Protein AF-A0A835YUJ1-F1 (afdb_monomer_lite)

Sequence (573 aa):
MAERGVTYDAVTYSLLLGAHALLADHTKIDMLMSEMREAGMEVTLKCHQEIIRAYAIGGHVQLAEEALQAAVRSGHAQPYLAMPLLKGCERAQDVAGVRRWLQRLPSLGMATTAAMWRLAIETAHEAGDAAAADALWRDARAAGAPSLYKAMRSTRTSQGRVVVVDRDTPALLQQPHNSALDLSDCTMAVAHVALREAARELRKMAPPATRLAPLSQGRVDESGNIECPYHGWSFTAQGGCVKMPHAEPTLRYPARSCATAYLVVHQQLPYDYTTMLENALDPAHADFTHHGSLSSRDRAKPHPCTLDKAGTLHINGFDGAVGPVRRIQFIAPFTVHSSFKLPGMESYFTLYAVPLEPGRARVIQVGQSKTDGFLAQIKRARLQRGLSGVVLSPLLNLPKPLWWTHAQGSGILEEDLPILNVQEKRLAAQGGWSNSATRKAYCTPMGTDLFVTQFYKWWDRFAAGGPWASTAAAAEAWSAVAKQPPLPMDKLLDRYTAHTSICAVCSGALRGVRKARTALTVAAAAATTMAVLRIRPHAMAALACACATLAWKACGAIEMSLTRGKFPFKRHL

Secondary structure (DSSP, 8-state):
-GGGT-PPPHHHHHHHHHHHHHTT-HHHHHHHHHHHHHTT----HHHHHHHHHHHHHTT-HHHHHHHHHHHHHTT---GGGGHHHHHHHHHTT-HHHHHHHHHHTGGGT----HHHHHHHHHHHHHTT-HHHHHHHHHHHHHTT-S--TTTHHHHHHHS-------TT-SSGGGS-S-S---GGGGHHHHHHHHHHHHHHHHTTTSPPSSSS--GGGSEE-TTSPEEPTTT--EE-TT--EEE-TTS---S---GGGS----EEEEEEESS-HHHHHHHHH-SSHHHHHTBTTTB-GGG-----EEETTTT--BTTEEEEEETTTEEEEEETTTEEEEEEEETTEEEEEEEEEEEEETTEEEEEEEEEESSS-HHHHHHHHHHTTSHHHHHHHHHHTSPPPHHHHHHHHHHHHHHHHHHHHHHHHHHHHTTSSSHHHHHHH----SGGGHHHHHHHHHIIIIITTGGGTT-HHHHHHHHHHHHSPPPPHHHHT-HHHHTGGG-HHHHHHHHHHHHHHHHHHHHHHHHHHHHHTT-S-HHHHHHHHHHHHHHHHHHHHHHHHHH----------

Foldseek 3Di:
DVVVVDDDDLVNLLVQLLVCLLVVNPVVNVVSCVVCVVVVHDNDLSSLLSNLLSCLVSLVLVSSVVSQLVCLVSVNLEQCSCVSSLVSCLVVLPLVSLVVSQVCSVVSVYQHELVSLLSSLVSCLVVVNLVSNVVSVVVCVVSVYPDVPVSVVSSCVVPPDDDDDDPPPPPPVPDDDDDDDQQVRVQVVLVVVLVVVVVVVCVVPDDDQDPPQPLVPFDQDPVRWGAGPPQRFTAHLQQATQDGPPDDRDPHDDPSNGGHHWQKAKWKAQFALLLVVLVLLQPQCCQPLVDPHRHHVVPRDDFQKDWPDPPDQDLQFGKIDRPPFKIWTDGPDFKIKMWGDDVVKTKIKIWGWAGNAHSMTMIMITIDISDDDPVLVVCLVVLVPDPVSVVCVVVSPPDDASLVSNLSVVLSVLSCRQVSLQLRLQLLLQVHLAPVSVVVSDDDPDSSSVRVNSSNVSCNPHCCCPPLHDDPVSNVRSVVSNPDDRDDSFVSFFLVVTGQVPDPRLVVLLVVLVVLLVVLVVLLVVLVVCLVVVPPPNVVSVVSNVVSVVSNVVSVVSNCSSGGHDDDDPPPD

Organism: NCBI:txid303371

pLDDT: mean 73.11, std 19.86, range [22.62, 96.69]

Structure (mmCIF, N/CA/C/O backbone):
data_AF-A0A835YUJ1-F1
#
_entry.id   AF-A0A835YUJ1-F1
#
loop_
_atom_site.group_PDB
_atom_site.id
_atom_site.type_symbol
_atom_site.label_atom_id
_atom_site.label_alt_id
_atom_site.label_comp_id
_atom_site.label_asym_id
_atom_site.label_entity_id
_atom_site.label_seq_id
_atom_site.pdbx_PDB_ins_code
_atom_site.Cartn_x
_atom_site.Cartn_y
_atom_site.Cartn_z
_atom_site.occupancy
_atom_site.B_iso_or_equiv
_atom_site.auth_seq_id
_atom_site.auth_comp_id
_atom_site.auth_asym_id
_atom_site.auth_atom_id
_atom_site.pdbx_PDB_model_num
ATOM 1 N N . MET A 1 1 ? 35.926 14.283 -51.954 1.00 61.06 1 MET A N 1
ATOM 2 C CA . MET A 1 1 ? 36.118 15.584 -51.266 1.00 61.06 1 MET A CA 1
ATOM 3 C C . MET A 1 1 ? 37.523 16.119 -51.526 1.00 61.06 1 MET A C 1
ATOM 5 O O . MET A 1 1 ? 37.614 17.239 -52.009 1.00 61.06 1 MET A O 1
ATOM 9 N N . ALA A 1 2 ? 38.571 15.304 -51.359 1.00 57.81 2 ALA A N 1
ATOM 10 C CA . ALA A 1 2 ? 39.938 15.624 -51.799 1.00 57.81 2 ALA A CA 1
ATOM 11 C C . ALA A 1 2 ? 40.047 16.037 -53.288 1.00 57.81 2 ALA A C 1
ATOM 13 O O . ALA A 1 2 ? 40.609 17.081 -53.592 1.00 57.81 2 ALA A O 1
ATOM 14 N N . GLU A 1 3 ? 39.394 15.318 -54.212 1.00 63.03 3 GLU A N 1
ATOM 15 C CA . GLU A 1 3 ? 39.334 15.684 -55.649 1.00 63.03 3 GLU A CA 1
ATOM 16 C C . GLU A 1 3 ? 38.656 17.041 -55.931 1.00 63.03 3 GLU A C 1
ATOM 18 O O . GLU A 1 3 ? 38.762 17.580 -57.026 1.00 63.03 3 GLU A O 1
ATOM 23 N N . ARG A 1 4 ? 37.948 17.602 -54.941 1.00 68.69 4 ARG A N 1
ATOM 24 C CA . ARG A 1 4 ? 37.307 18.925 -55.004 1.00 68.69 4 ARG A CA 1
ATOM 25 C C . ARG A 1 4 ? 38.085 19.996 -54.225 1.00 68.69 4 ARG A C 1
ATOM 27 O O . ARG A 1 4 ? 37.535 21.063 -53.976 1.00 68.69 4 ARG A O 1
ATOM 34 N N . GLY A 1 5 ? 39.324 19.712 -53.811 1.00 66.25 5 GLY A N 1
ATOM 35 C CA . GLY A 1 5 ? 40.199 20.659 -53.108 1.00 66.25 5 GLY A CA 1
ATOM 36 C C . GLY A 1 5 ? 39.787 20.977 -51.667 1.00 66.25 5 GLY A C 1
ATOM 37 O O . GLY A 1 5 ? 40.248 21.966 -51.107 1.00 66.25 5 GLY A O 1
ATOM 38 N N . VAL A 1 6 ? 38.906 20.173 -51.060 1.00 68.75 6 VAL A N 1
ATOM 39 C CA . VAL A 1 6 ? 38.474 20.373 -49.670 1.00 68.75 6 VAL A CA 1
ATOM 40 C C . VAL A 1 6 ? 39.490 19.723 -48.737 1.00 68.75 6 VAL A C 1
ATOM 42 O O . VAL A 1 6 ? 39.638 18.501 -48.755 1.00 68.75 6 VAL A O 1
ATOM 45 N N . THR A 1 7 ? 40.169 20.531 -47.922 1.00 74.31 7 THR A N 1
ATOM 46 C CA . THR A 1 7 ? 41.067 20.049 -46.869 1.00 74.31 7 THR A CA 1
ATOM 47 C C . THR A 1 7 ? 40.258 19.440 -45.727 1.00 74.31 7 THR A C 1
ATOM 49 O O . THR A 1 7 ? 39.247 19.992 -45.292 1.00 74.31 7 THR A O 1
ATOM 52 N N . TYR A 1 8 ? 40.678 18.267 -45.255 1.00 84.19 8 TYR A N 1
ATOM 53 C CA . TYR A 1 8 ? 40.037 17.612 -44.121 1.00 84.19 8 TYR A CA 1
ATOM 54 C C . TYR A 1 8 ? 40.492 18.250 -42.814 1.00 84.19 8 TYR A C 1
ATOM 56 O O . TYR A 1 8 ? 41.682 18.451 -42.593 1.00 84.19 8 TYR A O 1
ATOM 64 N N . ASP A 1 9 ? 39.535 18.536 -41.939 1.00 85.25 9 ASP A N 1
ATOM 65 C CA . ASP A 1 9 ? 39.794 18.901 -40.553 1.00 85.25 9 ASP A CA 1
ATOM 66 C C . ASP A 1 9 ? 39.692 17.668 -39.637 1.00 85.25 9 ASP A C 1
ATOM 68 O O . ASP A 1 9 ? 39.271 16.578 -40.042 1.00 85.25 9 ASP A O 1
ATOM 72 N N . ALA A 1 10 ? 40.060 17.831 -38.364 1.00 81.88 10 ALA A N 1
ATOM 73 C CA . ALA A 1 10 ? 40.031 16.743 -37.384 1.00 81.88 10 ALA A CA 1
ATOM 74 C C . ALA A 1 10 ? 38.635 16.105 -37.215 1.00 81.88 10 ALA A C 1
ATOM 76 O O . ALA A 1 10 ? 38.526 14.920 -36.889 1.00 81.88 10 ALA A O 1
ATOM 77 N N . VAL A 1 11 ? 37.561 16.864 -37.461 1.00 84.88 11 VAL A N 1
ATOM 78 C CA . VAL A 1 11 ? 36.183 16.358 -37.404 1.00 84.88 11 VAL A CA 1
ATOM 79 C C . VAL A 1 11 ? 35.906 15.444 -38.594 1.00 84.88 11 VAL A C 1
ATOM 81 O O . VAL A 1 11 ? 35.415 14.329 -38.400 1.00 84.88 11 VAL A O 1
ATOM 84 N N . THR A 1 12 ? 36.280 15.868 -39.800 1.00 87.06 12 THR A N 1
ATOM 85 C CA . THR A 1 12 ? 36.120 15.094 -41.036 1.00 87.06 12 THR A CA 1
ATOM 86 C C . THR A 1 12 ? 36.885 13.776 -40.959 1.00 87.06 12 THR A C 1
ATOM 88 O O . THR A 1 12 ? 36.305 12.722 -41.230 1.00 87.06 12 THR A O 1
ATOM 91 N N . TYR A 1 13 ? 38.136 13.802 -40.484 1.00 89.00 13 TYR A N 1
ATOM 92 C CA . TYR A 1 13 ? 38.903 12.579 -40.237 1.00 89.00 13 TYR A CA 1
ATOM 93 C C . TYR A 1 13 ? 38.209 11.653 -39.233 1.00 89.00 13 TYR A C 1
ATOM 95 O O . TYR A 1 13 ? 38.073 10.464 -39.507 1.00 89.00 13 TYR A O 1
ATOM 103 N N . SER A 1 14 ? 37.697 12.171 -38.109 1.00 89.44 14 SER A N 1
ATOM 104 C CA . SER A 1 14 ? 37.016 11.330 -37.109 1.00 89.44 14 SER A CA 1
ATOM 105 C C . SER A 1 14 ? 35.777 10.605 -37.659 1.00 89.44 14 SER A C 1
ATOM 107 O O . SER A 1 14 ? 35.536 9.448 -37.311 1.00 89.44 14 SER A O 1
ATOM 109 N N . LEU A 1 15 ? 35.024 11.250 -38.559 1.00 87.94 15 LEU A N 1
ATOM 110 C CA . LEU A 1 15 ? 33.844 10.663 -39.199 1.00 87.94 15 LEU A CA 1
ATOM 111 C C . LEU A 1 15 ? 34.224 9.590 -40.223 1.00 87.94 15 LEU A C 1
ATOM 113 O O . LEU A 1 15 ? 33.617 8.518 -40.233 1.00 87.94 15 LEU A O 1
ATOM 117 N N . LEU A 1 16 ? 35.236 9.857 -41.055 1.00 88.88 16 LEU A N 1
ATOM 118 C CA . LEU A 1 16 ? 35.737 8.892 -42.037 1.00 88.88 16 LEU A CA 1
ATOM 119 C C . LEU A 1 16 ? 36.322 7.655 -41.345 1.00 88.88 16 LEU A C 1
ATOM 121 O O . LEU A 1 16 ? 35.992 6.529 -41.715 1.00 88.88 16 LEU A O 1
ATOM 125 N N . LEU A 1 17 ? 37.111 7.854 -40.288 1.00 90.56 17 LEU A N 1
ATOM 126 C CA . LEU A 1 17 ? 37.662 6.770 -39.475 1.00 90.56 17 LEU A CA 1
ATOM 127 C C . LEU A 1 17 ? 36.556 5.915 -38.842 1.00 90.56 17 LEU A C 1
ATOM 129 O O . LEU A 1 17 ? 36.627 4.690 -38.898 1.00 90.56 17 LEU A O 1
ATOM 133 N N . GLY A 1 18 ? 35.502 6.537 -38.301 1.00 87.25 18 GLY A N 1
ATOM 134 C CA . GLY A 1 18 ? 34.340 5.816 -37.774 1.00 87.25 18 GLY A CA 1
ATOM 135 C C . GLY A 1 18 ? 33.583 5.014 -38.842 1.00 87.25 18 GLY A C 1
ATOM 136 O O . GLY A 1 18 ? 33.179 3.880 -38.590 1.00 87.25 18 GLY A O 1
ATOM 137 N N . ALA A 1 19 ? 33.414 5.567 -40.047 1.00 87.12 19 ALA A N 1
ATOM 138 C CA . ALA A 1 19 ? 32.734 4.888 -41.152 1.00 87.12 19 ALA A CA 1
ATOM 139 C C . ALA A 1 19 ? 33.514 3.660 -41.651 1.00 87.12 19 ALA A C 1
ATOM 141 O O . ALA A 1 19 ? 32.929 2.591 -41.815 1.00 87.12 19 ALA A O 1
ATOM 142 N N . HIS A 1 20 ? 34.832 3.781 -41.831 1.00 88.88 20 HIS A N 1
ATOM 143 C CA . HIS A 1 20 ? 35.672 2.651 -42.242 1.00 88.88 20 HIS A CA 1
ATOM 144 C C . HIS A 1 20 ? 35.847 1.612 -41.124 1.00 88.88 20 HIS A C 1
ATOM 146 O O . HIS A 1 20 ? 35.893 0.416 -41.405 1.00 88.88 20 HIS A O 1
ATOM 152 N N . ALA A 1 21 ? 35.831 2.029 -39.852 1.00 87.38 21 ALA A N 1
ATOM 153 C CA . ALA A 1 21 ? 35.829 1.106 -38.715 1.00 87.38 21 ALA A CA 1
ATOM 154 C C . ALA A 1 21 ? 34.532 0.282 -38.612 1.00 87.38 21 ALA A C 1
ATOM 156 O O . ALA A 1 21 ? 34.578 -0.871 -38.190 1.00 87.38 21 ALA A O 1
ATOM 157 N N . LEU A 1 22 ? 33.381 0.810 -39.051 1.00 85.31 22 LEU A N 1
ATOM 158 C CA . LEU A 1 22 ? 32.144 0.019 -39.158 1.00 85.31 22 LEU A CA 1
ATOM 159 C C . LEU A 1 22 ? 32.249 -1.086 -40.221 1.00 85.31 22 LEU A C 1
ATOM 161 O O . LEU A 1 22 ? 31.558 -2.094 -40.105 1.00 85.31 22 LEU A O 1
ATOM 165 N N . LEU A 1 23 ? 33.092 -0.890 -41.238 1.00 86.75 23 LEU A N 1
ATOM 166 C CA . LEU A 1 23 ? 33.315 -1.827 -42.344 1.00 86.75 23 LEU A CA 1
ATOM 167 C C . LEU A 1 23 ? 34.513 -2.765 -42.119 1.00 86.75 23 LEU A C 1
ATOM 169 O O . LEU A 1 23 ? 34.799 -3.584 -42.987 1.00 86.75 23 LEU A O 1
ATOM 17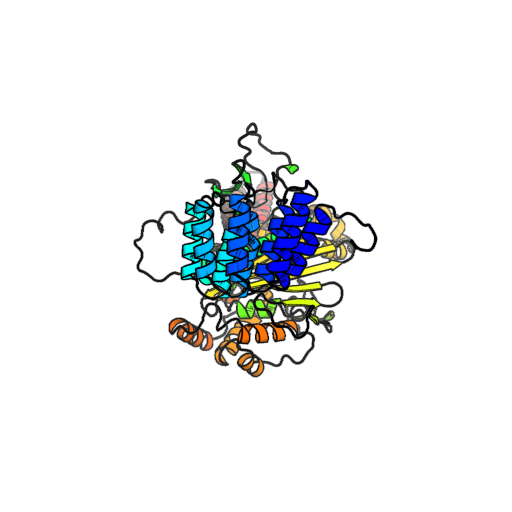3 N N . ALA A 1 24 ? 35.220 -2.638 -40.990 1.00 85.00 24 ALA A N 1
ATOM 174 C CA . ALA A 1 24 ? 36.488 -3.325 -40.722 1.00 85.00 24 ALA A CA 1
ATOM 175 C C . ALA A 1 24 ? 37.573 -3.113 -41.802 1.00 85.00 24 ALA A C 1
ATOM 177 O O . ALA A 1 24 ? 38.414 -3.977 -42.045 1.00 85.00 24 ALA A O 1
ATOM 178 N N . ASP A 1 25 ? 37.579 -1.939 -42.439 1.00 87.81 25 ASP A N 1
ATOM 179 C CA . ASP A 1 25 ? 38.546 -1.575 -43.479 1.00 87.81 25 ASP A CA 1
ATOM 180 C C . ASP A 1 25 ? 39.824 -0.983 -42.858 1.00 87.81 25 ASP A C 1
ATOM 182 O O . ASP A 1 25 ? 40.028 0.234 -42.800 1.00 87.81 25 ASP A O 1
ATOM 186 N N . HIS A 1 26 ? 40.679 -1.870 -42.345 1.00 83.00 26 HIS A N 1
ATOM 187 C CA . HIS A 1 26 ? 41.933 -1.514 -41.669 1.00 83.00 26 HIS A CA 1
ATOM 188 C C . HIS A 1 26 ? 42.888 -0.728 -42.561 1.00 83.00 26 HIS A C 1
ATOM 190 O O . HIS A 1 26 ? 43.485 0.250 -42.118 1.00 83.00 26 HIS A O 1
ATOM 196 N N . THR A 1 27 ? 42.979 -1.113 -43.835 1.00 86.12 27 THR A N 1
ATOM 197 C CA . THR A 1 27 ? 43.849 -0.453 -44.808 1.00 86.12 27 THR A CA 1
ATOM 198 C C . THR A 1 27 ? 43.470 1.013 -44.952 1.00 86.12 27 THR A C 1
ATOM 200 O O . THR A 1 27 ? 44.341 1.885 -44.914 1.00 86.12 27 THR A O 1
ATOM 203 N N . LYS A 1 28 ? 42.171 1.317 -45.055 1.00 88.88 28 LYS A N 1
ATOM 204 C CA . LYS A 1 28 ? 41.732 2.703 -45.198 1.00 88.88 28 LYS A CA 1
ATOM 205 C C . LYS A 1 28 ? 41.857 3.506 -43.908 1.00 88.88 28 LYS A C 1
ATOM 207 O O . LYS A 1 28 ? 42.160 4.695 -43.976 1.00 88.88 28 LYS A O 1
ATOM 212 N N . ILE A 1 29 ? 41.671 2.875 -42.750 1.00 88.56 29 ILE A N 1
ATOM 213 C CA . ILE A 1 29 ? 41.887 3.513 -41.443 1.00 88.56 29 ILE A CA 1
ATOM 214 C C . ILE A 1 29 ? 43.352 3.924 -41.282 1.00 88.56 29 ILE A C 1
ATOM 216 O O . ILE A 1 29 ? 43.613 5.076 -40.939 1.00 88.56 29 ILE A O 1
ATOM 220 N N . ASP A 1 30 ? 44.299 3.036 -41.588 1.00 86.69 30 ASP A N 1
ATOM 221 C CA . ASP A 1 30 ? 45.732 3.337 -41.492 1.00 86.69 30 ASP A CA 1
ATOM 222 C C . ASP A 1 30 ? 46.149 4.434 -42.480 1.00 86.69 30 ASP A C 1
ATOM 224 O O . ASP A 1 30 ? 46.871 5.360 -42.104 1.00 86.69 30 ASP A O 1
ATOM 228 N N . MET A 1 31 ? 45.624 4.397 -43.713 1.00 88.69 31 MET A N 1
ATOM 229 C CA . MET A 1 31 ? 45.835 5.466 -44.697 1.00 88.69 31 MET A CA 1
ATOM 230 C C . MET A 1 31 ? 45.335 6.821 -44.187 1.00 88.69 31 MET A C 1
ATOM 232 O O . MET A 1 31 ? 46.078 7.796 -44.230 1.00 88.69 31 MET A O 1
ATOM 236 N N . LEU A 1 32 ? 44.102 6.885 -43.673 1.00 90.06 32 LEU A N 1
ATOM 237 C CA . LEU A 1 32 ? 43.512 8.124 -43.154 1.00 90.06 32 LEU A CA 1
ATOM 238 C C . LEU A 1 32 ? 44.274 8.656 -41.932 1.00 90.06 32 LEU A C 1
ATOM 240 O O . LEU A 1 32 ? 44.404 9.865 -41.768 1.00 90.06 32 LEU A O 1
ATOM 244 N N . MET A 1 33 ? 44.799 7.770 -41.081 1.00 87.75 33 MET A N 1
ATOM 245 C CA . MET A 1 33 ? 45.617 8.152 -39.925 1.00 87.75 33 MET A CA 1
ATOM 246 C C . MET A 1 33 ? 47.002 8.670 -40.343 1.00 87.75 33 MET A C 1
ATOM 248 O O . MET A 1 33 ? 47.517 9.577 -39.690 1.00 87.75 33 MET A O 1
ATOM 252 N N . SER A 1 34 ? 47.598 8.132 -41.417 1.00 88.38 34 SER A N 1
ATOM 253 C CA . SER A 1 34 ? 48.842 8.660 -42.005 1.00 88.38 34 SER A CA 1
ATOM 254 C C . SER A 1 34 ? 48.613 10.022 -42.654 1.00 88.38 34 SER A C 1
ATOM 256 O O . SER A 1 34 ? 49.320 10.971 -42.329 1.00 88.38 34 SER A O 1
ATOM 258 N N . GLU A 1 35 ? 47.565 10.150 -43.474 1.00 89.81 35 GLU A N 1
ATOM 259 C CA . GLU A 1 35 ? 47.185 11.401 -44.146 1.00 89.81 35 GLU A CA 1
ATOM 260 C C . GLU A 1 35 ? 46.924 12.523 -43.128 1.00 89.81 35 GLU A C 1
ATOM 262 O O . GLU A 1 35 ? 47.397 13.649 -43.283 1.00 89.81 35 GLU A O 1
ATOM 267 N N . MET A 1 36 ? 46.247 12.198 -42.022 1.00 89.69 36 MET A N 1
ATOM 268 C CA . MET A 1 36 ? 46.008 13.134 -40.924 1.00 89.69 36 MET A CA 1
ATOM 269 C C . MET A 1 36 ? 47.319 13.635 -40.291 1.00 89.69 36 MET A C 1
ATOM 271 O O . MET A 1 36 ? 47.453 14.832 -40.038 1.00 89.69 36 MET A O 1
ATOM 275 N N . ARG A 1 37 ? 48.301 12.747 -40.078 1.00 88.31 37 ARG A N 1
ATOM 276 C CA . ARG A 1 37 ? 49.616 13.106 -39.513 1.00 88.31 37 ARG A CA 1
ATOM 277 C C . ARG A 1 37 ? 50.469 13.912 -40.489 1.00 88.31 37 ARG A C 1
ATOM 279 O O . ARG A 1 37 ? 51.113 14.870 -40.073 1.00 88.31 37 ARG A O 1
ATOM 286 N N . GLU A 1 38 ? 50.461 13.551 -41.769 1.00 88.31 38 GLU A N 1
ATOM 287 C CA . GLU A 1 38 ? 51.166 14.273 -42.840 1.00 88.31 38 GLU A CA 1
ATOM 288 C C . GLU A 1 38 ? 50.616 15.690 -43.026 1.00 88.31 38 GLU A C 1
ATOM 290 O O . GLU A 1 38 ? 51.373 16.629 -43.263 1.00 88.31 38 GLU A O 1
ATOM 295 N N . ALA A 1 39 ? 49.312 15.871 -42.812 1.00 86.38 39 ALA A N 1
ATOM 296 C CA . ALA A 1 39 ? 48.666 17.178 -42.770 1.00 86.38 39 ALA A CA 1
ATOM 297 C C . ALA A 1 39 ? 48.946 17.970 -41.470 1.00 86.38 39 ALA A C 1
ATOM 299 O O . ALA A 1 39 ? 48.329 19.010 -41.236 1.00 86.38 39 ALA A O 1
ATOM 300 N N . GLY A 1 40 ? 49.862 17.496 -40.615 1.00 85.12 40 GLY A N 1
ATOM 301 C CA . GLY A 1 40 ? 50.277 18.163 -39.378 1.00 85.12 40 GLY A CA 1
ATOM 302 C C . GLY A 1 40 ? 49.257 18.085 -38.240 1.00 85.12 40 GLY A C 1
ATOM 303 O O . GLY A 1 40 ? 49.360 18.850 -37.282 1.00 85.12 40 GLY A O 1
ATOM 304 N N . MET A 1 41 ? 48.263 17.195 -38.330 1.00 86.44 41 MET A N 1
ATOM 305 C CA . MET A 1 41 ? 47.245 17.006 -37.295 1.00 86.44 41 MET A CA 1
ATOM 306 C C . MET A 1 41 ? 47.541 15.771 -36.444 1.00 86.44 41 MET A C 1
ATOM 308 O O . MET A 1 41 ? 47.830 14.685 -36.946 1.00 86.44 41 MET A O 1
ATOM 312 N N . GLU A 1 42 ? 47.399 15.914 -35.129 1.00 84.75 42 GLU A N 1
ATOM 313 C CA . GLU A 1 42 ? 47.462 14.774 -34.219 1.00 84.75 42 GLU A CA 1
ATOM 314 C C . GLU A 1 42 ? 46.150 13.989 -34.221 1.00 84.75 42 GLU A C 1
ATOM 316 O O . GLU A 1 42 ? 45.054 14.555 -34.271 1.00 84.75 42 GLU A O 1
ATOM 321 N N . VAL A 1 43 ? 46.257 12.664 -34.103 1.00 87.25 43 VAL A N 1
ATOM 322 C CA . VAL A 1 43 ? 45.091 11.799 -33.918 1.00 87.25 43 VAL A CA 1
ATOM 323 C C . VAL A 1 43 ? 44.432 12.163 -32.597 1.00 87.25 43 VAL A C 1
ATOM 325 O O . VAL A 1 43 ? 44.984 11.939 -31.528 1.00 87.25 43 VAL A O 1
ATOM 328 N N . THR A 1 44 ? 43.227 12.714 -32.669 1.00 89.31 44 THR A N 1
ATOM 329 C CA . THR A 1 44 ? 42.540 13.188 -31.471 1.00 89.31 44 THR A CA 1
ATOM 330 C C . THR A 1 44 ? 41.855 12.050 -30.711 1.00 89.31 44 THR A C 1
ATOM 332 O O . THR A 1 44 ? 41.471 11.017 -31.265 1.00 89.31 44 THR A O 1
ATOM 335 N N . LEU A 1 45 ? 41.561 12.299 -29.435 1.00 88.56 45 LEU A N 1
ATOM 336 C CA . LEU A 1 45 ? 40.680 11.473 -28.604 1.00 88.56 45 LEU A CA 1
ATOM 337 C C . LEU A 1 45 ? 39.327 11.164 -29.276 1.00 88.56 45 LEU A C 1
ATOM 339 O O . LEU A 1 45 ? 38.779 10.075 -29.102 1.00 88.56 45 LEU A O 1
ATOM 343 N N . LYS A 1 46 ? 38.804 12.100 -30.081 1.00 88.38 46 LYS A N 1
ATOM 344 C CA . LYS A 1 46 ? 37.559 11.923 -30.837 1.00 88.38 46 LYS A CA 1
ATOM 345 C C . LYS A 1 46 ? 37.707 10.883 -31.953 1.00 88.38 46 LYS A C 1
ATOM 347 O O . LYS A 1 46 ? 36.800 10.073 -32.127 1.00 88.38 46 LYS A O 1
ATOM 352 N N . CYS A 1 47 ? 38.847 10.847 -32.644 1.00 89.56 47 CYS A N 1
ATOM 353 C CA . CYS A 1 47 ? 39.153 9.811 -33.635 1.00 89.56 47 CYS A CA 1
ATOM 354 C C . CYS A 1 47 ? 39.174 8.421 -32.983 1.00 89.56 47 CYS A C 1
ATOM 356 O O . CYS A 1 47 ? 38.501 7.505 -33.452 1.00 89.56 47 CYS A O 1
ATOM 358 N N . HIS A 1 48 ? 39.859 8.285 -31.841 1.00 91.56 48 HIS A N 1
ATOM 359 C CA . HIS A 1 48 ? 39.875 7.033 -31.077 1.00 91.56 48 HIS A CA 1
ATOM 360 C C . HIS A 1 48 ? 38.477 6.607 -30.609 1.00 91.56 48 HIS A C 1
ATOM 362 O O . HIS A 1 48 ? 38.119 5.434 -30.722 1.00 91.56 48 HIS A O 1
ATOM 368 N N . GLN A 1 49 ? 37.664 7.550 -30.126 1.00 91.06 49 GLN A N 1
ATOM 369 C CA . GLN A 1 49 ? 36.292 7.278 -29.701 1.00 91.06 49 GLN A CA 1
ATOM 370 C C . GLN A 1 49 ? 35.428 6.717 -30.840 1.00 91.06 49 GLN A C 1
ATOM 372 O O . GLN A 1 49 ? 34.700 5.747 -30.618 1.00 91.06 49 GLN A O 1
ATOM 377 N N . GLU A 1 50 ? 35.486 7.314 -32.034 1.00 89.19 50 GLU A N 1
ATOM 378 C CA . GLU A 1 50 ? 34.674 6.866 -33.172 1.00 89.19 50 GLU A CA 1
ATOM 379 C C . GLU A 1 50 ? 35.107 5.490 -33.684 1.00 89.19 50 GLU A C 1
ATOM 381 O O . GLU A 1 50 ? 34.242 4.650 -33.922 1.00 89.19 50 GLU A O 1
ATOM 386 N N . ILE A 1 51 ? 36.414 5.207 -33.746 1.00 90.88 51 ILE A N 1
ATOM 387 C CA . ILE A 1 51 ? 36.934 3.888 -34.144 1.00 90.88 51 ILE A CA 1
ATOM 388 C C . ILE A 1 51 ? 36.473 2.797 -33.163 1.00 90.88 51 ILE A C 1
ATOM 390 O O . ILE A 1 51 ? 35.896 1.790 -33.575 1.00 90.88 51 ILE A O 1
ATOM 394 N N . ILE A 1 52 ? 36.666 3.003 -31.852 1.00 91.31 52 ILE A N 1
ATOM 395 C CA . ILE A 1 52 ? 36.288 2.019 -30.820 1.00 91.31 52 ILE A CA 1
ATOM 396 C C . ILE A 1 52 ? 34.771 1.790 -30.821 1.00 91.31 52 ILE A C 1
ATOM 398 O O . ILE A 1 52 ? 34.305 0.651 -30.738 1.00 91.31 52 ILE A O 1
ATOM 402 N N . ARG A 1 53 ? 33.982 2.868 -30.935 1.00 89.44 53 ARG A N 1
ATOM 403 C CA . ARG A 1 53 ? 32.519 2.786 -31.016 1.00 89.44 53 ARG A CA 1
ATOM 404 C C . ARG A 1 53 ? 32.073 2.014 -32.257 1.00 89.44 53 ARG A C 1
ATOM 406 O O . ARG A 1 53 ? 31.188 1.170 -32.139 1.00 89.44 53 ARG A O 1
ATOM 413 N N . ALA A 1 54 ? 32.653 2.308 -33.415 1.00 86.81 54 ALA A N 1
ATOM 414 C CA . ALA A 1 54 ? 32.321 1.683 -34.687 1.00 86.81 54 ALA A CA 1
ATOM 415 C C . ALA A 1 54 ? 32.612 0.177 -34.686 1.00 86.81 54 ALA A C 1
ATOM 417 O O . ALA A 1 54 ? 31.697 -0.607 -34.939 1.00 86.81 54 ALA A O 1
ATOM 418 N N . TYR A 1 55 ? 33.813 -0.242 -34.276 1.00 87.94 55 TYR A N 1
ATOM 419 C CA . TYR A 1 55 ? 34.137 -1.665 -34.138 1.00 87.94 55 TYR A CA 1
ATOM 420 C C . TYR A 1 55 ? 33.219 -2.380 -33.140 1.00 87.94 55 TYR A C 1
ATOM 422 O O . TYR A 1 55 ? 32.718 -3.469 -33.425 1.00 87.94 55 TYR A O 1
ATOM 430 N N . ALA A 1 56 ? 32.918 -1.754 -31.996 1.00 85.31 56 ALA A N 1
ATOM 431 C CA . ALA A 1 56 ? 31.997 -2.324 -31.014 1.00 85.31 56 ALA A CA 1
ATOM 432 C C . ALA A 1 56 ? 30.547 -2.419 -31.531 1.00 85.31 56 ALA A C 1
ATOM 434 O O . ALA A 1 56 ? 29.791 -3.295 -31.105 1.00 85.31 56 ALA A O 1
ATOM 435 N N . ILE A 1 57 ? 30.114 -1.527 -32.428 1.00 80.00 57 ILE A N 1
ATOM 436 C CA . ILE A 1 57 ? 28.798 -1.606 -33.081 1.00 80.00 57 ILE A CA 1
ATOM 437 C C . ILE A 1 57 ? 28.778 -2.711 -34.139 1.00 80.00 57 ILE A C 1
ATOM 439 O O . ILE A 1 57 ? 27.802 -3.456 -34.168 1.00 80.00 57 ILE A O 1
ATOM 443 N N . GLY A 1 58 ? 29.845 -2.845 -34.932 1.00 79.38 58 GLY A N 1
ATOM 444 C CA . GLY A 1 58 ? 30.005 -3.891 -35.950 1.00 79.38 58 GLY A CA 1
ATOM 445 C C . GLY A 1 58 ? 30.238 -5.301 -35.392 1.00 79.38 58 GLY A C 1
ATOM 446 O O . GLY A 1 58 ? 30.329 -6.252 -36.155 1.00 79.38 58 GLY A O 1
ATOM 447 N N . GLY A 1 59 ? 30.329 -5.461 -34.065 1.00 80.50 59 GLY A N 1
ATOM 448 C CA . GLY A 1 59 ? 30.570 -6.757 -33.418 1.00 80.50 59 GLY A CA 1
ATOM 449 C C . GLY A 1 59 ? 32.035 -7.209 -33.442 1.00 80.50 59 GLY A C 1
ATOM 450 O O . GLY A 1 59 ? 32.348 -8.314 -33.006 1.00 80.50 59 GLY A O 1
ATOM 451 N N . HIS A 1 60 ? 32.951 -6.351 -33.887 1.00 84.06 60 HIS A N 1
ATOM 452 C CA . HIS A 1 60 ? 34.383 -6.622 -33.970 1.00 84.06 60 HIS A CA 1
ATOM 453 C C . HIS A 1 60 ? 35.086 -6.360 -32.625 1.00 84.06 60 HIS A C 1
ATOM 455 O O . HIS A 1 60 ? 35.850 -5.406 -32.475 1.00 84.06 60 HIS A O 1
ATOM 461 N N . VAL A 1 61 ? 34.807 -7.192 -31.616 1.00 80.94 61 VAL A N 1
ATOM 462 C CA . VAL A 1 61 ? 35.258 -6.972 -30.223 1.00 80.94 61 VAL A CA 1
ATOM 463 C C . VAL A 1 61 ? 36.787 -6.918 -30.091 1.00 80.94 61 VAL A C 1
ATOM 465 O O . VAL A 1 61 ? 37.295 -6.016 -29.427 1.00 80.94 61 VAL A O 1
ATOM 468 N N . GLN A 1 62 ? 37.518 -7.817 -30.759 1.00 83.94 62 GLN A N 1
ATOM 469 C CA . GLN A 1 62 ? 38.990 -7.820 -30.769 1.00 83.94 62 GLN A CA 1
ATOM 470 C C . GLN A 1 62 ? 39.570 -6.514 -31.332 1.00 83.94 62 GLN A C 1
ATOM 472 O O . GLN A 1 62 ? 40.461 -5.917 -30.735 1.00 83.94 62 GLN A O 1
ATOM 477 N N . LEU A 1 63 ? 39.010 -6.022 -32.438 1.00 87.06 63 LEU A N 1
ATOM 478 C CA . LEU A 1 63 ? 39.471 -4.796 -33.093 1.00 87.06 63 LEU A CA 1
ATOM 479 C C . LEU A 1 63 ? 39.151 -3.549 -32.256 1.00 87.06 63 LEU A C 1
ATOM 481 O O . LEU A 1 63 ? 39.956 -2.623 -32.160 1.00 87.06 63 LEU A O 1
ATOM 485 N N . ALA A 1 64 ? 37.999 -3.539 -31.579 1.00 87.69 64 ALA A N 1
ATOM 486 C CA . ALA A 1 64 ? 37.655 -2.493 -30.619 1.00 87.69 64 ALA A CA 1
ATOM 487 C C . ALA A 1 64 ? 38.615 -2.475 -29.411 1.00 87.69 64 ALA A C 1
ATOM 489 O O . ALA A 1 64 ? 38.947 -1.404 -28.899 1.00 87.69 64 ALA A O 1
ATOM 490 N N . GLU A 1 65 ? 39.084 -3.643 -28.967 1.00 87.62 65 GLU A N 1
ATOM 491 C CA . GLU A 1 65 ? 40.094 -3.768 -27.917 1.00 87.62 65 GLU A CA 1
ATOM 492 C C . GLU A 1 65 ? 41.465 -3.244 -28.364 1.00 87.62 65 GLU A C 1
ATOM 494 O O . GLU A 1 65 ? 42.085 -2.459 -27.643 1.00 87.62 65 GLU A O 1
ATOM 499 N N . GLU A 1 66 ? 41.930 -3.634 -29.548 1.00 89.62 66 GLU A N 1
ATOM 500 C CA . GLU A 1 66 ? 43.194 -3.149 -30.113 1.00 89.62 66 GLU A CA 1
ATOM 501 C C . GLU A 1 66 ? 43.182 -1.624 -30.280 1.00 89.62 66 GLU A C 1
ATOM 503 O O . GLU A 1 66 ? 44.146 -0.946 -29.907 1.00 89.62 66 GLU A O 1
ATOM 508 N N . ALA A 1 67 ? 42.057 -1.068 -30.742 1.00 89.69 67 ALA A N 1
ATOM 509 C CA . ALA A 1 67 ? 41.853 0.372 -30.859 1.00 89.69 67 ALA A CA 1
ATOM 510 C C . ALA A 1 67 ? 41.868 1.090 -29.495 1.00 89.69 67 ALA A C 1
ATOM 512 O O . ALA A 1 67 ? 42.440 2.178 -29.379 1.00 89.69 67 ALA A O 1
ATOM 513 N N . LEU A 1 68 ? 41.303 0.482 -28.443 1.00 91.38 68 LEU A N 1
ATOM 514 C CA . LEU A 1 68 ? 41.377 1.010 -27.075 1.00 91.38 68 LEU A CA 1
ATOM 515 C C . LEU A 1 68 ? 42.818 1.012 -26.551 1.00 91.38 68 LEU A C 1
ATOM 517 O O . LEU A 1 68 ? 43.254 1.992 -25.947 1.00 91.38 68 LEU A O 1
ATOM 521 N N . GLN A 1 69 ? 43.586 -0.046 -26.809 1.00 90.56 69 GLN A N 1
ATOM 522 C CA . GLN A 1 69 ? 44.999 -0.092 -26.427 1.00 90.56 69 GLN A CA 1
ATOM 523 C C . GLN A 1 69 ? 45.839 0.927 -27.209 1.00 90.56 69 GLN A C 1
ATOM 525 O O . GLN A 1 69 ? 46.740 1.543 -26.641 1.00 90.56 69 GLN A O 1
ATOM 530 N N . ALA A 1 70 ? 45.536 1.145 -28.492 1.00 89.06 70 ALA A N 1
ATOM 531 C CA . ALA A 1 70 ? 46.174 2.186 -29.293 1.00 89.06 70 ALA A CA 1
ATOM 532 C C . ALA A 1 70 ? 45.883 3.593 -28.742 1.00 89.06 70 ALA A C 1
ATOM 534 O O . ALA A 1 70 ? 46.798 4.414 -28.677 1.00 89.06 70 ALA A O 1
ATOM 535 N N . ALA A 1 71 ? 44.654 3.849 -28.277 1.00 91.38 71 ALA A N 1
ATOM 536 C CA . ALA A 1 71 ? 44.287 5.094 -27.594 1.00 91.38 71 ALA A CA 1
ATOM 537 C C . ALA A 1 71 ? 45.064 5.281 -26.277 1.00 91.38 71 ALA A C 1
ATOM 539 O O . ALA A 1 71 ? 45.536 6.370 -25.965 1.00 91.38 71 ALA A O 1
ATOM 540 N N . VAL A 1 72 ? 45.261 4.207 -25.506 1.00 91.12 72 VAL A N 1
ATOM 541 C CA . VAL A 1 72 ? 46.053 4.252 -24.265 1.00 91.12 72 VAL A CA 1
ATOM 542 C C . VAL A 1 72 ? 47.529 4.552 -24.566 1.00 91.12 72 VAL A C 1
ATOM 544 O O . VAL A 1 72 ? 48.110 5.423 -23.922 1.00 91.12 72 VAL A O 1
ATOM 547 N N . ARG A 1 73 ? 48.126 3.901 -25.579 1.00 89.75 73 ARG A N 1
ATOM 548 C CA . ARG A 1 73 ? 49.528 4.135 -25.997 1.00 89.75 73 ARG A CA 1
ATOM 549 C C . ARG A 1 73 ? 49.787 5.554 -26.506 1.00 89.75 73 ARG A C 1
ATOM 551 O O . ARG A 1 73 ? 50.903 6.040 -26.385 1.00 89.75 73 ARG A O 1
ATOM 558 N N . SER A 1 74 ? 48.770 6.205 -27.060 1.00 87.94 74 SER A N 1
ATOM 559 C CA . SER A 1 74 ? 48.827 7.593 -27.542 1.00 87.94 74 SER A CA 1
ATOM 560 C C . SER A 1 74 ? 48.508 8.630 -26.455 1.00 87.94 74 SER A C 1
ATOM 562 O O . SER A 1 74 ? 48.374 9.809 -26.754 1.00 87.94 74 SER A O 1
ATOM 564 N N . GLY A 1 75 ? 48.399 8.224 -25.184 1.00 86.88 75 GLY A N 1
ATOM 565 C CA . GLY A 1 75 ? 48.147 9.143 -24.067 1.00 86.88 75 GLY A CA 1
ATOM 566 C C . GLY A 1 75 ? 46.677 9.538 -23.890 1.00 86.88 75 GLY A C 1
ATOM 567 O O . GLY A 1 75 ? 46.356 10.385 -23.058 1.00 86.88 75 GLY A O 1
ATOM 568 N N . HIS A 1 76 ? 45.755 8.900 -24.612 1.00 88.44 76 HIS A N 1
ATOM 569 C CA . HIS A 1 76 ? 44.316 9.169 -24.564 1.00 88.44 76 HIS A CA 1
ATOM 570 C C . HIS A 1 76 ? 43.547 8.219 -23.629 1.00 88.44 76 HIS A C 1
ATOM 572 O O . HIS A 1 76 ? 42.364 7.951 -23.843 1.00 88.44 76 HIS A O 1
ATOM 578 N N . ALA A 1 77 ? 44.189 7.711 -22.572 1.00 87.44 77 ALA A N 1
ATOM 579 C CA . ALA A 1 77 ? 43.565 6.808 -21.604 1.00 87.44 77 ALA A CA 1
ATOM 580 C C . ALA A 1 77 ? 42.404 7.498 -20.863 1.00 87.44 77 ALA A C 1
ATOM 582 O O . ALA A 1 77 ? 42.602 8.319 -19.969 1.00 87.44 77 ALA A O 1
ATOM 583 N N . GLN A 1 78 ? 41.172 7.166 -21.248 1.00 87.62 78 GLN A N 1
ATOM 584 C CA . GLN A 1 78 ? 39.958 7.759 -20.697 1.00 87.62 78 GLN A CA 1
ATOM 585 C C . GLN A 1 78 ? 38.924 6.668 -20.401 1.00 87.62 78 GLN A C 1
ATOM 587 O O . GLN A 1 78 ? 38.557 5.929 -21.317 1.00 87.62 78 GLN A O 1
ATOM 592 N N . PRO A 1 79 ? 38.377 6.588 -19.170 1.00 84.69 79 PRO A N 1
ATOM 593 C CA . PRO A 1 79 ? 37.442 5.532 -18.782 1.00 84.69 79 PRO A CA 1
ATOM 594 C C . PRO A 1 79 ? 36.280 5.325 -19.760 1.00 84.69 79 PRO A C 1
ATOM 596 O O . PRO A 1 79 ? 35.919 4.198 -20.088 1.00 84.69 79 PRO A O 1
ATOM 599 N N . TYR A 1 80 ? 35.689 6.403 -20.276 1.00 85.94 80 TYR A N 1
ATOM 600 C CA . TYR A 1 80 ? 34.513 6.304 -21.139 1.00 85.94 80 TYR A CA 1
ATOM 601 C C . TYR A 1 80 ? 34.784 5.632 -22.499 1.00 85.94 80 TYR A C 1
ATOM 603 O O . TYR A 1 80 ? 33.828 5.156 -23.112 1.00 85.94 80 TYR A O 1
ATOM 611 N N . LEU A 1 81 ? 36.042 5.527 -22.954 1.00 90.00 81 LEU A N 1
ATOM 612 C CA . LEU A 1 81 ? 36.395 4.807 -24.187 1.00 90.00 81 LEU A CA 1
ATOM 613 C C . LEU A 1 81 ? 36.106 3.302 -24.090 1.00 90.00 81 LEU A C 1
ATOM 615 O O . LEU A 1 81 ? 35.899 2.655 -25.110 1.00 90.00 81 LEU A O 1
ATOM 619 N N . ALA A 1 82 ? 36.019 2.748 -22.879 1.00 90.19 82 ALA A N 1
ATOM 620 C CA . ALA A 1 82 ? 35.669 1.347 -22.657 1.00 90.19 82 ALA A CA 1
ATOM 621 C C . ALA A 1 82 ? 34.153 1.068 -22.650 1.00 90.19 82 ALA A C 1
ATOM 623 O O . ALA A 1 82 ? 33.731 -0.088 -22.697 1.00 90.19 82 ALA A O 1
ATOM 624 N N . MET A 1 83 ? 33.305 2.103 -22.598 1.00 90.69 83 MET A N 1
ATOM 625 C CA . MET A 1 83 ? 31.846 1.925 -22.555 1.00 90.69 83 MET A CA 1
ATOM 626 C C . MET A 1 83 ? 31.265 1.204 -23.784 1.00 90.69 83 MET A C 1
ATOM 628 O O . MET A 1 83 ? 30.396 0.354 -23.585 1.00 90.69 83 MET A O 1
ATOM 632 N N . PRO A 1 84 ? 31.698 1.476 -25.033 1.00 89.94 84 PRO A N 1
ATOM 633 C CA . PRO A 1 84 ? 31.204 0.750 -26.204 1.00 89.94 84 PRO A CA 1
ATOM 634 C C . PRO A 1 84 ? 31.487 -0.756 -26.153 1.00 89.94 84 PRO A C 1
ATOM 636 O O . PRO A 1 84 ? 30.614 -1.538 -26.522 1.00 89.94 84 PRO A O 1
ATOM 639 N N . LEU A 1 85 ? 32.653 -1.162 -25.636 1.00 88.69 85 LEU A N 1
ATOM 640 C CA . LEU A 1 85 ? 33.015 -2.571 -25.429 1.00 88.69 85 LEU A CA 1
ATOM 641 C C . LEU A 1 85 ? 32.081 -3.239 -24.414 1.00 88.69 85 LEU A C 1
ATOM 643 O O . LEU A 1 85 ? 31.498 -4.281 -24.702 1.00 88.69 85 LEU A O 1
ATOM 647 N N . LEU A 1 86 ? 31.846 -2.586 -23.270 1.00 90.56 86 LEU A N 1
ATOM 648 C CA . LEU A 1 86 ? 30.912 -3.075 -22.250 1.00 90.56 86 LEU A CA 1
ATOM 649 C C . LEU A 1 86 ? 29.467 -3.168 -22.782 1.00 90.56 86 LEU A C 1
ATOM 651 O O . LEU A 1 86 ? 28.764 -4.129 -22.483 1.00 90.56 86 LEU A O 1
ATOM 655 N N . LYS A 1 87 ? 29.027 -2.205 -23.606 1.00 85.69 87 LYS A N 1
ATOM 656 C CA . LYS A 1 87 ? 27.711 -2.214 -24.281 1.00 85.69 87 LYS A CA 1
ATOM 657 C C . LYS A 1 87 ? 27.627 -3.296 -25.370 1.00 85.69 87 LYS A C 1
ATOM 659 O O . LYS A 1 87 ? 26.544 -3.761 -25.717 1.00 85.69 87 LYS A O 1
ATOM 664 N N . GLY A 1 88 ? 28.762 -3.681 -25.954 1.00 83.38 88 GLY A N 1
ATOM 665 C CA . GLY A 1 88 ? 28.884 -4.859 -26.813 1.00 83.38 88 GLY A CA 1
ATOM 666 C C . GLY A 1 88 ? 28.606 -6.143 -26.034 1.00 83.38 88 GLY A C 1
ATOM 667 O O . GLY A 1 88 ? 27.737 -6.913 -26.434 1.00 83.38 88 GLY A O 1
ATOM 668 N N . CYS A 1 89 ? 29.260 -6.318 -24.883 1.00 85.12 89 CYS A N 1
ATOM 669 C CA . CYS A 1 89 ? 29.026 -7.463 -24.001 1.00 85.12 89 CYS A CA 1
ATOM 670 C C . CYS A 1 89 ? 27.582 -7.519 -23.469 1.00 85.12 89 CYS A C 1
ATOM 672 O O . CYS A 1 89 ? 27.001 -8.596 -23.447 1.00 85.12 89 CYS A O 1
ATOM 674 N N . GLU A 1 90 ? 26.974 -6.381 -23.109 1.00 84.31 90 GLU A N 1
ATOM 675 C CA . GLU A 1 90 ? 25.553 -6.307 -22.712 1.00 84.31 90 GLU A CA 1
ATOM 676 C C . GLU A 1 90 ? 24.621 -6.802 -23.834 1.00 84.31 90 GLU A C 1
ATOM 678 O O . GLU A 1 90 ? 23.764 -7.649 -23.596 1.00 84.31 90 GLU A O 1
ATOM 683 N N . ARG A 1 91 ? 24.812 -6.343 -25.081 1.00 81.69 91 ARG A N 1
ATOM 684 C CA . ARG A 1 91 ? 24.008 -6.804 -26.233 1.00 81.69 91 ARG A CA 1
ATOM 685 C C . ARG A 1 91 ? 24.154 -8.302 -26.501 1.00 81.69 91 ARG A C 1
ATOM 687 O O . ARG A 1 91 ? 23.198 -8.927 -26.945 1.00 81.69 91 ARG A O 1
ATOM 694 N N . ALA A 1 92 ? 25.330 -8.860 -26.224 1.00 80.31 92 ALA A N 1
ATOM 695 C CA . ALA A 1 92 ? 25.602 -10.293 -26.317 1.00 80.31 92 ALA A CA 1
ATOM 696 C C . ALA A 1 92 ? 25.208 -11.079 -25.049 1.00 80.31 92 ALA A C 1
ATOM 698 O O . ALA A 1 92 ? 25.365 -12.296 -25.030 1.00 80.31 92 ALA A O 1
ATOM 699 N N . GLN A 1 93 ? 24.730 -10.399 -23.996 1.00 80.19 93 GLN A N 1
ATOM 700 C CA . GLN A 1 93 ? 24.456 -10.964 -22.667 1.00 80.19 93 GLN A CA 1
ATOM 701 C C . GLN A 1 93 ? 25.666 -11.710 -22.055 1.00 80.19 93 GLN A C 1
ATOM 703 O O . GLN A 1 93 ? 25.519 -12.636 -21.260 1.00 80.19 93 GLN A O 1
ATOM 708 N N . ASP A 1 94 ? 26.890 -11.288 -22.397 1.00 85.38 94 ASP A N 1
ATOM 709 C CA . ASP A 1 94 ? 28.146 -11.886 -21.928 1.00 85.38 94 ASP A CA 1
ATOM 710 C C . ASP A 1 94 ? 28.583 -11.282 -20.581 1.00 85.38 94 ASP A C 1
ATOM 712 O O . ASP A 1 94 ? 29.428 -10.381 -20.503 1.00 85.38 94 ASP A O 1
ATOM 716 N N . VAL A 1 95 ? 28.005 -11.795 -19.492 1.00 85.56 95 VAL A N 1
ATOM 717 C CA . VAL A 1 95 ? 28.314 -11.377 -18.110 1.00 85.56 95 VAL A CA 1
ATOM 718 C C . VAL A 1 95 ? 29.798 -11.575 -17.770 1.00 85.56 95 VAL A C 1
ATOM 720 O O . VAL A 1 95 ? 30.410 -10.737 -17.097 1.00 85.56 95 VAL A O 1
ATOM 723 N N . ALA A 1 96 ? 30.403 -12.662 -18.258 1.00 88.44 96 ALA A N 1
ATOM 724 C CA . ALA A 1 96 ? 31.814 -12.966 -18.035 1.00 88.44 96 ALA A CA 1
ATOM 725 C C . ALA A 1 96 ? 32.727 -11.960 -18.756 1.00 88.44 96 ALA A C 1
ATOM 727 O O . ALA A 1 96 ? 33.723 -11.505 -18.185 1.00 88.44 96 ALA A O 1
ATOM 728 N N . GLY A 1 97 ? 32.364 -11.565 -19.977 1.00 87.62 97 GLY A N 1
ATOM 729 C CA . GLY A 1 97 ? 33.029 -10.515 -20.744 1.00 87.62 97 GLY A CA 1
ATOM 730 C C . GLY A 1 97 ? 32.972 -9.160 -20.061 1.00 87.62 97 GLY A C 1
ATOM 731 O O . GLY A 1 97 ? 34.010 -8.509 -19.924 1.00 87.62 97 GLY A O 1
ATOM 732 N N . VAL A 1 98 ? 31.805 -8.766 -19.542 1.00 89.25 98 VAL A N 1
ATOM 733 C CA . VAL A 1 98 ? 31.686 -7.509 -18.789 1.00 89.25 98 VAL A CA 1
ATOM 734 C C . VAL A 1 98 ? 32.586 -7.514 -17.545 1.00 89.25 98 VAL A C 1
ATOM 736 O O . VAL A 1 98 ? 33.289 -6.532 -17.284 1.00 89.25 98 VAL A O 1
ATOM 739 N N . ARG A 1 99 ? 32.615 -8.625 -16.793 1.00 89.88 99 ARG A N 1
ATOM 740 C CA . ARG A 1 99 ? 33.470 -8.755 -15.600 1.00 89.88 99 ARG A CA 1
ATOM 741 C C . ARG A 1 99 ? 34.959 -8.684 -15.947 1.00 89.88 99 ARG A C 1
ATOM 743 O O . ARG A 1 99 ? 35.690 -7.958 -15.273 1.00 89.88 99 ARG A O 1
ATOM 750 N N . ARG A 1 100 ? 35.403 -9.376 -17.007 1.00 89.94 100 ARG A N 1
ATOM 751 C CA . ARG A 1 100 ? 36.796 -9.302 -17.492 1.00 89.94 100 ARG A CA 1
ATOM 752 C C . ARG A 1 100 ? 37.206 -7.867 -17.801 1.00 89.94 100 ARG A C 1
ATOM 754 O O . ARG A 1 100 ? 38.282 -7.441 -17.392 1.00 89.94 100 ARG A O 1
ATOM 761 N N . TRP A 1 101 ? 36.352 -7.113 -18.491 1.00 88.88 101 TRP A N 1
ATOM 762 C CA . TRP A 1 101 ? 36.651 -5.725 -18.833 1.00 88.88 101 TRP A CA 1
ATOM 763 C C . TRP A 1 101 ? 36.786 -4.843 -17.596 1.00 88.88 101 TRP A C 1
ATOM 765 O O . TRP A 1 101 ? 37.778 -4.131 -17.475 1.00 88.88 101 TRP A O 1
ATOM 775 N N . LEU A 1 102 ? 35.864 -4.942 -16.638 1.00 89.69 102 LEU A N 1
ATOM 776 C CA . LEU A 1 102 ? 35.943 -4.183 -15.385 1.00 89.69 102 LEU A CA 1
ATOM 777 C C . LEU A 1 102 ? 37.233 -4.451 -14.593 1.00 89.69 102 LEU A C 1
ATOM 779 O O . LEU A 1 102 ? 37.796 -3.518 -14.028 1.00 89.69 102 LEU A O 1
ATOM 783 N N . GLN A 1 103 ? 37.725 -5.692 -14.594 1.00 88.50 103 GLN A N 1
ATOM 784 C CA . GLN A 1 103 ? 38.988 -6.064 -13.942 1.00 88.50 103 GLN A CA 1
ATOM 785 C C . GLN A 1 103 ? 40.229 -5.588 -14.710 1.00 88.50 103 GLN A C 1
ATOM 787 O O . GLN A 1 103 ? 41.268 -5.336 -14.104 1.00 88.50 103 GLN A O 1
ATOM 792 N N . ARG A 1 104 ? 40.128 -5.437 -16.035 1.00 87.75 104 ARG A N 1
ATOM 793 C CA . ARG A 1 104 ? 41.241 -5.041 -16.909 1.00 87.75 104 ARG A CA 1
ATOM 794 C C . ARG A 1 104 ? 41.431 -3.529 -17.035 1.00 87.75 104 ARG A C 1
ATOM 796 O O . ARG A 1 104 ? 42.533 -3.077 -17.323 1.00 87.75 104 ARG A O 1
ATOM 803 N N . LEU A 1 105 ? 40.394 -2.719 -16.817 1.00 89.50 105 LEU A N 1
ATOM 804 C CA . LEU A 1 105 ? 40.514 -1.256 -16.927 1.00 89.50 105 LEU A CA 1
ATOM 805 C C . LEU A 1 105 ? 41.585 -0.644 -16.003 1.00 89.50 105 LEU A C 1
ATOM 807 O O . LEU A 1 105 ? 42.370 0.168 -16.501 1.00 89.50 105 LEU A O 1
ATOM 811 N N . PRO A 1 106 ? 41.715 -1.061 -14.725 1.00 88.69 106 PRO A N 1
ATOM 812 C CA . PRO A 1 106 ? 42.776 -0.563 -13.853 1.00 88.69 106 PRO A CA 1
ATOM 813 C C . PRO A 1 106 ? 44.192 -0.827 -14.385 1.00 88.69 106 PRO A C 1
ATOM 815 O O . PRO A 1 106 ? 45.045 0.050 -14.277 1.00 88.69 106 PRO A O 1
ATOM 818 N N . SER A 1 107 ? 44.446 -1.980 -15.023 1.00 87.06 107 SER A N 1
ATOM 819 C CA . SER A 1 107 ? 45.768 -2.282 -15.601 1.00 87.06 107 SER A CA 1
ATOM 820 C C . SER A 1 107 ? 46.090 -1.446 -16.844 1.00 87.06 107 SER A C 1
ATOM 822 O O . SER A 1 107 ? 47.243 -1.374 -17.250 1.00 87.06 107 SER A O 1
ATOM 824 N N . LEU A 1 108 ? 45.083 -0.813 -17.451 1.00 86.25 108 LEU A N 1
ATOM 825 C CA . LEU A 1 108 ? 45.239 0.141 -18.553 1.00 86.25 108 LEU A CA 1
ATOM 826 C C . LEU A 1 108 ? 45.318 1.600 -18.061 1.00 86.25 108 LEU A C 1
ATOM 828 O O . LEU A 1 108 ? 45.210 2.522 -18.866 1.00 86.25 108 LEU A O 1
ATOM 832 N N . GLY A 1 109 ? 45.447 1.825 -16.747 1.00 84.94 109 GLY A N 1
ATOM 833 C CA . GLY A 1 109 ? 45.469 3.165 -16.151 1.00 84.94 109 GLY A CA 1
ATOM 834 C C . GLY A 1 109 ? 44.106 3.867 -16.138 1.00 84.94 109 GLY A C 1
ATOM 835 O O . GLY A 1 109 ? 44.039 5.075 -15.925 1.00 84.94 109 GLY A O 1
ATOM 836 N N . MET A 1 110 ? 43.007 3.138 -16.365 1.00 87.69 110 MET A N 1
ATOM 837 C CA . MET A 1 110 ? 41.653 3.693 -16.396 1.00 87.69 110 MET A CA 1
ATOM 838 C C . MET A 1 110 ? 40.871 3.324 -15.134 1.00 87.69 110 MET A C 1
ATOM 840 O O . MET A 1 110 ? 40.678 2.152 -14.813 1.00 87.69 110 MET A O 1
ATOM 844 N N . ALA A 1 111 ? 40.345 4.333 -14.440 1.00 84.50 111 ALA A N 1
ATOM 845 C CA . ALA A 1 111 ? 39.444 4.113 -13.315 1.00 84.50 111 ALA A CA 1
ATOM 846 C C . ALA A 1 111 ? 38.086 3.574 -13.790 1.00 84.50 111 ALA A C 1
ATOM 848 O O . ALA A 1 111 ? 37.490 4.086 -14.739 1.00 84.50 111 ALA A O 1
ATOM 849 N N . THR A 1 112 ? 37.546 2.576 -13.092 1.00 86.56 112 THR A N 1
ATOM 850 C CA . THR A 1 112 ? 36.165 2.135 -13.328 1.00 86.56 112 THR A CA 1
ATOM 851 C C . THR A 1 112 ? 35.170 3.199 -12.861 1.00 86.56 112 THR A C 1
ATOM 853 O O . THR A 1 112 ? 35.376 3.841 -11.832 1.00 86.56 112 THR A O 1
ATOM 856 N N . THR A 1 113 ? 34.058 3.366 -13.579 1.00 83.25 113 THR A N 1
ATOM 857 C CA . THR A 1 113 ? 33.018 4.353 -13.242 1.00 83.25 113 THR A CA 1
ATOM 858 C C . THR A 1 113 ? 31.728 3.683 -12.774 1.00 83.25 113 THR A C 1
ATOM 860 O O . THR A 1 113 ? 31.431 2.541 -13.128 1.00 83.25 113 THR A O 1
ATOM 863 N N . ALA A 1 114 ? 30.893 4.412 -12.029 1.00 75.06 114 ALA A N 1
ATOM 864 C CA . ALA A 1 114 ? 29.593 3.915 -11.568 1.00 75.06 114 ALA A CA 1
ATOM 865 C C . ALA A 1 114 ? 28.650 3.483 -12.712 1.00 75.06 114 ALA A C 1
ATOM 867 O O . ALA A 1 114 ? 27.798 2.616 -12.517 1.00 75.06 114 ALA A O 1
ATOM 868 N N . ALA A 1 115 ? 28.793 4.074 -13.905 1.00 79.25 115 ALA A N 1
ATOM 869 C CA . ALA A 1 115 ? 28.016 3.701 -15.086 1.00 79.25 115 ALA A CA 1
ATOM 870 C C . ALA A 1 115 ? 28.393 2.304 -15.610 1.00 79.25 115 ALA A C 1
ATOM 872 O O . ALA A 1 115 ? 27.506 1.534 -15.969 1.00 79.25 115 ALA A O 1
ATOM 873 N N . MET A 1 116 ? 29.683 1.958 -15.586 1.00 85.12 116 MET A N 1
ATOM 874 C CA . MET A 1 116 ? 30.189 0.652 -16.028 1.00 85.12 116 MET A CA 1
ATOM 875 C C . MET A 1 116 ? 29.736 -0.468 -15.091 1.00 85.12 116 MET A C 1
ATOM 877 O O . MET A 1 116 ? 29.227 -1.491 -15.536 1.00 85.12 116 MET A O 1
ATOM 881 N N . TRP A 1 117 ? 29.854 -0.244 -13.780 1.00 82.50 117 TRP A N 1
ATOM 882 C CA . TRP A 1 117 ? 29.389 -1.194 -12.769 1.00 82.50 117 TRP A CA 1
ATOM 883 C C . TRP A 1 117 ? 27.871 -1.394 -12.812 1.00 82.50 117 TRP A C 1
ATOM 885 O O . TRP A 1 117 ? 27.392 -2.509 -12.630 1.00 82.50 117 TRP A O 1
ATOM 895 N N . ARG A 1 118 ? 27.100 -0.336 -13.097 1.00 78.00 118 ARG A N 1
ATOM 896 C CA . ARG A 1 118 ? 25.649 -0.453 -13.297 1.00 78.00 118 ARG A CA 1
ATOM 897 C C . ARG A 1 118 ? 25.316 -1.352 -14.487 1.00 78.00 118 ARG A C 1
ATOM 899 O O . ARG A 1 118 ? 24.523 -2.268 -14.317 1.00 78.00 118 ARG A O 1
ATOM 906 N N . LEU A 1 119 ? 25.939 -1.095 -15.635 1.00 82.44 119 LEU A N 1
ATOM 907 C CA . LEU A 1 119 ? 25.754 -1.862 -16.867 1.00 82.44 119 LEU A CA 1
ATOM 908 C C . LEU A 1 119 ? 26.064 -3.353 -16.661 1.00 82.44 119 LEU A C 1
ATOM 910 O O . LEU A 1 119 ? 25.303 -4.211 -17.092 1.00 82.44 119 LEU A O 1
ATOM 914 N N . ALA A 1 120 ? 27.142 -3.660 -15.938 1.00 84.94 120 ALA A N 1
ATOM 915 C CA . ALA A 1 120 ? 27.532 -5.028 -15.604 1.00 84.94 120 ALA A CA 1
ATOM 916 C C . ALA A 1 120 ? 26.496 -5.768 -14.766 1.00 84.94 120 ALA A C 1
ATOM 918 O O . ALA A 1 120 ? 26.153 -6.913 -15.048 1.00 84.94 120 ALA A O 1
ATOM 919 N N . ILE A 1 121 ? 25.991 -5.092 -13.739 1.00 75.00 121 ILE A N 1
ATOM 920 C CA . ILE A 1 121 ? 24.976 -5.654 -12.862 1.00 75.00 121 ILE A CA 1
ATOM 921 C C . ILE A 1 121 ? 23.649 -5.815 -13.625 1.00 75.00 121 ILE A C 1
ATOM 923 O O . ILE A 1 121 ? 22.990 -6.834 -13.474 1.00 75.00 121 ILE A O 1
ATOM 927 N N . GLU A 1 122 ? 23.253 -4.852 -14.465 1.00 72.25 122 GLU A N 1
ATOM 928 C CA . GLU A 1 122 ? 22.065 -4.955 -15.333 1.00 72.25 122 GLU A CA 1
ATOM 929 C C . GLU A 1 122 ? 22.185 -6.135 -16.316 1.00 72.25 122 GLU A C 1
ATOM 931 O O . GLU A 1 122 ? 21.269 -6.949 -16.376 1.00 72.25 122 GLU A O 1
ATOM 936 N N . THR A 1 123 ? 23.348 -6.316 -16.952 1.00 78.50 123 THR A N 1
ATOM 937 C CA . THR A 1 123 ? 23.625 -7.457 -17.850 1.00 78.50 123 THR A CA 1
ATOM 938 C C . THR A 1 123 ? 23.485 -8.802 -17.125 1.00 78.50 123 THR A C 1
ATOM 940 O O . THR A 1 123 ? 22.865 -9.724 -17.642 1.00 78.50 123 THR A O 1
ATOM 943 N N . ALA A 1 124 ? 24.015 -8.922 -15.901 1.00 74.44 124 ALA A N 1
ATOM 944 C CA . ALA A 1 124 ? 23.883 -10.143 -15.099 1.00 74.44 124 ALA A CA 1
ATOM 945 C C . ALA A 1 124 ? 22.425 -10.467 -14.733 1.00 74.44 124 ALA A C 1
ATOM 947 O O . ALA A 1 124 ? 22.046 -11.635 -14.680 1.00 74.44 124 ALA A O 1
ATOM 948 N N . HIS A 1 125 ? 21.593 -9.445 -14.516 1.00 65.56 125 HIS A N 1
ATOM 949 C CA . HIS A 1 125 ? 20.167 -9.647 -14.258 1.00 65.56 125 HIS A CA 1
ATOM 950 C C . HIS A 1 125 ? 19.388 -10.069 -15.494 1.00 65.56 125 HIS A C 1
ATOM 952 O O . HIS A 1 125 ? 18.543 -10.953 -15.387 1.00 65.56 125 HIS A O 1
ATOM 958 N N . GLU A 1 126 ? 19.636 -9.434 -16.640 1.00 70.31 126 GLU A N 1
ATOM 959 C CA . GLU A 1 126 ? 18.972 -9.787 -17.900 1.00 70.31 126 GLU A CA 1
ATOM 960 C C . GLU A 1 126 ? 19.298 -11.231 -18.313 1.00 70.31 126 GLU A C 1
ATOM 962 O O . GLU A 1 126 ? 18.416 -11.946 -18.786 1.00 70.31 126 GLU A O 1
ATOM 967 N N . ALA A 1 127 ? 20.511 -11.698 -17.997 1.00 71.75 127 ALA A N 1
ATOM 968 C CA . ALA A 1 127 ? 20.937 -13.084 -18.168 1.00 71.75 127 ALA A CA 1
ATOM 969 C C . ALA A 1 127 ? 20.388 -14.064 -17.102 1.00 71.75 127 ALA A C 1
ATOM 971 O O . ALA A 1 127 ? 20.618 -15.267 -17.203 1.00 71.75 127 ALA A O 1
ATOM 972 N N . GLY A 1 128 ? 19.684 -13.582 -16.068 1.00 64.81 128 GLY A N 1
ATOM 973 C CA . GLY A 1 128 ? 19.133 -14.410 -14.986 1.00 64.81 128 GLY A CA 1
ATOM 974 C C . GLY A 1 128 ? 20.156 -14.933 -13.963 1.00 64.81 128 GLY A C 1
ATOM 975 O O . GLY A 1 128 ? 19.803 -15.755 -13.118 1.00 64.81 128 GLY A O 1
ATOM 976 N N . ASP A 1 129 ? 21.404 -14.455 -13.991 1.00 69.94 129 ASP A N 1
ATOM 977 C CA . ASP A 1 129 ? 22.488 -14.898 -13.103 1.00 69.94 129 ASP A CA 1
ATOM 978 C C . ASP A 1 129 ? 22.600 -13.994 -11.861 1.00 69.94 129 ASP A C 1
ATOM 980 O O . ASP A 1 129 ? 23.414 -13.065 -11.766 1.00 69.94 129 ASP A O 1
ATOM 984 N N . ALA A 1 130 ? 21.745 -14.271 -10.874 1.00 55.00 130 ALA A N 1
ATOM 985 C CA . ALA A 1 130 ? 21.686 -13.504 -9.630 1.00 55.00 130 ALA A CA 1
ATOM 986 C C . ALA A 1 130 ? 22.983 -13.600 -8.801 1.00 55.00 130 ALA A C 1
ATOM 988 O O . ALA A 1 130 ? 23.382 -12.624 -8.163 1.00 55.00 130 ALA A O 1
ATOM 989 N N . ALA A 1 131 ? 23.668 -14.748 -8.833 1.00 70.25 131 ALA A N 1
ATOM 990 C CA . ALA A 1 131 ? 24.927 -14.940 -8.116 1.00 70.25 131 ALA A CA 1
ATOM 991 C C . ALA A 1 131 ? 26.043 -14.068 -8.713 1.00 70.25 131 ALA A C 1
ATOM 993 O O . ALA A 1 131 ? 26.827 -13.452 -7.978 1.00 70.25 131 ALA A O 1
ATOM 994 N N . ALA A 1 132 ? 26.093 -13.955 -10.044 1.00 73.00 132 ALA A N 1
ATOM 995 C CA . ALA A 1 132 ? 27.030 -13.065 -10.709 1.00 73.00 132 ALA A CA 1
ATOM 996 C C . ALA A 1 132 ? 26.729 -11.584 -10.446 1.00 73.00 132 ALA A C 1
ATOM 998 O O . ALA A 1 132 ? 27.677 -10.812 -10.263 1.00 73.00 132 ALA A O 1
ATOM 999 N N . ALA A 1 133 ? 25.453 -11.194 -10.378 1.00 65.31 133 ALA A N 1
ATOM 1000 C CA . ALA A 1 133 ? 25.045 -9.827 -10.054 1.00 65.31 133 ALA A CA 1
ATOM 1001 C C . ALA A 1 133 ? 25.491 -9.400 -8.640 1.00 65.31 133 ALA A C 1
ATOM 1003 O O . ALA A 1 133 ? 26.040 -8.307 -8.468 1.00 65.31 133 ALA A O 1
ATOM 1004 N N . ASP A 1 134 ? 25.344 -10.275 -7.640 1.00 60.66 134 ASP A N 1
ATOM 1005 C CA . ASP A 1 134 ? 25.794 -10.011 -6.265 1.00 60.66 134 ASP A CA 1
ATOM 1006 C C . ASP A 1 134 ? 27.316 -9.937 -6.133 1.00 60.66 134 ASP A C 1
ATOM 1008 O O . ASP A 1 134 ? 27.848 -9.105 -5.389 1.00 60.66 134 ASP A O 1
ATOM 1012 N N . ALA A 1 135 ? 28.036 -10.809 -6.841 1.00 74.25 135 ALA A N 1
ATOM 1013 C CA . ALA A 1 135 ? 29.493 -10.758 -6.890 1.00 74.25 135 ALA A CA 1
ATOM 1014 C C . ALA A 1 135 ? 29.974 -9.435 -7.510 1.00 74.25 135 ALA A C 1
ATOM 1016 O O . ALA A 1 135 ? 30.755 -8.721 -6.884 1.00 74.25 135 ALA A O 1
ATOM 1017 N N . LEU A 1 136 ? 29.412 -9.039 -8.660 1.00 76.19 136 LEU A N 1
ATOM 1018 C CA . LEU A 1 136 ? 29.727 -7.763 -9.317 1.00 76.19 136 LEU A CA 1
ATOM 1019 C C . LEU A 1 136 ? 29.435 -6.555 -8.422 1.00 76.19 136 LEU A C 1
ATOM 1021 O O . LEU A 1 136 ? 30.148 -5.557 -8.470 1.00 76.19 136 LEU A O 1
ATOM 1025 N N . TRP A 1 137 ? 28.407 -6.633 -7.581 1.00 64.88 137 TRP A N 1
ATOM 1026 C CA . TRP A 1 137 ? 28.095 -5.576 -6.626 1.00 64.88 137 TRP A CA 1
ATOM 1027 C C . TRP A 1 137 ? 29.111 -5.474 -5.484 1.00 64.88 137 TRP A C 1
ATOM 1029 O O . TRP A 1 137 ? 29.475 -4.361 -5.086 1.00 64.88 137 TRP A O 1
ATOM 1039 N N . ARG A 1 138 ? 29.572 -6.612 -4.946 1.00 71.06 138 ARG A N 1
ATOM 1040 C CA . ARG A 1 138 ? 30.627 -6.633 -3.918 1.00 71.06 138 ARG A CA 1
ATOM 1041 C C . ARG A 1 138 ? 31.923 -6.058 -4.477 1.00 71.06 138 ARG A C 1
ATOM 1043 O O . ARG A 1 138 ? 32.511 -5.182 -3.840 1.00 71.06 138 ARG A O 1
ATOM 1050 N N . ASP A 1 139 ? 32.283 -6.463 -5.689 1.00 79.50 139 ASP A N 1
ATOM 1051 C CA . ASP A 1 139 ? 33.460 -5.962 -6.399 1.00 79.50 139 ASP A CA 1
ATOM 1052 C C . ASP A 1 139 ? 33.364 -4.448 -6.634 1.00 79.50 139 ASP A C 1
ATOM 1054 O O . ASP A 1 139 ? 34.305 -3.707 -6.356 1.00 79.50 139 ASP A O 1
ATOM 1058 N N . ALA A 1 140 ? 32.190 -3.951 -7.035 1.00 73.62 140 ALA A N 1
ATOM 1059 C CA . ALA A 1 140 ? 31.967 -2.525 -7.253 1.00 73.62 140 ALA A CA 1
ATOM 1060 C C . ALA A 1 140 ? 32.103 -1.681 -5.968 1.00 73.62 140 ALA A C 1
ATOM 1062 O O . ALA A 1 140 ? 32.550 -0.531 -6.021 1.00 73.62 140 ALA A O 1
ATOM 1063 N N . ARG A 1 141 ? 31.735 -2.236 -4.802 1.00 66.12 141 ARG A N 1
ATOM 1064 C CA . ARG A 1 141 ? 31.956 -1.586 -3.497 1.00 66.12 141 ARG A CA 1
ATOM 1065 C C . ARG A 1 141 ? 33.421 -1.579 -3.099 1.00 66.12 141 ARG A C 1
ATOM 1067 O O . ARG A 1 141 ? 33.896 -0.551 -2.625 1.00 66.12 141 ARG A O 1
ATOM 1074 N N . ALA A 1 142 ? 34.112 -2.698 -3.293 1.00 72.75 142 ALA A N 1
ATOM 1075 C CA . ALA A 1 142 ? 35.546 -2.790 -3.042 1.00 72.75 142 ALA A CA 1
ATOM 1076 C C . ALA A 1 142 ? 36.331 -1.810 -3.934 1.00 72.75 142 ALA A C 1
ATOM 1078 O O . ALA A 1 142 ? 37.283 -1.190 -3.475 1.00 72.75 142 ALA A O 1
ATOM 1079 N N . ALA A 1 143 ? 35.865 -1.588 -5.167 1.00 69.19 143 ALA A N 1
ATOM 1080 C CA . ALA A 1 143 ? 36.414 -0.611 -6.106 1.00 69.19 143 ALA A CA 1
ATOM 1081 C C . ALA A 1 143 ? 36.017 0.857 -5.818 1.00 69.19 143 ALA A C 1
ATOM 1083 O O . ALA A 1 143 ? 36.348 1.745 -6.602 1.00 69.19 143 ALA A O 1
ATOM 1084 N N . GLY A 1 144 ? 35.287 1.140 -4.730 1.00 63.28 144 GLY A N 1
ATOM 1085 C CA . GLY A 1 144 ? 34.941 2.505 -4.318 1.00 63.28 144 GLY A CA 1
ATOM 1086 C C . GLY A 1 144 ? 33.914 3.223 -5.205 1.00 63.28 144 GLY A C 1
ATOM 1087 O O . GLY A 1 144 ? 33.830 4.449 -5.156 1.00 63.28 144 GLY A O 1
ATOM 1088 N N . ALA A 1 145 ? 33.120 2.505 -6.012 1.00 58.28 145 ALA A N 1
ATOM 1089 C CA . ALA A 1 145 ? 32.176 3.116 -6.950 1.00 58.28 145 ALA A CA 1
ATOM 1090 C C . ALA A 1 145 ? 30.988 3.804 -6.227 1.00 58.28 145 ALA A C 1
ATOM 1092 O O . ALA A 1 145 ? 30.149 3.122 -5.621 1.00 58.28 145 ALA A O 1
ATOM 1093 N N . PRO A 1 146 ? 30.824 5.141 -6.317 1.00 41.97 146 PRO A N 1
ATOM 1094 C CA . PRO A 1 146 ? 29.704 5.829 -5.681 1.00 41.97 146 PRO A CA 1
ATOM 1095 C C . PRO A 1 146 ? 28.388 5.579 -6.437 1.00 41.97 146 PRO A C 1
ATOM 1097 O O . PRO A 1 146 ? 28.326 5.653 -7.662 1.00 41.97 146 PRO A O 1
ATOM 1100 N N . SER A 1 147 ? 27.278 5.390 -5.715 1.00 49.84 147 SER A N 1
ATOM 1101 C CA . SER A 1 147 ? 25.914 5.458 -6.283 1.00 49.84 147 SER A CA 1
ATOM 1102 C C . SER A 1 147 ? 25.545 4.332 -7.296 1.00 49.84 147 SER A C 1
ATOM 1104 O O . SER A 1 147 ? 25.062 4.535 -8.415 1.00 49.84 147 SER A O 1
ATOM 1106 N N . LEU A 1 148 ? 25.635 3.074 -6.854 1.00 49.34 148 LEU A N 1
ATOM 1107 C CA . LEU A 1 148 ? 25.111 1.893 -7.582 1.00 49.34 148 LEU A CA 1
ATOM 1108 C C . LEU A 1 148 ? 23.609 1.634 -7.353 1.00 49.34 148 LEU A C 1
ATOM 1110 O O . LEU A 1 148 ? 23.070 0.575 -7.664 1.00 49.34 148 LEU A O 1
ATOM 1114 N N . TYR A 1 149 ? 22.905 2.624 -6.809 1.00 35.94 149 TYR A N 1
ATOM 1115 C CA . TYR A 1 149 ? 21.547 2.503 -6.286 1.00 35.94 149 TYR A CA 1
ATOM 1116 C C . TYR A 1 149 ? 20.515 1.970 -7.311 1.00 35.94 149 TYR A C 1
ATOM 1118 O O . TYR A 1 149 ? 19.559 1.301 -6.927 1.00 35.94 149 TYR A O 1
ATOM 1126 N N . LYS A 1 150 ? 20.682 2.253 -8.613 1.00 35.41 150 LYS A N 1
ATOM 1127 C CA . LYS A 1 150 ? 19.744 1.814 -9.668 1.00 35.41 150 LYS A CA 1
ATOM 1128 C C . LYS A 1 150 ? 19.895 0.321 -10.008 1.00 35.41 150 LYS A C 1
ATOM 1130 O O . LYS A 1 150 ? 18.882 -0.348 -10.136 1.00 35.41 150 LYS A O 1
ATOM 1135 N N . ALA A 1 151 ? 21.129 -0.186 -10.029 1.00 32.94 151 ALA A N 1
ATOM 1136 C CA . ALA A 1 151 ? 21.457 -1.601 -10.227 1.00 32.94 151 ALA A CA 1
ATOM 1137 C C . ALA A 1 151 ? 21.019 -2.473 -9.035 1.00 32.94 151 ALA A C 1
ATOM 1139 O O . ALA A 1 151 ? 20.519 -3.576 -9.203 1.00 32.94 151 ALA A O 1
ATOM 1140 N N . MET A 1 152 ? 21.097 -1.928 -7.817 1.00 35.06 152 MET A N 1
ATOM 1141 C CA . MET A 1 152 ? 20.631 -2.591 -6.591 1.00 35.06 152 MET A CA 1
ATOM 1142 C C . MET A 1 152 ? 19.103 -2.824 -6.560 1.00 35.06 152 MET A C 1
ATOM 1144 O O . MET A 1 152 ? 18.626 -3.669 -5.803 1.00 35.06 152 MET A O 1
ATOM 1148 N N . ARG A 1 153 ? 18.324 -2.069 -7.359 1.00 33.06 153 ARG A N 1
ATOM 1149 C CA . ARG A 1 153 ? 16.856 -2.200 -7.465 1.00 33.06 153 ARG A CA 1
ATOM 1150 C C . ARG A 1 153 ? 16.448 -3.491 -8.186 1.00 33.06 153 ARG A C 1
ATOM 1152 O O . ARG A 1 153 ? 15.395 -4.021 -7.844 1.00 33.06 153 ARG A O 1
ATOM 1159 N N . SER A 1 154 ? 17.252 -3.990 -9.128 1.00 32.56 154 SER A N 1
ATOM 1160 C CA . SER A 1 154 ? 16.985 -5.245 -9.849 1.00 32.56 154 SER A CA 1
ATOM 1161 C C . SER A 1 154 ? 17.546 -6.485 -9.137 1.00 32.56 154 SER A C 1
ATOM 1163 O O . SER A 1 154 ? 16.908 -7.525 -9.194 1.00 32.56 154 SER A O 1
ATOM 1165 N N . THR A 1 155 ? 18.638 -6.374 -8.364 1.00 29.84 155 THR A N 1
ATOM 1166 C CA . THR A 1 155 ? 19.209 -7.518 -7.602 1.00 29.84 155 THR A CA 1
ATOM 1167 C C . THR A 1 155 ? 18.418 -7.850 -6.343 1.00 29.84 155 THR A C 1
ATOM 1169 O O . THR A 1 155 ? 18.226 -9.006 -5.978 1.00 29.84 155 THR A O 1
ATOM 1172 N N . ARG A 1 156 ? 17.933 -6.823 -5.633 1.00 33.41 156 ARG A N 1
ATOM 1173 C CA . ARG A 1 156 ? 17.212 -7.028 -4.364 1.00 33.41 156 ARG A CA 1
ATOM 1174 C C . ARG A 1 156 ? 15.745 -7.399 -4.546 1.00 33.41 156 ARG A C 1
ATOM 1176 O O . ARG A 1 156 ? 15.137 -7.895 -3.604 1.00 33.41 156 ARG A O 1
ATOM 1183 N N . THR A 1 157 ? 15.191 -7.182 -5.737 1.00 31.81 157 THR A N 1
ATOM 1184 C CA . THR A 1 157 ? 13.870 -7.699 -6.116 1.00 31.81 157 THR A CA 1
ATOM 1185 C C . THR A 1 157 ? 13.919 -9.188 -6.464 1.00 31.81 157 THR A C 1
ATOM 1187 O O . THR A 1 157 ? 12.917 -9.861 -6.257 1.00 31.81 157 THR A O 1
ATOM 1190 N N . SER A 1 158 ? 15.074 -9.727 -6.881 1.00 31.55 158 SER A N 1
ATOM 1191 C CA . SER A 1 158 ? 15.249 -11.159 -7.171 1.00 31.55 158 SER A CA 1
ATOM 1192 C C . SER A 1 158 ? 15.681 -12.022 -5.974 1.00 31.55 158 SER A C 1
ATOM 1194 O O . SER A 1 158 ? 15.564 -13.237 -6.059 1.00 31.55 158 SER A O 1
ATOM 1196 N N . GLN A 1 159 ? 16.169 -11.444 -4.863 1.00 29.30 159 GLN A N 1
ATOM 1197 C CA . GLN A 1 159 ? 16.710 -12.219 -3.722 1.00 29.30 159 GLN A CA 1
ATOM 1198 C C . GLN A 1 159 ? 16.110 -11.932 -2.326 1.00 29.30 159 GLN A C 1
ATOM 1200 O O . GLN A 1 159 ? 16.634 -12.403 -1.319 1.00 29.30 159 GLN A O 1
ATOM 1205 N N . GLY A 1 160 ? 15.010 -11.185 -2.208 1.00 26.41 160 GLY A N 1
ATOM 1206 C CA . GLY A 1 160 ? 14.165 -11.233 -0.998 1.00 26.41 160 GLY A CA 1
ATOM 1207 C C . GLY A 1 160 ? 14.785 -10.827 0.358 1.00 26.41 160 GLY A C 1
ATOM 1208 O O . GLY A 1 160 ? 14.200 -11.138 1.388 1.00 26.41 160 GLY A O 1
ATOM 1209 N N . ARG A 1 161 ? 15.926 -10.122 0.421 1.00 23.83 161 ARG A N 1
ATOM 1210 C CA . ARG A 1 161 ? 16.507 -9.620 1.690 1.00 23.83 161 ARG A CA 1
ATOM 1211 C C . ARG A 1 161 ? 16.411 -8.096 1.810 1.00 23.83 161 ARG A C 1
ATOM 1213 O O . ARG A 1 161 ? 17.068 -7.360 1.067 1.00 23.83 161 ARG A O 1
ATOM 1220 N N . VAL A 1 162 ? 15.624 -7.620 2.781 1.00 24.72 162 VAL A N 1
ATOM 1221 C CA . VAL A 1 162 ? 15.445 -6.195 3.120 1.00 24.72 162 VAL A CA 1
ATOM 1222 C C . VAL A 1 162 ? 15.476 -6.013 4.639 1.00 24.72 162 VAL A C 1
ATOM 1224 O O . VAL A 1 162 ? 14.772 -6.707 5.355 1.00 24.72 162 VAL A O 1
ATOM 1227 N N . VAL A 1 163 ? 16.283 -5.063 5.119 1.00 24.20 163 VAL A N 1
ATOM 1228 C CA . VAL A 1 163 ? 16.298 -4.621 6.523 1.00 24.20 163 VAL A CA 1
ATOM 1229 C C . VAL A 1 163 ? 15.443 -3.360 6.643 1.00 24.20 163 VAL A C 1
ATOM 1231 O O . VAL A 1 163 ? 15.709 -2.383 5.937 1.00 24.20 163 VAL A O 1
ATOM 1234 N N . VAL A 1 164 ? 14.456 -3.368 7.545 1.00 25.88 164 VAL A N 1
ATOM 1235 C CA . VAL A 1 164 ? 13.754 -2.172 8.042 1.00 25.88 164 VAL A CA 1
ATOM 1236 C C . VAL A 1 164 ? 13.682 -2.247 9.566 1.00 25.88 164 VAL A C 1
ATOM 1238 O O . VAL A 1 164 ? 13.384 -3.293 10.126 1.00 25.88 164 VAL A O 1
ATOM 1241 N N . VAL A 1 165 ? 13.984 -1.124 10.217 1.00 22.62 165 VAL A N 1
ATOM 1242 C CA . VAL A 1 165 ? 13.934 -0.949 11.672 1.00 22.62 165 VAL A CA 1
ATOM 1243 C C . VAL A 1 165 ? 12.501 -0.593 12.072 1.00 22.62 165 VAL A C 1
ATOM 1245 O O . VAL A 1 165 ? 12.054 0.524 11.808 1.00 22.62 165 VAL A O 1
ATOM 1248 N N . ASP A 1 166 ? 11.795 -1.541 12.690 1.00 24.23 166 ASP A N 1
ATOM 1249 C CA . ASP A 1 166 ? 10.598 -1.284 13.499 1.00 24.23 166 ASP A CA 1
ATOM 1250 C C . ASP A 1 166 ? 11.010 -1.047 14.964 1.00 24.23 166 ASP A C 1
ATOM 1252 O O . ASP A 1 166 ? 11.982 -1.631 15.461 1.00 24.23 166 ASP A O 1
ATOM 1256 N N . ARG A 1 167 ? 10.285 -0.163 15.654 1.00 25.41 167 ARG A N 1
ATOM 1257 C CA . ARG A 1 167 ? 10.620 0.396 16.975 1.00 25.41 167 ARG A CA 1
ATOM 1258 C C . ARG A 1 167 ? 10.495 -0.620 18.127 1.00 25.41 167 ARG A C 1
ATOM 1260 O O . ARG A 1 167 ? 10.894 -0.293 19.239 1.00 25.41 167 ARG A O 1
ATOM 1267 N N . ASP A 1 168 ? 10.061 -1.849 17.846 1.00 29.78 168 ASP A N 1
ATOM 1268 C CA . ASP A 1 168 ? 9.972 -2.950 18.818 1.00 29.78 168 ASP A CA 1
ATOM 1269 C C . ASP A 1 168 ? 11.071 -4.028 18.664 1.00 29.78 168 ASP A C 1
ATOM 1271 O O . ASP A 1 168 ? 10.973 -5.111 19.237 1.00 29.78 168 ASP A O 1
ATOM 1275 N N . THR A 1 169 ? 12.177 -3.739 17.963 1.00 30.41 169 THR A N 1
ATOM 1276 C CA . THR A 1 169 ? 13.220 -4.751 17.674 1.00 30.41 169 THR A CA 1
ATOM 1277 C C . THR A 1 169 ? 14.555 -4.633 18.450 1.00 30.41 169 THR A C 1
ATOM 1279 O O . THR A 1 169 ? 15.609 -4.636 17.816 1.00 30.41 169 THR A O 1
ATOM 1282 N N . PRO A 1 170 ? 14.609 -4.586 19.801 1.00 25.94 170 PRO A N 1
ATOM 1283 C CA . PRO A 1 170 ? 15.868 -4.871 20.509 1.00 25.94 170 PRO A CA 1
ATOM 1284 C C . PRO A 1 170 ? 16.142 -6.372 20.730 1.00 25.94 170 PRO A C 1
ATOM 1286 O O . PRO A 1 170 ? 17.298 -6.757 20.865 1.00 25.94 170 PRO A O 1
ATOM 1289 N N . ALA A 1 171 ? 15.115 -7.235 20.758 1.00 26.19 171 ALA A N 1
ATOM 1290 C CA . ALA A 1 171 ? 15.273 -8.639 21.179 1.00 26.19 171 ALA A CA 1
ATOM 1291 C C . ALA A 1 171 ? 15.527 -9.648 20.036 1.00 26.19 171 ALA A C 1
ATOM 1293 O O . ALA A 1 171 ? 16.080 -10.719 20.272 1.00 26.19 171 ALA A O 1
ATOM 1294 N N . LEU A 1 172 ? 15.170 -9.316 18.790 1.00 27.69 172 LEU A N 1
ATOM 1295 C CA . LEU A 1 172 ? 15.314 -10.217 17.630 1.00 27.69 172 LEU A CA 1
ATOM 1296 C C . LEU A 1 172 ? 16.707 -10.181 16.976 1.00 27.69 172 LEU A C 1
ATOM 1298 O O . LEU A 1 172 ? 17.046 -11.073 16.208 1.00 27.69 172 LEU A O 1
ATOM 1302 N N . LEU A 1 173 ? 17.550 -9.200 17.316 1.00 28.25 173 LEU A N 1
ATOM 1303 C CA . LEU A 1 173 ? 18.924 -9.090 16.801 1.00 28.25 173 LEU A CA 1
ATOM 1304 C C . LEU A 1 173 ? 19.930 -10.022 17.502 1.00 28.25 173 LEU A C 1
ATOM 1306 O O . LEU A 1 173 ? 21.109 -10.005 17.157 1.00 28.25 173 LEU A O 1
ATOM 1310 N N . GLN A 1 174 ? 19.490 -10.826 18.477 1.00 27.78 174 GLN A N 1
ATOM 1311 C CA . GLN A 1 174 ? 20.364 -11.714 19.256 1.00 27.78 174 GLN A CA 1
ATOM 1312 C C . GLN A 1 174 ? 20.104 -13.213 19.045 1.00 27.78 174 GLN A C 1
ATOM 1314 O O . GLN A 1 174 ? 20.785 -14.024 19.670 1.00 27.78 174 GLN A O 1
ATOM 1319 N N . GLN A 1 175 ? 19.167 -13.616 18.178 1.00 24.19 175 GLN A N 1
ATOM 1320 C CA . GLN A 1 175 ? 18.922 -15.044 17.947 1.00 24.19 175 GLN A CA 1
ATOM 1321 C C . GLN A 1 175 ? 19.725 -15.591 16.753 1.00 24.19 175 GLN A C 1
ATOM 1323 O O . GLN A 1 175 ? 19.680 -15.012 15.665 1.00 24.19 175 GLN A O 1
ATOM 1328 N N . PRO A 1 176 ? 20.463 -16.705 16.926 1.00 22.89 176 PRO A N 1
ATOM 1329 C CA . PRO A 1 176 ? 21.186 -17.353 15.842 1.00 22.89 176 PRO A CA 1
ATOM 1330 C C . PRO A 1 176 ? 20.211 -17.949 14.816 1.00 22.89 176 PRO A C 1
ATOM 1332 O O . PRO A 1 176 ? 19.224 -18.596 15.158 1.00 22.89 176 PRO A O 1
ATOM 1335 N N . HIS A 1 177 ? 20.509 -17.709 13.540 1.00 27.77 177 HIS A N 1
ATOM 1336 C CA . HIS A 1 177 ? 19.721 -18.116 12.381 1.00 27.77 177 HIS A CA 1
ATOM 1337 C C . HIS A 1 177 ? 19.503 -19.637 12.311 1.00 27.77 177 HIS A C 1
ATOM 1339 O O . HIS A 1 177 ? 20.423 -20.363 11.946 1.00 27.77 177 HIS A O 1
ATOM 1345 N N . ASN A 1 178 ? 18.285 -20.097 12.613 1.00 24.12 178 ASN A N 1
ATOM 1346 C CA . ASN A 1 178 ? 17.684 -21.328 12.078 1.00 24.12 178 ASN A CA 1
ATOM 1347 C C . ASN A 1 178 ? 16.207 -21.438 12.506 1.00 24.12 178 ASN A C 1
ATOM 1349 O O . ASN A 1 178 ? 15.836 -22.257 13.340 1.00 24.12 178 ASN A O 1
ATOM 1353 N N . SER A 1 179 ? 15.342 -20.603 11.936 1.00 23.91 179 SER A N 1
ATOM 1354 C CA . SER A 1 179 ? 13.893 -20.829 11.910 1.00 23.91 179 SER A CA 1
ATOM 1355 C C . SER A 1 179 ? 13.265 -19.953 10.822 1.00 23.91 179 SER A C 1
ATOM 1357 O O . SER A 1 179 ? 13.833 -18.937 10.423 1.00 23.91 179 SER A O 1
ATOM 1359 N N . ALA A 1 180 ? 12.158 -20.434 10.260 1.00 24.16 180 ALA A N 1
ATOM 1360 C CA . ALA A 1 180 ? 11.465 -19.889 9.098 1.00 24.16 180 ALA A CA 1
ATOM 1361 C C . ALA A 1 180 ? 11.280 -18.359 9.151 1.00 24.16 180 ALA A C 1
ATOM 1363 O O . ALA A 1 180 ? 10.844 -17.814 10.160 1.00 24.16 180 ALA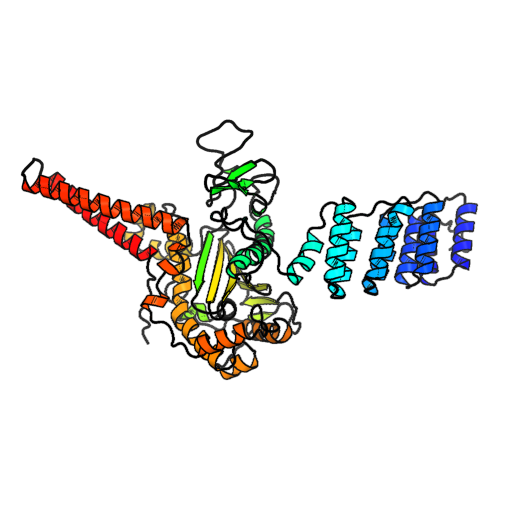 A O 1
ATOM 1364 N N . LEU A 1 181 ? 11.604 -17.679 8.046 1.00 23.33 181 LEU A N 1
ATOM 1365 C CA . LEU A 1 181 ? 11.352 -16.248 7.858 1.00 23.33 181 LEU A CA 1
ATOM 1366 C C . LEU A 1 181 ? 9.841 -15.974 7.916 1.00 23.33 181 LEU A C 1
ATOM 1368 O O . LEU A 1 181 ? 9.104 -16.395 7.025 1.00 23.33 181 LEU A O 1
ATOM 1372 N N . ASP A 1 182 ? 9.407 -15.269 8.960 1.00 24.78 182 ASP A N 1
ATOM 1373 C CA . ASP A 1 182 ? 8.044 -14.767 9.132 1.00 24.78 182 ASP A CA 1
ATOM 1374 C C . ASP A 1 182 ? 7.793 -13.608 8.144 1.00 24.78 182 ASP A C 1
ATOM 1376 O O . ASP A 1 182 ? 8.473 -12.579 8.147 1.00 24.78 182 ASP A O 1
ATOM 1380 N N . LEU A 1 183 ? 6.843 -13.798 7.226 1.00 27.97 183 LEU A N 1
ATOM 1381 C CA . LEU A 1 183 ? 6.543 -12.891 6.107 1.00 27.97 183 LEU A CA 1
ATOM 1382 C C . LEU A 1 183 ? 5.889 -11.565 6.548 1.00 27.97 183 LEU A C 1
ATOM 1384 O O . LEU A 1 183 ? 5.717 -10.668 5.714 1.00 27.97 183 LEU A O 1
ATOM 1388 N N . SER A 1 184 ? 5.603 -11.374 7.845 1.00 29.02 184 SER A N 1
ATOM 1389 C CA . SER A 1 184 ? 5.196 -10.074 8.403 1.00 29.02 184 SER A CA 1
ATOM 1390 C C . SER A 1 184 ? 6.230 -8.966 8.162 1.00 29.02 184 SER A C 1
ATOM 1392 O O . SER A 1 184 ? 5.858 -7.798 7.983 1.00 29.02 184 SER A O 1
ATOM 1394 N N . ASP A 1 185 ? 7.511 -9.331 8.067 1.00 27.17 185 ASP A N 1
ATOM 1395 C CA . ASP A 1 185 ? 8.647 -8.408 7.952 1.00 27.17 185 ASP A CA 1
ATOM 1396 C C . ASP A 1 185 ? 8.860 -7.878 6.518 1.00 27.17 185 ASP A C 1
ATOM 1398 O O . ASP A 1 185 ? 9.506 -6.847 6.302 1.00 27.17 185 ASP A O 1
ATOM 1402 N N . CYS A 1 186 ? 8.234 -8.502 5.509 1.00 26.41 186 CYS A N 1
ATOM 1403 C CA . CYS A 1 186 ? 8.280 -8.049 4.111 1.00 26.41 186 CYS A CA 1
ATOM 1404 C C . CYS A 1 186 ? 7.363 -6.846 3.815 1.00 26.41 186 CYS A C 1
ATOM 1406 O O . CYS A 1 186 ? 7.481 -6.217 2.755 1.00 26.41 186 CYS A O 1
ATOM 1408 N N . THR A 1 187 ? 6.498 -6.466 4.762 1.00 28.03 187 THR A N 1
ATOM 1409 C CA . THR A 1 187 ? 5.476 -5.418 4.597 1.00 28.03 187 THR A CA 1
ATOM 1410 C C . THR A 1 187 ? 6.049 -4.046 4.213 1.00 28.03 187 THR A C 1
ATOM 1412 O O . THR A 1 187 ? 5.415 -3.260 3.504 1.00 28.03 187 THR A O 1
ATOM 1415 N N . MET A 1 188 ? 7.281 -3.752 4.631 1.00 28.06 188 MET A N 1
ATOM 1416 C CA . MET A 1 188 ? 7.881 -2.421 4.496 1.00 28.06 188 MET A CA 1
ATOM 1417 C C . MET A 1 188 ? 8.718 -2.232 3.222 1.00 28.06 188 MET A C 1
ATOM 1419 O O . MET A 1 188 ? 8.826 -1.112 2.720 1.00 28.06 188 MET A O 1
ATOM 1423 N N . ALA A 1 189 ? 9.258 -3.307 2.641 1.00 25.42 189 ALA A N 1
ATOM 1424 C CA . ALA A 1 189 ? 10.065 -3.249 1.418 1.00 25.42 189 ALA A CA 1
ATOM 1425 C C . ALA A 1 189 ? 9.248 -2.796 0.194 1.00 25.42 189 ALA A C 1
ATOM 1427 O O . ALA A 1 189 ? 9.685 -1.957 -0.602 1.00 25.42 189 ALA A O 1
ATOM 1428 N N . VAL A 1 190 ? 8.031 -3.331 0.086 1.00 28.89 190 VAL A N 1
ATOM 1429 C CA . VAL A 1 190 ? 7.062 -3.043 -0.978 1.00 28.89 190 VAL A CA 1
ATOM 1430 C C . VAL A 1 190 ? 6.522 -1.620 -0.849 1.00 28.89 190 VAL A C 1
ATOM 1432 O O . VAL A 1 190 ? 6.478 -0.880 -1.835 1.00 28.89 190 VAL A O 1
ATOM 1435 N N . ALA A 1 191 ? 6.212 -1.195 0.380 1.00 27.12 191 ALA A N 1
ATOM 1436 C CA . ALA A 1 191 ? 5.789 0.170 0.664 1.00 27.12 191 ALA A CA 1
ATOM 1437 C C . ALA A 1 191 ? 6.874 1.192 0.280 1.00 27.12 191 ALA A C 1
ATOM 1439 O O . ALA A 1 191 ? 6.541 2.248 -0.244 1.00 27.12 191 ALA A O 1
ATOM 1440 N N . HIS A 1 192 ? 8.169 0.890 0.449 1.00 29.09 192 HIS A N 1
ATOM 1441 C CA . HIS A 1 192 ? 9.270 1.837 0.195 1.00 29.09 192 HIS A CA 1
ATOM 1442 C C . HIS A 1 192 ? 9.518 2.128 -1.296 1.00 29.09 192 HIS A C 1
ATOM 1444 O O . HIS A 1 192 ? 9.759 3.279 -1.672 1.00 29.09 192 HIS A O 1
ATOM 1450 N N . VAL A 1 193 ? 9.452 1.118 -2.173 1.00 27.50 193 VAL A N 1
ATOM 1451 C CA . VAL A 1 193 ? 9.625 1.307 -3.633 1.00 27.50 193 VAL A CA 1
ATOM 1452 C C . VAL A 1 193 ? 8.440 2.062 -4.227 1.00 27.50 193 VAL A C 1
ATOM 1454 O O . VAL A 1 193 ? 8.615 2.940 -5.076 1.00 27.50 193 VAL A O 1
ATOM 1457 N N . ALA A 1 194 ? 7.251 1.772 -3.723 1.00 28.53 194 ALA A N 1
ATOM 1458 C CA . ALA A 1 194 ? 6.013 2.305 -4.242 1.00 28.53 194 ALA A CA 1
ATOM 1459 C C . ALA A 1 194 ? 5.715 3.716 -3.664 1.00 28.53 194 ALA A C 1
ATOM 1461 O O . ALA A 1 194 ? 5.381 4.634 -4.421 1.00 28.53 194 ALA A O 1
ATOM 1462 N N . LEU A 1 195 ? 6.086 3.978 -2.395 1.00 31.69 195 LEU A N 1
ATOM 1463 C CA . LEU A 1 195 ? 6.208 5.331 -1.818 1.00 31.69 195 LEU A CA 1
ATOM 1464 C C . LEU A 1 195 ? 7.182 6.207 -2.606 1.00 31.69 195 LEU A C 1
ATOM 1466 O O . LEU A 1 195 ? 7.037 7.424 -2.595 1.00 31.69 195 LEU A O 1
ATOM 1470 N N . ARG A 1 196 ? 8.167 5.627 -3.301 1.00 33.03 196 ARG A N 1
ATOM 1471 C CA . ARG A 1 196 ? 9.163 6.370 -4.082 1.00 33.03 196 ARG A CA 1
ATOM 1472 C C . ARG A 1 196 ? 8.673 6.778 -5.471 1.00 33.03 196 ARG A C 1
ATOM 1474 O O . ARG A 1 196 ? 9.171 7.771 -6.001 1.00 33.03 196 ARG A O 1
ATOM 1481 N N . GLU A 1 197 ? 7.735 6.043 -6.066 1.00 30.94 197 GLU A N 1
ATOM 1482 C CA . GLU A 1 197 ? 7.065 6.429 -7.319 1.00 30.94 197 GLU A CA 1
ATOM 1483 C C . GLU A 1 197 ? 5.977 7.462 -7.080 1.00 30.94 197 GLU A C 1
ATOM 1485 O O . GLU A 1 197 ? 6.013 8.508 -7.733 1.00 30.94 197 GLU A O 1
ATOM 1490 N N . ALA A 1 198 ? 5.172 7.276 -6.030 1.00 29.59 198 ALA A N 1
ATOM 1491 C CA . ALA A 1 198 ? 4.347 8.348 -5.492 1.00 29.59 198 ALA A CA 1
ATOM 1492 C C . ALA A 1 198 ? 5.229 9.569 -5.169 1.00 29.59 198 ALA A C 1
ATOM 1494 O O . ALA A 1 198 ? 5.041 10.628 -5.754 1.00 29.59 198 ALA A O 1
ATOM 1495 N N . ALA A 1 199 ? 6.295 9.435 -4.368 1.00 33.59 199 ALA A N 1
ATOM 1496 C CA . ALA A 1 199 ? 7.189 10.553 -4.037 1.00 33.59 199 ALA A CA 1
ATOM 1497 C C . ALA A 1 199 ? 7.824 11.234 -5.262 1.00 33.59 199 ALA A C 1
ATOM 1499 O O . ALA A 1 199 ? 8.208 12.393 -5.160 1.00 33.59 199 ALA A O 1
ATOM 1500 N N . ARG A 1 200 ? 7.950 10.565 -6.414 1.00 34.94 200 ARG A N 1
ATOM 1501 C CA . ARG A 1 200 ? 8.494 11.160 -7.647 1.00 34.94 200 ARG A CA 1
ATOM 1502 C C . ARG A 1 200 ? 7.506 12.119 -8.306 1.00 34.94 200 ARG A C 1
ATOM 1504 O O . ARG A 1 200 ? 7.920 13.196 -8.726 1.00 34.94 200 ARG A O 1
ATOM 1511 N N . GLU A 1 201 ? 6.226 11.760 -8.346 1.00 32.22 201 GLU A N 1
ATOM 1512 C CA . GLU A 1 201 ? 5.158 12.655 -8.809 1.00 32.22 201 GLU A CA 1
ATOM 1513 C C . GLU A 1 201 ? 4.857 13.752 -7.779 1.00 32.22 201 GLU A C 1
ATOM 1515 O O . GLU A 1 201 ? 4.629 14.903 -8.140 1.00 32.22 201 GLU A O 1
ATOM 1520 N N . LEU A 1 202 ? 4.990 13.440 -6.490 1.00 33.09 202 LEU A N 1
ATOM 1521 C CA . LEU A 1 202 ? 4.765 14.378 -5.389 1.00 33.09 202 LEU A CA 1
ATOM 1522 C C . LEU A 1 202 ? 5.897 15.395 -5.201 1.00 33.09 202 LEU A C 1
ATOM 1524 O O . LEU A 1 202 ? 5.649 16.539 -4.827 1.00 33.09 202 LEU A O 1
ATOM 1528 N N . ARG A 1 203 ? 7.141 15.025 -5.538 1.00 37.53 203 ARG A N 1
ATOM 1529 C CA . ARG A 1 203 ? 8.296 15.943 -5.608 1.00 37.53 203 ARG A CA 1
ATOM 1530 C C . ARG A 1 203 ? 8.099 17.076 -6.612 1.00 37.53 203 ARG A C 1
ATOM 1532 O O . ARG A 1 203 ? 8.748 18.104 -6.472 1.00 37.53 203 ARG A O 1
ATOM 1539 N N . LYS A 1 204 ? 7.212 16.913 -7.599 1.00 30.86 204 LYS A N 1
ATOM 1540 C CA . LYS A 1 204 ? 6.859 17.980 -8.548 1.00 30.86 204 LYS A CA 1
ATOM 1541 C C . LYS A 1 204 ? 5.902 19.021 -7.942 1.00 30.86 204 LYS A C 1
ATOM 1543 O O . LYS A 1 204 ? 5.575 19.986 -8.621 1.00 30.86 204 LYS A O 1
ATOM 1548 N N . MET A 1 205 ? 5.399 18.814 -6.717 1.00 33.31 205 MET A N 1
ATOM 1549 C CA . MET A 1 205 ? 4.219 19.521 -6.192 1.00 33.31 205 MET A CA 1
ATOM 1550 C C . MET A 1 205 ? 4.411 20.198 -4.830 1.00 33.31 205 MET A C 1
ATOM 1552 O O . MET A 1 205 ? 3.538 20.966 -4.437 1.00 33.31 205 MET A O 1
ATOM 1556 N N . ALA A 1 206 ? 5.514 19.954 -4.118 1.00 32.62 206 ALA A N 1
ATOM 1557 C CA . ALA A 1 206 ? 5.778 20.559 -2.811 1.00 32.62 206 ALA A CA 1
ATOM 1558 C C . ALA A 1 206 ? 7.145 21.270 -2.793 1.00 32.62 206 ALA A C 1
ATOM 1560 O O . ALA A 1 206 ? 8.127 20.683 -3.258 1.00 32.62 206 ALA A O 1
ATOM 1561 N N . PRO A 1 207 ? 7.253 22.498 -2.245 1.00 30.89 207 PRO A N 1
ATOM 1562 C CA . PRO A 1 207 ? 8.551 23.098 -1.965 1.00 30.89 207 PRO A CA 1
ATOM 1563 C C . PRO A 1 207 ? 9.258 22.253 -0.891 1.00 30.89 207 PRO A C 1
ATOM 1565 O O . PRO A 1 207 ? 8.661 21.956 0.146 1.00 30.89 207 PRO A O 1
ATOM 1568 N N . PRO A 1 208 ? 10.503 21.809 -1.116 1.00 40.91 208 PRO A N 1
ATOM 1569 C CA . PRO A 1 208 ? 11.163 20.906 -0.189 1.00 40.91 208 PRO A CA 1
ATOM 1570 C C . PRO A 1 208 ? 11.634 21.657 1.059 1.00 40.91 208 PRO A C 1
ATOM 1572 O O . PRO A 1 208 ? 12.443 22.581 0.976 1.00 40.91 208 PRO A O 1
ATOM 1575 N N . ALA A 1 209 ? 11.186 21.218 2.234 1.00 40.78 209 ALA A N 1
ATOM 1576 C CA . ALA A 1 209 ? 11.940 21.470 3.452 1.00 40.78 209 ALA A CA 1
ATOM 1577 C C . ALA A 1 209 ? 13.217 20.618 3.387 1.00 40.78 209 ALA A C 1
ATOM 1579 O O . ALA A 1 209 ? 13.142 19.399 3.219 1.00 40.78 209 ALA A O 1
ATOM 1580 N N . THR A 1 210 ? 14.378 21.263 3.533 1.00 49.62 210 THR A N 1
ATOM 1581 C CA . THR A 1 210 ? 15.744 20.699 3.424 1.00 49.62 210 THR A CA 1
ATOM 1582 C C . THR A 1 210 ? 16.213 20.411 1.991 1.00 49.62 210 THR A C 1
ATOM 1584 O O . THR A 1 210 ? 15.411 20.346 1.064 1.00 49.62 210 THR A O 1
ATOM 1587 N N . ARG A 1 211 ? 17.537 20.274 1.791 1.00 50.09 211 ARG A N 1
ATOM 1588 C CA . ARG A 1 211 ? 18.227 20.064 0.493 1.00 50.09 211 ARG A CA 1
ATOM 1589 C C . ARG A 1 211 ? 17.907 18.698 -0.167 1.00 50.09 211 ARG A C 1
ATOM 1591 O O . ARG A 1 211 ? 18.803 18.005 -0.634 1.00 50.09 211 ARG A O 1
ATOM 1598 N N . LEU A 1 212 ? 16.631 18.307 -0.205 1.00 50.62 212 LEU A N 1
ATOM 1599 C CA . LEU A 1 212 ? 16.065 17.144 -0.896 1.00 50.62 212 LEU A CA 1
ATOM 1600 C C . LEU A 1 212 ? 16.527 15.767 -0.391 1.00 50.62 212 LEU A C 1
ATOM 1602 O O . LEU A 1 212 ? 16.324 14.759 -1.076 1.00 50.62 212 LEU A O 1
ATOM 1606 N N . ALA A 1 213 ? 17.095 15.692 0.815 1.00 50.06 213 ALA A N 1
ATOM 1607 C CA . ALA A 1 213 ? 17.439 14.418 1.430 1.00 50.06 213 ALA A CA 1
ATOM 1608 C C . ALA A 1 213 ? 16.155 13.606 1.712 1.00 50.06 213 ALA A C 1
ATOM 1610 O O . ALA A 1 213 ? 15.228 14.113 2.348 1.00 50.06 213 ALA A O 1
ATOM 1611 N N . PRO A 1 214 ? 16.045 12.356 1.232 1.00 53.62 214 PRO A N 1
ATOM 1612 C CA . PRO A 1 214 ? 14.855 11.548 1.462 1.00 53.62 214 PRO A CA 1
ATOM 1613 C C . PRO A 1 214 ? 14.767 11.142 2.940 1.00 53.62 214 PRO A C 1
ATOM 1615 O O . PRO A 1 214 ? 15.550 10.312 3.394 1.00 53.62 214 PRO A O 1
ATOM 1618 N N . LEU A 1 215 ? 13.770 11.659 3.669 1.00 50.34 215 LEU A N 1
ATOM 1619 C CA . LEU A 1 215 ? 13.535 11.321 5.085 1.00 50.34 215 LEU A CA 1
ATOM 1620 C C . LEU A 1 215 ? 13.388 9.815 5.330 1.00 50.34 215 LEU A C 1
ATOM 1622 O O . LEU A 1 215 ? 13.753 9.325 6.386 1.00 50.34 215 LEU A O 1
ATOM 1626 N N . SER A 1 216 ? 12.944 9.054 4.329 1.00 49.78 216 SER A N 1
ATOM 1627 C CA . SER A 1 216 ? 12.865 7.593 4.399 1.00 49.78 216 SER A CA 1
ATOM 1628 C C . SER A 1 216 ? 14.223 6.880 4.530 1.00 49.78 216 SER A C 1
ATOM 1630 O O . SER A 1 216 ? 14.251 5.668 4.680 1.00 49.78 216 SER A O 1
ATOM 1632 N N . GLN A 1 217 ? 15.340 7.588 4.339 1.00 47.41 217 GLN A N 1
ATOM 1633 C CA . GLN A 1 217 ? 16.705 7.091 4.585 1.00 47.41 217 GLN A CA 1
ATOM 1634 C C . GLN A 1 217 ? 17.264 7.591 5.924 1.00 47.41 217 GLN A C 1
ATOM 1636 O O . GLN A 1 217 ? 18.439 7.398 6.219 1.00 47.41 217 GLN A O 1
ATOM 1641 N N . GLY A 1 218 ? 16.434 8.299 6.685 1.00 57.31 218 GLY A N 1
ATOM 1642 C CA . GLY A 1 218 ? 16.720 8.751 8.029 1.00 57.31 218 GLY A CA 1
ATOM 1643 C C . GLY A 1 218 ? 16.590 7.643 9.064 1.00 57.31 218 GLY A C 1
ATOM 1644 O O . GLY A 1 218 ? 16.484 6.462 8.734 1.00 57.31 218 GLY A O 1
ATOM 1645 N N . ARG A 1 219 ? 16.555 8.045 10.332 1.00 58.97 219 ARG A N 1
ATOM 1646 C CA . ARG A 1 219 ? 16.299 7.142 11.462 1.00 58.97 219 ARG A CA 1
ATOM 1647 C C . ARG A 1 219 ? 15.179 7.685 12.330 1.00 58.97 219 ARG A C 1
ATOM 1649 O O . ARG A 1 219 ? 14.980 8.895 12.379 1.00 58.97 219 ARG A O 1
ATOM 1656 N N . VAL A 1 220 ? 14.465 6.799 13.010 1.00 61.88 220 VAL A N 1
ATOM 1657 C CA . VAL A 1 220 ? 13.508 7.201 14.042 1.00 61.88 220 VAL A CA 1
ATOM 1658 C C . VAL A 1 220 ? 14.290 7.472 15.326 1.00 61.88 220 VAL A C 1
ATOM 1660 O O . VAL A 1 220 ? 15.079 6.627 15.744 1.00 61.88 220 VAL A O 1
ATOM 1663 N N . ASP A 1 221 ? 14.124 8.655 15.912 1.00 61.75 221 ASP A N 1
ATOM 1664 C CA . ASP A 1 221 ? 14.750 8.996 17.192 1.00 61.75 221 ASP A CA 1
ATOM 1665 C C . ASP A 1 221 ? 13.996 8.378 18.386 1.00 61.75 221 ASP A C 1
ATOM 1667 O O . ASP A 1 221 ? 12.913 7.804 18.245 1.00 61.75 221 ASP A O 1
ATOM 1671 N N . GLU A 1 222 ? 14.555 8.497 19.591 1.00 67.00 222 GLU A N 1
ATOM 1672 C CA . GLU A 1 222 ? 13.965 7.953 20.828 1.00 67.00 222 GLU A CA 1
ATOM 1673 C C . GLU A 1 222 ? 12.553 8.500 21.107 1.00 67.00 222 GLU A C 1
ATOM 1675 O O . GLU A 1 222 ? 11.703 7.815 21.687 1.00 67.00 222 GLU A O 1
ATOM 1680 N N . SER A 1 223 ? 12.269 9.719 20.633 1.00 56.75 223 SER A N 1
ATOM 1681 C CA . SER A 1 223 ? 10.960 10.368 20.749 1.00 56.75 223 SER A CA 1
ATOM 1682 C C . SER A 1 223 ? 9.947 9.863 19.712 1.00 56.75 223 SER A C 1
ATOM 1684 O O . SER A 1 223 ? 8.757 10.162 19.821 1.00 56.75 223 SER A O 1
ATOM 1686 N N . GLY A 1 224 ? 10.372 9.050 18.742 1.00 56.88 224 GLY A N 1
ATOM 1687 C CA . GLY A 1 224 ? 9.522 8.512 17.681 1.00 56.88 224 GLY A CA 1
ATOM 1688 C C . GLY A 1 224 ? 9.377 9.419 16.462 1.00 56.88 224 GLY A C 1
ATOM 1689 O O . GLY A 1 224 ? 8.464 9.204 15.663 1.00 56.88 224 GLY A O 1
ATOM 1690 N N . ASN A 1 225 ? 10.230 10.432 16.322 1.00 62.97 225 ASN A N 1
ATOM 1691 C CA . ASN A 1 225 ? 10.227 11.356 15.190 1.00 62.97 225 ASN A CA 1
ATOM 1692 C C . ASN A 1 225 ? 11.211 10.886 14.111 1.00 62.97 225 ASN A C 1
ATOM 1694 O O . ASN A 1 225 ? 12.191 10.206 14.412 1.00 62.97 225 ASN A O 1
ATOM 1698 N N . ILE A 1 226 ? 10.966 11.247 12.848 1.00 60.09 226 ILE A N 1
ATOM 1699 C CA . ILE A 1 226 ? 11.877 10.909 11.748 1.00 60.09 226 ILE A CA 1
ATOM 1700 C C . ILE A 1 226 ? 12.987 11.955 11.648 1.00 60.09 226 ILE A C 1
ATOM 1702 O O . ILE A 1 226 ? 12.725 13.134 11.417 1.00 60.09 226 ILE A O 1
ATOM 1706 N N . GLU A 1 227 ? 14.233 11.520 11.795 1.00 65.31 227 GLU A N 1
ATOM 1707 C CA . GLU A 1 227 ? 15.413 12.366 11.675 1.00 65.31 227 GLU A CA 1
ATOM 1708 C C . GLU A 1 227 ? 16.011 12.296 10.263 1.00 65.31 227 GLU A C 1
ATOM 1710 O O . GLU A 1 227 ? 16.316 11.221 9.749 1.00 65.31 227 GLU A O 1
ATOM 1715 N N . CYS A 1 228 ? 16.216 13.454 9.637 1.00 63.56 228 CYS A N 1
ATOM 1716 C CA . CYS A 1 228 ? 16.823 13.593 8.320 1.00 63.56 228 CYS A CA 1
ATOM 1717 C C . CYS A 1 228 ? 18.294 13.134 8.323 1.00 63.56 228 CYS A C 1
ATOM 1719 O O . CYS A 1 228 ? 19.086 13.657 9.111 1.00 63.56 228 CYS A O 1
ATOM 1721 N N . PRO A 1 229 ? 18.712 12.258 7.386 1.00 56.66 229 PRO A N 1
ATOM 1722 C CA . PRO A 1 229 ? 20.067 11.701 7.374 1.00 56.66 229 PRO A CA 1
ATOM 1723 C C . PRO A 1 229 ? 21.154 12.716 6.997 1.00 56.66 229 PRO A C 1
ATOM 1725 O O . PRO A 1 229 ? 22.334 12.432 7.163 1.00 56.66 229 PRO A O 1
ATOM 1728 N N . TYR A 1 230 ? 20.783 13.876 6.448 1.00 63.22 230 TYR A N 1
ATOM 1729 C CA . TYR A 1 230 ? 21.755 14.851 5.958 1.00 63.22 230 TYR A CA 1
ATOM 1730 C C . TYR A 1 230 ? 22.124 15.913 6.999 1.00 63.22 230 TYR A C 1
ATOM 1732 O O . TYR A 1 230 ? 23.282 16.304 7.087 1.00 63.22 230 TYR A O 1
ATOM 1740 N N . HIS A 1 231 ? 21.158 16.377 7.797 1.00 71.00 231 HIS A N 1
ATOM 1741 C CA . HIS A 1 231 ? 21.358 17.506 8.724 1.00 71.00 231 HIS A CA 1
ATOM 1742 C C . HIS A 1 231 ? 20.841 17.252 10.138 1.00 71.00 231 HIS A C 1
ATOM 1744 O O . HIS A 1 231 ? 20.836 18.166 10.959 1.00 71.00 231 HIS A O 1
ATOM 1750 N N . GLY A 1 232 ? 20.318 16.057 10.409 1.00 71.94 232 GLY A N 1
ATOM 1751 C CA . GLY A 1 232 ? 19.803 15.693 11.726 1.00 71.94 232 GLY A CA 1
ATOM 1752 C C . GLY A 1 232 ? 18.536 16.441 12.160 1.00 71.94 232 GLY A C 1
ATOM 1753 O O . GLY A 1 232 ? 18.212 16.462 13.345 1.00 71.94 232 GLY A O 1
ATOM 1754 N N . TRP A 1 233 ? 17.823 17.098 11.235 1.00 78.94 233 TRP A N 1
ATOM 1755 C CA . TRP A 1 233 ? 16.529 17.717 11.543 1.00 78.94 233 TRP A CA 1
ATOM 1756 C C . TRP A 1 233 ? 15.502 16.632 11.845 1.00 78.94 233 TRP A C 1
ATOM 1758 O O . TRP A 1 233 ? 15.391 15.687 11.067 1.00 78.94 233 TRP A O 1
ATOM 1768 N N . SER A 1 234 ? 14.733 16.782 12.920 1.00 67.31 234 SER A N 1
ATOM 1769 C CA . SER A 1 234 ? 13.724 15.799 13.326 1.00 67.31 234 SER A CA 1
ATOM 1770 C C . SER A 1 234 ? 12.307 16.315 13.084 1.00 67.31 234 SER A C 1
ATOM 1772 O O . SER A 1 234 ? 12.019 17.498 13.313 1.00 67.31 234 SER A O 1
ATOM 1774 N N . PHE A 1 235 ? 11.428 15.433 12.605 1.00 62.53 235 PHE A N 1
ATOM 1775 C CA . PHE A 1 235 ? 10.059 15.747 12.198 1.00 62.53 235 PHE A CA 1
ATOM 1776 C C . PHE A 1 235 ? 9.047 14.790 12.828 1.00 62.53 235 PHE A C 1
ATOM 1778 O O . PHE A 1 235 ? 9.257 13.577 12.853 1.00 62.53 235 PHE A O 1
ATOM 1785 N N . THR A 1 236 ? 7.903 15.314 13.266 1.00 60.97 236 THR A N 1
ATOM 1786 C CA . THR A 1 236 ? 6.782 14.481 13.720 1.00 60.97 236 THR A CA 1
ATOM 1787 C C . THR A 1 236 ? 6.128 13.734 12.558 1.00 60.97 236 THR A C 1
ATOM 1789 O O . THR A 1 236 ? 6.301 14.080 11.388 1.00 60.97 236 THR A O 1
ATOM 1792 N N . ALA A 1 237 ? 5.271 12.758 12.872 1.00 55.00 237 ALA A N 1
ATOM 1793 C CA . ALA A 1 237 ? 4.437 12.069 11.882 1.00 55.00 237 ALA A CA 1
ATOM 1794 C C . ALA A 1 237 ? 3.506 13.016 11.087 1.00 55.00 237 ALA A C 1
ATOM 1796 O O . ALA A 1 237 ? 3.065 12.673 9.994 1.00 55.00 237 ALA A O 1
ATOM 1797 N N . GLN A 1 238 ? 3.213 14.213 11.611 1.00 54.06 238 GLN A N 1
ATOM 1798 C CA . GLN A 1 238 ? 2.433 15.259 10.934 1.00 54.06 238 GLN A CA 1
ATOM 1799 C C . GLN A 1 238 ? 3.316 16.231 10.135 1.00 54.06 238 GLN A C 1
ATOM 1801 O O . GLN A 1 238 ? 2.813 17.215 9.597 1.00 54.06 238 GLN A O 1
ATOM 1806 N N . GLY A 1 239 ? 4.623 15.964 10.052 1.00 59.03 239 GLY A N 1
ATOM 1807 C CA . GLY A 1 239 ? 5.587 16.767 9.304 1.00 59.03 239 GLY A CA 1
ATOM 1808 C C . GLY A 1 239 ? 6.085 18.003 10.053 1.00 59.03 239 GLY A C 1
ATOM 1809 O O . GLY A 1 239 ? 6.891 18.759 9.515 1.00 59.03 239 GLY A O 1
ATOM 1810 N N . GLY A 1 240 ? 5.651 18.213 11.300 1.00 64.81 240 GLY A N 1
ATOM 1811 C CA . GLY A 1 240 ? 6.114 19.327 12.123 1.00 64.81 240 GLY A CA 1
ATOM 1812 C C . GLY A 1 240 ? 7.593 19.171 12.460 1.00 64.81 240 GLY A C 1
ATOM 1813 O O . GLY A 1 240 ? 7.987 18.133 12.980 1.00 64.81 240 GLY A O 1
ATOM 1814 N N . CYS A 1 241 ? 8.415 20.182 12.178 1.00 70.38 241 CYS A N 1
ATOM 1815 C CA . CYS A 1 241 ? 9.813 20.173 12.607 1.00 70.38 241 CYS A CA 1
ATOM 1816 C C . CYS A 1 241 ? 9.884 20.376 14.128 1.00 70.38 241 CYS A C 1
ATOM 1818 O O . CYS A 1 241 ? 9.261 21.300 14.651 1.00 70.38 241 CYS A O 1
ATOM 1820 N N . VAL A 1 242 ? 10.613 19.505 14.827 1.00 75.19 242 VAL A N 1
ATOM 1821 C CA . VAL A 1 242 ? 10.742 19.502 16.299 1.00 75.19 242 VAL A CA 1
ATOM 1822 C C . VAL A 1 242 ? 12.184 19.603 16.780 1.00 75.19 242 VAL A C 1
ATOM 1824 O O . VAL A 1 242 ? 12.420 19.873 17.955 1.00 75.19 242 VAL A O 1
ATOM 1827 N N . LYS A 1 243 ? 13.161 19.444 15.883 1.00 79.56 243 LYS A N 1
ATOM 1828 C CA . LYS A 1 243 ? 14.581 19.613 16.199 1.00 79.56 243 LYS A CA 1
ATOM 1829 C C . LYS A 1 243 ? 15.338 20.095 14.971 1.00 79.56 243 LYS A C 1
ATOM 1831 O O . LYS A 1 243 ? 15.226 19.483 13.912 1.00 79.56 243 LYS A O 1
ATOM 1836 N N . MET A 1 244 ? 16.155 21.130 15.137 1.00 82.56 244 MET A N 1
ATOM 1837 C CA . MET A 1 244 ? 17.144 21.576 14.155 1.00 82.56 244 MET A CA 1
ATOM 1838 C C . MET A 1 244 ? 18.498 21.682 14.869 1.00 82.56 244 MET A C 1
ATOM 1840 O O . MET A 1 244 ? 18.698 22.651 15.592 1.00 82.56 244 MET A O 1
ATOM 1844 N N . PRO A 1 245 ? 19.431 20.723 14.697 1.00 81.19 245 PRO A N 1
ATOM 1845 C CA . PRO A 1 245 ? 20.680 20.677 15.472 1.00 81.19 245 PRO A CA 1
ATOM 1846 C C . PRO A 1 245 ? 21.543 21.944 15.402 1.00 81.19 245 PRO A C 1
ATOM 1848 O O . PRO A 1 245 ? 22.330 22.198 16.303 1.00 81.19 245 PRO A O 1
ATOM 1851 N N . HIS A 1 246 ? 21.398 22.727 14.331 1.00 77.81 246 HIS A N 1
ATOM 1852 C CA . HIS A 1 246 ? 22.147 23.963 14.095 1.00 77.81 246 HIS A CA 1
ATOM 1853 C C . HIS A 1 246 ? 21.367 25.240 14.443 1.00 77.81 246 HIS A C 1
ATOM 1855 O O . HIS A 1 246 ? 21.833 26.332 14.134 1.00 77.81 246 HIS A O 1
ATOM 1861 N N . ALA A 1 247 ? 20.168 25.119 15.012 1.00 75.12 247 ALA A N 1
ATOM 1862 C CA . ALA A 1 247 ? 19.392 26.254 15.493 1.00 75.12 247 ALA A CA 1
ATOM 1863 C C . ALA A 1 247 ? 19.314 26.216 17.018 1.00 75.12 247 ALA A C 1
ATOM 1865 O O . ALA A 1 247 ? 19.375 25.145 17.624 1.00 75.12 247 ALA A O 1
ATOM 1866 N N . GLU A 1 248 ? 19.126 27.381 17.631 1.00 73.44 248 GLU A N 1
ATOM 1867 C CA . GLU A 1 248 ? 18.784 27.430 19.046 1.00 73.44 248 GLU A CA 1
ATOM 1868 C C . GLU A 1 248 ? 17.482 26.651 19.300 1.00 73.44 248 GLU A C 1
ATOM 1870 O O . GLU A 1 248 ? 16.550 26.721 18.483 1.00 73.44 248 GLU A O 1
ATOM 1875 N N . PRO A 1 249 ? 17.387 25.899 20.410 1.00 67.62 249 PRO A N 1
ATOM 1876 C CA . PRO A 1 249 ? 16.149 25.236 20.788 1.00 67.62 249 PRO A CA 1
ATOM 1877 C C . PRO A 1 249 ? 15.033 26.273 20.973 1.00 67.62 249 PRO A C 1
ATOM 1879 O O . PRO A 1 249 ? 15.026 27.034 21.935 1.00 67.62 249 PRO A O 1
ATOM 1882 N N . THR A 1 250 ? 14.066 26.303 20.056 1.00 62.81 250 THR A N 1
ATOM 1883 C CA . THR A 1 250 ? 12.873 27.157 20.164 1.00 62.81 250 THR A CA 1
ATOM 1884 C C . THR A 1 250 ? 11.618 26.301 20.291 1.00 62.81 250 THR A C 1
ATOM 1886 O O . THR A 1 250 ? 11.566 25.173 19.802 1.00 62.81 250 THR A O 1
ATOM 1889 N N . LEU A 1 251 ? 10.571 26.849 20.918 1.00 56.72 251 LEU A N 1
ATOM 1890 C CA . LEU A 1 251 ? 9.282 26.161 21.072 1.00 56.72 251 LEU A CA 1
ATOM 1891 C C . LEU A 1 251 ? 8.569 25.901 19.729 1.00 56.72 251 LEU A C 1
ATOM 1893 O O . LEU A 1 251 ? 7.652 25.080 19.675 1.00 56.72 251 LEU A O 1
ATOM 1897 N N . ARG A 1 252 ? 8.936 26.614 18.650 1.00 62.94 252 ARG A N 1
ATOM 1898 C CA . ARG A 1 252 ? 8.280 26.499 17.341 1.00 62.94 252 ARG A CA 1
ATOM 1899 C C . ARG A 1 252 ? 9.201 26.919 16.192 1.00 62.94 252 ARG A C 1
ATOM 1901 O O . ARG A 1 252 ? 9.492 28.099 16.025 1.00 62.94 252 ARG A O 1
ATOM 1908 N N . TYR A 1 253 ? 9.578 25.961 15.347 1.00 70.25 253 TYR A N 1
ATOM 1909 C CA . TYR A 1 253 ? 10.324 26.234 14.116 1.00 70.25 253 TYR A CA 1
ATOM 1910 C C . TYR A 1 253 ? 9.427 26.866 13.031 1.00 70.25 253 TYR A C 1
ATOM 1912 O O . TYR A 1 253 ? 8.208 26.655 13.035 1.00 70.25 253 TYR A O 1
ATOM 1920 N N . PRO A 1 254 ? 9.998 27.633 12.078 1.00 68.62 254 PRO A N 1
ATOM 1921 C CA . PRO A 1 254 ? 9.240 28.243 10.986 1.00 68.62 254 PRO A CA 1
ATOM 1922 C C . PRO A 1 254 ? 8.434 27.211 10.185 1.00 68.62 254 PRO A C 1
ATOM 1924 O O . PRO A 1 254 ? 8.931 26.127 9.901 1.00 68.62 254 PRO A O 1
ATOM 1927 N N . ALA A 1 255 ? 7.230 27.566 9.724 1.00 60.62 255 ALA A N 1
ATOM 1928 C CA . ALA A 1 255 ? 6.367 26.649 8.962 1.00 60.62 255 ALA A CA 1
ATOM 1929 C C . ALA A 1 255 ? 7.038 26.086 7.691 1.00 60.62 255 ALA A C 1
ATOM 1931 O O . ALA A 1 255 ? 6.805 24.939 7.324 1.00 60.62 255 ALA A O 1
ATOM 1932 N N . ARG A 1 256 ? 7.929 26.863 7.059 1.00 59.84 256 ARG A N 1
ATOM 1933 C CA . ARG A 1 256 ? 8.748 26.432 5.909 1.00 59.84 256 ARG A CA 1
ATOM 1934 C C . ARG A 1 256 ? 9.745 25.313 6.230 1.00 59.84 256 ARG A C 1
ATOM 1936 O O . ARG A 1 256 ? 10.256 24.674 5.319 1.00 59.84 256 ARG A O 1
ATOM 1943 N N . SER A 1 257 ? 10.057 25.118 7.509 1.00 58.69 257 SER A N 1
ATOM 1944 C CA . SER A 1 257 ? 10.927 24.047 7.983 1.00 58.69 257 SER A CA 1
ATOM 1945 C C . SER A 1 257 ? 10.173 22.732 8.155 1.00 58.69 257 SER A C 1
ATOM 1947 O O . SER A 1 257 ? 10.823 21.720 8.365 1.00 58.69 257 SER A O 1
ATOM 1949 N N . CYS A 1 258 ? 8.837 22.721 8.087 1.00 59.69 258 CYS A N 1
ATOM 1950 C CA . CYS A 1 258 ? 8.031 21.511 8.218 1.00 59.69 258 CYS A CA 1
ATOM 1951 C C . CYS A 1 258 ? 8.033 20.692 6.920 1.00 59.69 258 CYS A C 1
ATOM 1953 O O . CYS A 1 258 ? 7.947 21.234 5.819 1.00 59.69 258 CYS A O 1
ATOM 1955 N N . ALA A 1 259 ? 8.091 19.370 7.056 1.00 54.84 259 ALA A N 1
ATOM 1956 C CA . ALA A 1 259 ? 7.922 18.447 5.946 1.00 54.84 259 ALA A CA 1
ATOM 1957 C C . ALA A 1 259 ? 6.437 18.311 5.581 1.00 54.84 259 ALA A C 1
ATOM 1959 O O . ALA A 1 259 ? 5.554 18.398 6.434 1.00 54.84 259 ALA A O 1
ATOM 1960 N N . THR A 1 260 ? 6.147 18.044 4.310 1.00 51.53 260 THR A N 1
ATOM 1961 C CA . THR A 1 260 ? 4.798 17.653 3.896 1.00 51.53 260 THR A CA 1
ATOM 1962 C C . THR A 1 260 ? 4.491 16.258 4.437 1.00 51.53 260 THR A C 1
ATOM 1964 O O . THR A 1 260 ? 5.134 15.286 4.042 1.00 51.53 260 THR A O 1
ATOM 1967 N N . ALA A 1 261 ? 3.506 16.153 5.328 1.00 51.75 261 ALA A N 1
ATOM 1968 C CA . ALA A 1 261 ? 2.962 14.870 5.753 1.00 51.75 261 ALA A CA 1
ATOM 1969 C C . ALA A 1 261 ? 1.802 14.453 4.852 1.00 51.75 261 ALA A C 1
ATOM 1971 O O . ALA A 1 261 ? 0.944 15.260 4.491 1.00 51.75 261 ALA A O 1
ATOM 1972 N N . TYR A 1 262 ? 1.775 13.170 4.510 1.00 55.94 262 TYR A N 1
ATOM 1973 C CA . TYR A 1 262 ? 0.715 12.581 3.705 1.00 55.94 262 TYR A CA 1
ATOM 1974 C C . TYR A 1 262 ? -0.279 11.853 4.599 1.00 55.94 262 TYR A C 1
ATOM 1976 O O . TYR A 1 262 ? 0.103 11.270 5.614 1.00 55.94 262 TYR A O 1
ATOM 1984 N N . LEU A 1 263 ? -1.557 11.869 4.214 1.00 61.59 263 LEU A N 1
ATOM 1985 C CA . LEU A 1 263 ? -2.556 11.066 4.902 1.00 61.59 263 LEU A CA 1
ATOM 1986 C C . LEU A 1 263 ? -2.328 9.600 4.530 1.00 61.59 263 LEU A C 1
ATOM 1988 O O . LEU A 1 263 ? -2.557 9.207 3.384 1.00 61.59 263 LEU A O 1
ATOM 1992 N N . VAL A 1 264 ? -1.873 8.819 5.507 1.00 67.50 264 VAL A N 1
ATOM 1993 C CA . VAL A 1 264 ? -1.616 7.388 5.360 1.00 67.50 264 VAL A CA 1
ATOM 1994 C C . VAL A 1 264 ? -2.539 6.620 6.292 1.00 67.50 264 VAL A C 1
ATOM 1996 O O . VAL A 1 264 ? -2.505 6.817 7.504 1.00 67.50 264 VAL A O 1
ATOM 1999 N N . VAL A 1 265 ? -3.346 5.728 5.730 1.00 71.31 265 VAL A N 1
ATOM 2000 C CA . VAL A 1 265 ? -4.197 4.806 6.491 1.00 71.31 265 VAL A CA 1
ATOM 2001 C C . VAL A 1 265 ? -3.762 3.392 6.159 1.00 71.31 265 VAL A C 1
ATOM 2003 O O . VAL A 1 265 ? -3.595 3.063 4.991 1.00 71.31 265 VAL A O 1
ATOM 2006 N N . HIS A 1 266 ? -3.561 2.551 7.169 1.00 82.69 266 HIS A N 1
ATOM 2007 C CA . HIS A 1 266 ? -3.216 1.148 6.962 1.00 82.69 266 HIS A CA 1
ATOM 2008 C C . HIS A 1 266 ? -4.167 0.241 7.729 1.00 82.69 266 HIS A C 1
ATOM 2010 O O . HIS A 1 266 ? -4.509 0.543 8.866 1.00 82.69 266 HIS A O 1
ATOM 2016 N N . GLN A 1 267 ? -4.582 -0.873 7.141 1.00 86.81 267 GLN A N 1
ATOM 2017 C CA . GLN A 1 267 ? -5.548 -1.782 7.754 1.00 86.81 267 GLN A CA 1
ATOM 2018 C C . GLN A 1 267 ? -5.250 -3.219 7.339 1.00 86.81 267 GLN A C 1
ATOM 2020 O O . GLN A 1 267 ? -4.911 -3.475 6.187 1.00 86.81 267 GLN A O 1
ATOM 2025 N N . GLN A 1 268 ? -5.347 -4.155 8.278 1.00 91.69 268 GLN A N 1
ATOM 2026 C CA . GLN A 1 268 ? -5.331 -5.580 7.968 1.00 91.69 268 GLN A CA 1
ATOM 2027 C C . GLN A 1 268 ? -6.703 -6.023 7.458 1.00 91.69 268 GLN A C 1
ATOM 2029 O O . GLN A 1 268 ? -7.736 -5.606 7.979 1.00 91.69 268 GLN A O 1
ATOM 2034 N N . LEU A 1 269 ? -6.698 -6.863 6.432 1.00 94.38 269 LEU A N 1
ATOM 2035 C CA . LEU A 1 269 ? -7.868 -7.309 5.696 1.00 94.38 269 LEU A CA 1
ATOM 2036 C C . LEU A 1 269 ? -8.004 -8.832 5.819 1.00 94.38 269 LEU A C 1
ATOM 2038 O O . LEU A 1 269 ? -6.995 -9.538 5.752 1.00 94.38 269 LEU A O 1
ATOM 2042 N N . PRO A 1 270 ? -9.232 -9.352 5.982 1.00 94.12 270 PRO A N 1
ATOM 2043 C CA . PRO A 1 270 ? -9.516 -10.782 6.077 1.00 94.12 270 PRO A CA 1
ATOM 2044 C C . PRO A 1 270 ? -9.720 -11.422 4.689 1.00 94.12 270 PRO A C 1
ATOM 2046 O O . PRO A 1 270 ? -10.652 -12.203 4.487 1.00 94.12 270 PRO A O 1
ATOM 2049 N N . TYR A 1 271 ? -8.918 -10.999 3.718 1.00 93.50 271 TYR A N 1
ATOM 2050 C CA . TYR A 1 271 ? -8.830 -11.552 2.369 1.00 93.50 271 TYR A CA 1
ATOM 2051 C C . TYR A 1 271 ? -7.456 -11.216 1.787 1.00 93.50 271 TYR A C 1
ATOM 2053 O O . TYR A 1 271 ? -6.721 -10.385 2.336 1.00 93.50 271 TYR A O 1
ATOM 2061 N N . ASP A 1 272 ? -7.101 -11.878 0.693 1.00 91.06 272 ASP A N 1
ATOM 2062 C CA . ASP A 1 272 ? -5.775 -11.786 0.106 1.00 91.06 272 ASP A CA 1
ATOM 2063 C C . ASP A 1 272 ? -5.524 -10.460 -0.620 1.00 91.06 272 ASP A C 1
ATOM 2065 O O . ASP A 1 272 ? -6.433 -9.716 -1.007 1.00 91.06 272 ASP A O 1
ATOM 2069 N N . TYR A 1 273 ? -4.244 -10.152 -0.815 1.00 89.94 273 TYR A N 1
ATOM 2070 C CA . TYR A 1 273 ? -3.822 -8.927 -1.477 1.00 89.94 273 TYR A CA 1
ATOM 2071 C C . TYR A 1 273 ? -4.308 -8.883 -2.936 1.00 89.94 273 TYR A C 1
ATOM 2073 O O . TYR A 1 273 ? -4.586 -7.800 -3.445 1.00 89.94 273 TYR A O 1
ATOM 2081 N N . THR A 1 274 ? -4.457 -10.037 -3.592 1.00 89.50 274 THR A N 1
ATOM 2082 C CA . THR A 1 274 ? -5.003 -10.152 -4.953 1.00 89.50 274 THR A CA 1
ATOM 2083 C C . THR A 1 274 ? -6.449 -9.679 -5.039 1.00 89.50 274 THR A C 1
ATOM 2085 O O . THR A 1 274 ? -6.756 -8.835 -5.879 1.00 89.50 274 THR A O 1
ATOM 2088 N N . THR A 1 275 ? -7.304 -10.124 -4.116 1.00 92.56 275 THR A N 1
ATOM 2089 C CA . THR A 1 275 ? -8.692 -9.654 -3.982 1.00 92.56 275 THR A CA 1
ATOM 2090 C C . THR A 1 275 ? -8.746 -8.141 -3.755 1.00 92.56 275 THR A C 1
ATOM 2092 O O . THR A 1 275 ? -9.590 -7.452 -4.329 1.00 92.56 275 THR A O 1
ATOM 2095 N N . MET A 1 276 ? -7.800 -7.584 -2.988 1.00 93.62 276 MET A N 1
ATOM 2096 C CA . MET A 1 276 ? -7.701 -6.131 -2.817 1.00 93.62 276 MET A CA 1
ATOM 2097 C C . MET A 1 276 ? -7.292 -5.394 -4.101 1.00 93.62 276 MET A C 1
ATOM 2099 O O . MET A 1 276 ? -7.842 -4.336 -4.412 1.00 93.62 276 MET A O 1
ATOM 2103 N N . LEU A 1 277 ? -6.314 -5.919 -4.843 1.00 92.19 277 LEU A N 1
ATOM 2104 C CA . LEU A 1 277 ? -5.865 -5.319 -6.101 1.00 92.19 277 LEU A CA 1
ATOM 2105 C C . LEU A 1 277 ? -6.969 -5.344 -7.156 1.00 92.19 277 LEU A C 1
ATOM 2107 O O . LEU A 1 277 ? -7.171 -4.333 -7.823 1.00 92.19 277 LEU A O 1
ATOM 2111 N N . GLU A 1 278 ? -7.703 -6.451 -7.269 1.00 92.44 278 GLU A N 1
ATOM 2112 C CA . GLU A 1 278 ? -8.869 -6.540 -8.148 1.00 92.44 278 GLU A CA 1
ATOM 2113 C C . GLU A 1 278 ? -9.901 -5.461 -7.807 1.00 92.44 278 GLU A C 1
ATOM 2115 O O . GLU A 1 278 ? -10.268 -4.680 -8.684 1.00 92.44 278 GLU A O 1
ATOM 2120 N N . ASN A 1 279 ? -10.300 -5.357 -6.533 1.00 92.81 279 ASN A N 1
ATOM 2121 C CA . ASN A 1 279 ? -11.255 -4.342 -6.081 1.00 92.81 279 ASN A CA 1
ATOM 2122 C C . ASN A 1 279 ? -10.770 -2.918 -6.406 1.00 92.81 279 ASN A C 1
ATOM 2124 O O . ASN A 1 279 ? -11.522 -2.086 -6.905 1.00 92.81 279 ASN A O 1
ATOM 2128 N N . ALA A 1 280 ? -9.482 -2.636 -6.189 1.00 91.69 280 ALA A N 1
ATOM 2129 C CA . ALA A 1 280 ? -8.896 -1.330 -6.484 1.00 91.69 280 ALA A CA 1
ATOM 2130 C C . ALA A 1 280 ? -8.849 -0.994 -7.990 1.00 91.69 280 ALA A C 1
ATOM 2132 O O . ALA A 1 280 ? -8.815 0.188 -8.356 1.00 91.69 280 ALA A O 1
ATOM 2133 N N . LEU A 1 281 ? -8.822 -2.014 -8.853 1.00 92.44 281 LEU A N 1
ATOM 2134 C CA . LEU A 1 281 ? -8.807 -1.884 -10.311 1.00 92.44 281 LEU A CA 1
ATOM 2135 C C . LEU A 1 281 ? -10.206 -1.826 -10.930 1.00 92.44 281 LEU A C 1
ATOM 2137 O O . LEU A 1 281 ? -10.318 -1.406 -12.082 1.00 92.44 281 LEU A O 1
ATOM 2141 N N . ASP A 1 282 ? -11.251 -2.188 -10.187 1.00 90.81 282 ASP A N 1
ATOM 2142 C CA . ASP A 1 282 ? -12.638 -2.029 -10.614 1.00 90.81 282 ASP A CA 1
ATOM 2143 C C . ASP A 1 282 ? -13.136 -0.599 -10.325 1.00 90.81 282 ASP A C 1
ATOM 2145 O O . ASP A 1 282 ? -13.313 -0.219 -9.168 1.00 90.81 282 ASP A O 1
ATOM 2149 N N . PRO A 1 283 ? -13.389 0.250 -11.335 1.00 87.75 283 PRO A N 1
ATOM 2150 C CA . PRO A 1 283 ? -13.972 1.564 -11.098 1.00 87.75 283 PRO A CA 1
ATOM 2151 C C . PRO A 1 283 ? -15.460 1.525 -10.716 1.00 87.75 283 PRO A C 1
ATOM 2153 O O . PRO A 1 283 ? -15.935 2.504 -10.137 1.00 87.75 283 PRO A O 1
ATOM 2156 N N . ALA A 1 284 ? -16.189 0.459 -11.053 1.00 86.56 284 ALA A N 1
ATOM 2157 C CA . ALA A 1 284 ? -17.640 0.398 -10.933 1.00 86.56 284 ALA A CA 1
ATOM 2158 C C . ALA A 1 284 ? -18.114 0.112 -9.501 1.00 86.56 284 ALA A C 1
ATOM 2160 O O . ALA A 1 284 ? -19.136 0.677 -9.102 1.00 86.56 284 ALA A O 1
ATOM 2161 N N . HIS A 1 285 ? -17.381 -0.687 -8.706 1.00 87.69 285 HIS A N 1
ATOM 2162 C CA . HIS A 1 285 ? -17.791 -1.028 -7.331 1.00 87.69 285 HIS A CA 1
ATOM 2163 C C . HIS A 1 285 ? -18.120 0.206 -6.480 1.00 87.69 285 HIS A C 1
ATOM 2165 O O . HIS A 1 285 ? -19.058 0.166 -5.683 1.00 87.69 285 HIS A O 1
ATOM 2171 N N . ALA A 1 286 ? -17.412 1.321 -6.692 1.00 84.62 286 ALA A N 1
ATOM 2172 C CA . ALA A 1 286 ? -17.540 2.522 -5.877 1.00 84.62 286 ALA A CA 1
ATOM 2173 C C . ALA A 1 286 ? -18.958 3.120 -5.872 1.00 84.62 286 ALA A C 1
ATOM 2175 O O . ALA A 1 286 ? -19.383 3.671 -4.856 1.00 84.62 286 ALA A O 1
ATOM 2176 N N . ASP A 1 287 ? -19.717 2.992 -6.964 1.00 84.06 287 ASP A N 1
ATOM 2177 C CA . ASP A 1 287 ? -21.110 3.460 -7.021 1.00 84.06 287 ASP A CA 1
ATOM 2178 C C . ASP A 1 287 ? -22.049 2.591 -6.161 1.00 84.06 287 ASP A C 1
ATOM 2180 O O . ASP A 1 287 ? -23.096 3.057 -5.701 1.00 84.06 287 ASP A O 1
ATOM 2184 N N . PHE A 1 288 ? -21.654 1.347 -5.879 1.00 85.19 288 PHE A N 1
ATOM 2185 C CA . PHE A 1 288 ? -22.474 0.349 -5.196 1.00 85.19 288 PHE A CA 1
ATOM 2186 C C . PHE A 1 288 ? -22.084 0.109 -3.739 1.00 85.19 288 PHE A C 1
ATOM 2188 O O . PHE A 1 288 ? -22.981 0.074 -2.885 1.00 85.19 288 PHE A O 1
ATOM 2195 N N . THR A 1 289 ? -20.794 -0.092 -3.457 1.00 84.81 289 THR A N 1
ATOM 2196 C CA . THR A 1 289 ? -20.285 -0.412 -2.115 1.00 84.81 289 THR A CA 1
ATOM 2197 C C . THR A 1 289 ? -20.136 0.843 -1.263 1.00 84.81 289 THR A C 1
ATOM 2199 O O . THR A 1 289 ? -20.560 0.841 -0.109 1.00 84.81 289 THR A O 1
ATOM 2202 N N . HIS A 1 290 ? -19.696 1.950 -1.867 1.00 83.69 290 HIS A N 1
ATOM 2203 C CA . HIS A 1 290 ? -19.511 3.243 -1.203 1.00 83.69 290 HIS A CA 1
ATOM 2204 C C . HIS A 1 290 ? -20.723 4.180 -1.325 1.00 83.69 290 HIS A C 1
ATOM 2206 O O . HIS A 1 290 ? -20.593 5.409 -1.415 1.00 83.69 290 HIS A O 1
ATOM 2212 N N . HIS A 1 291 ? -21.930 3.607 -1.346 1.00 79.50 291 HIS A N 1
ATOM 2213 C CA . HIS A 1 291 ? -23.175 4.368 -1.399 1.00 79.50 291 HIS A CA 1
ATOM 2214 C C . HIS A 1 291 ? -23.363 5.213 -0.131 1.00 79.50 291 HIS A C 1
ATOM 2216 O O . HIS A 1 291 ? -23.435 4.690 0.979 1.00 79.50 291 HIS A O 1
ATOM 2222 N N . GLY A 1 292 ? -23.492 6.529 -0.303 1.00 71.31 292 GLY A N 1
ATOM 2223 C CA . GLY A 1 292 ? -23.679 7.473 0.803 1.00 71.31 292 GLY A CA 1
ATOM 2224 C C . GLY A 1 292 ? -22.375 7.940 1.462 1.00 71.31 292 GLY A C 1
ATOM 2225 O O . GLY A 1 292 ? -22.411 8.899 2.240 1.00 71.31 292 GLY A O 1
ATOM 2226 N N . SER A 1 293 ? -21.234 7.338 1.109 1.00 72.50 293 SER A N 1
ATOM 2227 C CA . SER A 1 293 ? -19.896 7.725 1.569 1.00 72.50 293 SER A CA 1
ATOM 2228 C C . SER A 1 293 ? -19.104 8.438 0.461 1.00 72.50 293 SER A C 1
ATOM 2230 O O . SER A 1 293 ? -18.919 9.658 0.542 1.00 72.50 293 SER A O 1
ATOM 2232 N N . LEU A 1 294 ? -18.674 7.717 -0.581 1.00 71.06 294 LEU A N 1
ATOM 2233 C CA . LEU A 1 294 ? -17.893 8.254 -1.706 1.00 71.06 294 LEU A CA 1
ATOM 2234 C C . LEU A 1 294 ? -18.727 8.493 -2.966 1.00 71.06 294 LEU A C 1
ATOM 2236 O O . LEU A 1 294 ? -18.468 9.462 -3.684 1.00 71.06 294 LEU A O 1
ATOM 2240 N N . SER A 1 295 ? -19.729 7.653 -3.224 1.00 77.88 295 SER A N 1
ATOM 2241 C CA . SER A 1 295 ? -20.593 7.772 -4.400 1.00 77.88 295 SER A CA 1
ATOM 2242 C C . SER A 1 295 ? -22.063 7.468 -4.072 1.00 77.88 295 SER A C 1
ATOM 2244 O O . SER A 1 295 ? -22.476 7.421 -2.909 1.00 77.88 295 SER A O 1
ATOM 2246 N N . SER A 1 296 ? -22.893 7.354 -5.107 1.00 78.88 296 SER A N 1
ATOM 2247 C CA . SER A 1 296 ? -24.273 6.883 -5.018 1.00 78.88 296 SER A CA 1
ATOM 2248 C C . SER A 1 296 ? -24.568 5.921 -6.159 1.00 78.88 296 SER A C 1
ATOM 2250 O O . SER A 1 296 ? -24.040 6.085 -7.255 1.00 78.88 296 SER A O 1
ATOM 2252 N N . ARG A 1 297 ? -25.510 5.005 -5.929 1.00 83.81 297 ARG A N 1
ATOM 2253 C CA . ARG A 1 297 ? -25.993 4.062 -6.938 1.00 83.81 297 ARG A CA 1
ATOM 2254 C C . ARG A 1 297 ? -26.699 4.789 -8.075 1.00 83.81 297 ARG A C 1
ATOM 2256 O O . ARG A 1 297 ? -26.587 4.378 -9.218 1.00 83.81 297 ARG A O 1
ATOM 2263 N N . ASP A 1 298 ? -27.309 5.939 -7.786 1.00 84.50 298 ASP A N 1
ATOM 2264 C CA . ASP A 1 298 ? -27.930 6.809 -8.798 1.00 84.50 298 ASP A CA 1
ATOM 2265 C C . ASP A 1 298 ? -26.911 7.397 -9.789 1.00 84.50 298 ASP A C 1
ATOM 2267 O O . ASP A 1 298 ? -27.289 7.989 -10.797 1.00 84.50 298 ASP A O 1
ATOM 2271 N N . ARG A 1 299 ? -25.609 7.296 -9.486 1.00 80.00 299 ARG A N 1
ATOM 2272 C CA . ARG A 1 299 ? -24.518 7.739 -10.362 1.00 80.00 299 ARG A CA 1
ATOM 2273 C C . ARG A 1 299 ? -23.896 6.600 -11.162 1.00 80.00 299 ARG A C 1
ATOM 2275 O O . ARG A 1 299 ? -23.021 6.891 -11.979 1.00 80.00 299 ARG A O 1
ATOM 2282 N N . ALA A 1 300 ? -24.349 5.362 -10.947 1.00 83.00 300 ALA A N 1
ATOM 2283 C CA . ALA A 1 300 ? -23.876 4.201 -11.679 1.00 83.00 300 ALA A CA 1
ATOM 2284 C C . ALA A 1 300 ? -24.099 4.416 -13.178 1.00 83.00 300 ALA A C 1
ATOM 2286 O O . ALA A 1 300 ? -25.215 4.643 -13.648 1.00 83.00 300 ALA A O 1
ATOM 2287 N N . LYS A 1 301 ? -23.004 4.378 -13.928 1.00 82.06 301 LYS A N 1
ATOM 2288 C CA . LYS A 1 301 ? -22.987 4.557 -15.377 1.00 82.06 301 LYS A CA 1
ATOM 2289 C C . LYS A 1 301 ? -21.817 3.780 -15.970 1.00 82.06 301 LYS A C 1
ATOM 2291 O O . LYS A 1 301 ? -20.883 3.453 -15.237 1.00 82.06 301 LYS A O 1
ATOM 2296 N N . PRO A 1 302 ? -21.817 3.518 -17.286 1.00 81.00 302 PRO A N 1
ATOM 2297 C CA . PRO A 1 302 ? -20.651 2.953 -17.943 1.00 81.00 302 PRO A CA 1
ATOM 2298 C C . PRO A 1 302 ? -19.410 3.816 -17.685 1.00 81.00 302 PRO A C 1
ATOM 2300 O O . PRO A 1 302 ? -19.406 5.023 -17.938 1.00 81.00 302 PRO A O 1
ATOM 2303 N N . HIS A 1 303 ? -18.359 3.178 -17.180 1.00 81.81 303 HIS A N 1
ATOM 2304 C CA . HIS A 1 303 ? -17.038 3.767 -16.985 1.00 81.81 303 HIS A CA 1
ATOM 2305 C C . HIS A 1 303 ? -16.162 3.367 -18.183 1.00 81.81 303 HIS A C 1
ATOM 2307 O O . HIS A 1 303 ? -15.687 2.234 -18.220 1.00 81.81 303 HIS A O 1
ATOM 2313 N N . PRO A 1 304 ? -15.979 4.224 -19.208 1.00 86.12 304 PRO A N 1
ATOM 2314 C CA . PRO A 1 304 ? -15.193 3.854 -20.381 1.00 86.12 304 PRO A CA 1
ATOM 2315 C C . PRO A 1 304 ? -13.720 3.717 -19.987 1.00 86.12 304 PRO A C 1
ATOM 2317 O O . PRO A 1 304 ? -13.055 4.714 -19.693 1.00 86.12 304 PRO A O 1
ATOM 2320 N N . CYS A 1 305 ? -13.230 2.480 -19.964 1.00 90.88 305 CYS A N 1
ATOM 2321 C CA . CYS A 1 305 ? -11.849 2.158 -19.633 1.00 90.88 305 CYS A CA 1
ATOM 2322 C C . CYS A 1 305 ? -11.022 1.970 -20.910 1.00 90.88 305 CYS A C 1
ATOM 2324 O O . CYS A 1 305 ? -11.444 1.276 -21.835 1.00 90.88 305 CYS A O 1
ATOM 2326 N N . THR A 1 306 ? -9.822 2.545 -20.946 1.00 91.62 306 THR A N 1
ATOM 2327 C CA . THR A 1 306 ? -8.855 2.361 -22.042 1.00 91.62 306 THR A CA 1
ATOM 2328 C C . THR A 1 306 ? -7.467 2.070 -21.490 1.00 91.62 306 THR A C 1
ATOM 2330 O O . THR A 1 306 ? -7.088 2.621 -20.459 1.00 91.62 306 THR A O 1
ATOM 2333 N N . LEU A 1 307 ? -6.691 1.238 -22.189 1.00 90.44 307 LEU A N 1
ATOM 2334 C CA . LEU A 1 307 ? -5.275 0.996 -21.890 1.00 90.44 307 LEU A CA 1
ATOM 2335 C C . LEU A 1 307 ? -4.398 1.922 -22.736 1.00 90.44 307 LEU A C 1
ATOM 2337 O O . LEU A 1 307 ? -4.626 2.038 -23.939 1.00 90.44 307 LEU A O 1
ATOM 2341 N N . ASP A 1 308 ? -3.360 2.507 -22.138 1.00 85.00 308 ASP A N 1
ATOM 2342 C CA . ASP A 1 308 ? -2.443 3.415 -22.849 1.00 85.00 308 ASP A CA 1
ATOM 2343 C C . ASP A 1 308 ? -1.635 2.678 -23.936 1.00 85.00 308 ASP A C 1
ATOM 2345 O O . ASP A 1 308 ? -1.328 3.231 -24.991 1.00 85.00 308 ASP A O 1
ATOM 2349 N N . LYS A 1 309 ? -1.301 1.405 -23.690 1.00 80.88 309 LYS A N 1
ATOM 2350 C CA . LYS A 1 309 ? -0.613 0.508 -24.633 1.00 80.88 309 LYS A CA 1
ATOM 2351 C C . LYS A 1 309 ? -1.417 -0.774 -24.826 1.00 80.88 309 LYS A C 1
ATOM 2353 O O . LYS A 1 309 ? -1.070 -1.831 -24.295 1.00 80.88 309 LYS A O 1
ATOM 2358 N N . ALA A 1 310 ? -2.524 -0.670 -25.558 1.00 70.56 310 ALA A N 1
ATOM 2359 C CA . ALA A 1 310 ? -3.381 -1.813 -25.857 1.00 70.56 310 ALA A CA 1
ATOM 2360 C C . ALA A 1 310 ? -2.579 -2.987 -26.464 1.00 70.56 310 ALA A C 1
ATOM 2362 O O . ALA A 1 310 ? -1.687 -2.795 -27.287 1.00 70.56 310 ALA A O 1
ATOM 2363 N N . GLY A 1 311 ? -2.877 -4.214 -26.026 1.00 63.28 311 GLY A N 1
ATOM 2364 C CA . GLY A 1 311 ? -2.282 -5.443 -26.569 1.00 63.28 311 GLY A CA 1
ATOM 2365 C C . GLY A 1 311 ? -0.892 -5.824 -26.042 1.00 63.28 311 GLY A C 1
ATOM 2366 O O . GLY A 1 311 ? -0.478 -6.961 -26.252 1.00 63.28 311 GLY A O 1
ATOM 2367 N N . THR A 1 312 ? -0.189 -4.951 -25.306 1.00 68.81 312 THR A N 1
ATOM 2368 C CA . THR A 1 312 ? 1.128 -5.286 -24.729 1.00 68.81 312 THR A CA 1
ATOM 2369 C C . THR A 1 312 ? 1.029 -5.513 -23.222 1.00 68.81 312 THR A C 1
ATOM 2371 O O . THR A 1 312 ? 0.755 -4.599 -22.451 1.00 68.81 312 THR A O 1
ATOM 2374 N N . LEU A 1 313 ? 1.273 -6.751 -22.791 1.00 76.56 313 LEU A N 1
ATOM 2375 C CA . LEU A 1 313 ? 1.447 -7.115 -21.383 1.00 76.56 313 LEU A CA 1
ATOM 2376 C C . LEU A 1 313 ? 2.897 -6.856 -20.967 1.00 76.56 313 LEU A C 1
ATOM 2378 O O . LEU A 1 313 ? 3.814 -7.365 -21.608 1.00 76.56 313 LEU A O 1
ATOM 2382 N N . HIS A 1 314 ? 3.106 -6.098 -19.891 1.00 76.75 314 HIS A N 1
ATOM 2383 C CA . HIS A 1 314 ? 4.435 -5.767 -19.381 1.00 76.75 314 HIS A CA 1
ATOM 2384 C C . HIS A 1 314 ? 4.608 -6.261 -17.940 1.00 76.75 314 HIS A C 1
ATOM 2386 O O . HIS A 1 314 ? 3.692 -6.137 -17.129 1.00 76.75 314 HIS A O 1
ATOM 2392 N N . ILE A 1 315 ? 5.788 -6.790 -17.598 1.00 76.50 315 ILE A N 1
ATOM 2393 C CA . ILE A 1 315 ? 6.050 -7.387 -16.275 1.00 76.50 315 ILE A CA 1
ATOM 2394 C C . ILE A 1 315 ? 5.841 -6.393 -15.122 1.00 76.50 315 ILE A C 1
ATOM 2396 O O . ILE A 1 315 ? 5.307 -6.761 -14.083 1.00 76.50 315 ILE A O 1
ATOM 2400 N N . ASN A 1 316 ? 6.153 -5.112 -15.340 1.00 75.12 316 ASN A N 1
ATOM 2401 C CA . ASN A 1 316 ? 5.971 -4.048 -14.341 1.00 75.12 316 ASN A CA 1
ATOM 2402 C C . ASN A 1 316 ? 4.513 -3.566 -14.167 1.00 75.12 316 ASN A C 1
ATOM 2404 O O . ASN A 1 316 ? 4.285 -2.657 -13.371 1.00 75.12 316 ASN A O 1
ATOM 2408 N N . GLY A 1 317 ? 3.542 -4.143 -14.882 1.00 81.88 317 GLY A N 1
ATOM 2409 C CA . GLY A 1 317 ? 2.127 -3.777 -14.800 1.00 81.88 317 GLY A CA 1
ATOM 2410 C C . GLY A 1 317 ? 1.624 -3.002 -16.022 1.00 81.88 317 GLY A C 1
ATOM 2411 O O . GLY A 1 317 ? 2.106 -3.224 -17.135 1.00 81.88 317 GLY A O 1
ATOM 2412 N N . PHE A 1 318 ? 0.615 -2.146 -15.842 1.00 83.12 318 PHE A N 1
ATOM 2413 C CA . PHE A 1 318 ? -0.058 -1.437 -16.938 1.00 83.12 318 PHE A CA 1
ATOM 2414 C C . PHE A 1 318 ? -0.692 -0.112 -16.496 1.00 83.12 318 PHE A C 1
ATOM 2416 O O . PHE A 1 318 ? -1.001 0.092 -15.324 1.00 83.12 318 PHE A O 1
ATOM 2423 N N . ASP A 1 319 ? -0.954 0.750 -17.475 1.00 88.31 319 ASP A N 1
ATOM 2424 C CA . ASP A 1 319 ? -1.572 2.061 -17.304 1.00 88.31 319 ASP A CA 1
ATOM 2425 C C . ASP A 1 319 ? -2.844 2.182 -18.147 1.00 88.31 319 ASP A C 1
ATOM 2427 O O . ASP A 1 319 ? -2.952 1.603 -19.238 1.00 88.31 319 ASP A O 1
ATOM 2431 N N . GLY A 1 320 ? -3.791 2.979 -17.664 1.00 88.50 320 GLY A N 1
ATOM 2432 C CA . GLY A 1 320 ? -4.972 3.331 -18.429 1.00 88.50 320 GLY A CA 1
ATOM 2433 C C . GLY A 1 320 ? -5.781 4.485 -17.856 1.00 88.50 320 GLY A C 1
ATOM 2434 O O . GLY A 1 320 ? -5.451 5.093 -16.831 1.00 88.50 320 GLY A O 1
ATOM 2435 N N . ALA A 1 321 ? -6.878 4.784 -18.541 1.00 90.56 321 ALA A N 1
ATOM 2436 C CA . ALA A 1 321 ? -7.789 5.869 -18.211 1.00 90.56 321 ALA A CA 1
ATOM 2437 C C . ALA A 1 321 ? -9.212 5.353 -17.980 1.00 90.56 321 ALA A C 1
ATOM 2439 O O . ALA A 1 321 ? -9.658 4.422 -18.646 1.00 90.56 321 ALA A O 1
ATOM 2440 N N . VAL A 1 322 ? -9.916 5.990 -17.043 1.00 89.19 322 VAL A N 1
ATOM 2441 C CA . VAL A 1 322 ? -11.363 5.871 -16.840 1.00 89.19 322 VAL A CA 1
ATOM 2442 C C . VAL A 1 322 ? -11.978 7.204 -17.247 1.00 89.19 322 VAL A C 1
ATOM 2444 O O . VAL A 1 322 ? -11.991 8.171 -16.474 1.00 89.19 322 VAL A O 1
ATOM 2447 N N . GLY A 1 323 ? -12.449 7.274 -18.489 1.00 86.88 323 GLY A N 1
ATOM 2448 C CA . GLY A 1 323 ? -12.867 8.531 -19.101 1.00 86.88 323 GLY A CA 1
ATOM 2449 C C . GLY A 1 323 ? -11.762 9.607 -19.082 1.00 86.88 323 GLY A C 1
ATOM 2450 O O . GLY A 1 323 ? -10.576 9.291 -18.993 1.00 86.88 323 GLY A O 1
ATOM 2451 N N . PRO A 1 324 ? -12.125 10.900 -19.158 1.00 83.00 324 PRO A N 1
ATOM 2452 C CA . PRO A 1 324 ? -11.144 11.977 -19.332 1.00 83.00 324 PRO A CA 1
ATOM 2453 C C . PRO A 1 324 ? -10.458 12.439 -18.037 1.00 83.00 324 PRO A C 1
ATOM 2455 O O . PRO A 1 324 ? -9.475 13.172 -18.092 1.00 83.00 324 PRO A O 1
ATOM 2458 N N . VAL A 1 325 ? -10.984 12.061 -16.868 1.00 82.00 325 VAL A N 1
ATOM 2459 C CA . VAL A 1 325 ? -10.632 12.699 -15.582 1.00 82.00 325 VAL A CA 1
ATOM 2460 C C . VAL A 1 325 ? -9.854 11.801 -14.635 1.00 82.00 325 VAL A C 1
ATOM 2462 O O . VAL A 1 325 ? -9.211 12.304 -13.715 1.00 82.00 325 VAL A O 1
ATOM 2465 N N . ARG A 1 326 ? -9.914 10.480 -14.820 1.00 86.31 326 ARG A N 1
ATOM 2466 C CA . ARG A 1 326 ? -9.289 9.519 -13.914 1.00 86.31 326 ARG A CA 1
ATOM 2467 C C . ARG A 1 326 ? -8.298 8.654 -14.673 1.00 86.31 326 ARG A C 1
ATOM 2469 O O . ARG A 1 326 ? -8.619 8.119 -15.728 1.00 86.31 326 ARG A O 1
ATOM 2476 N N . ARG A 1 327 ? -7.109 8.478 -14.102 1.00 87.31 327 ARG A N 1
ATOM 2477 C CA . ARG A 1 327 ? -6.125 7.492 -14.564 1.00 87.31 327 ARG A CA 1
ATOM 2478 C C . ARG A 1 327 ? -5.872 6.451 -13.498 1.00 87.31 327 ARG A C 1
ATOM 2480 O O . ARG A 1 327 ? -5.827 6.798 -12.319 1.00 87.31 327 ARG A O 1
ATOM 2487 N N . ILE A 1 328 ? -5.690 5.212 -13.932 1.00 86.75 328 ILE A N 1
ATOM 2488 C CA . ILE A 1 328 ? -5.370 4.061 -13.093 1.00 86.75 328 ILE A CA 1
ATOM 2489 C C . ILE A 1 328 ? -4.068 3.456 -13.608 1.00 86.75 328 ILE A C 1
ATOM 2491 O O . ILE A 1 328 ? -3.881 3.291 -14.810 1.00 86.75 328 ILE A O 1
ATOM 2495 N N . GLN A 1 329 ? -3.174 3.131 -12.685 1.00 86.00 329 GLN A N 1
ATOM 2496 C CA . GLN A 1 329 ? -1.919 2.453 -12.958 1.00 86.00 329 GLN A CA 1
ATOM 2497 C C . GLN A 1 329 ? -1.815 1.265 -12.016 1.00 86.00 329 GLN A C 1
ATOM 2499 O O . GLN A 1 329 ? -1.849 1.433 -10.795 1.00 86.00 329 GLN A O 1
ATOM 2504 N N . PHE A 1 330 ? -1.679 0.074 -12.576 1.00 84.19 330 PHE A N 1
ATOM 2505 C CA . PHE A 1 330 ? -1.229 -1.085 -11.831 1.00 84.19 330 PHE A CA 1
ATOM 2506 C C . PHE A 1 330 ? 0.294 -1.133 -11.920 1.00 84.19 330 PHE A C 1
ATOM 2508 O O . PHE A 1 330 ? 0.849 -1.339 -12.998 1.00 84.19 330 PHE A O 1
ATOM 2515 N N . ILE A 1 331 ? 0.961 -0.933 -10.787 1.00 79.75 331 ILE A N 1
ATOM 2516 C CA . ILE A 1 331 ? 2.413 -1.033 -10.666 1.00 79.75 331 ILE A CA 1
ATOM 2517 C C . ILE A 1 331 ? 2.697 -2.349 -9.953 1.00 79.75 331 ILE A C 1
ATOM 2519 O O . ILE A 1 331 ? 2.448 -2.516 -8.752 1.00 79.75 331 ILE A O 1
ATOM 2523 N N . ALA A 1 332 ? 3.185 -3.309 -10.726 1.00 73.50 332 ALA A N 1
ATOM 2524 C CA . ALA A 1 332 ? 3.358 -4.660 -10.245 1.00 73.50 332 ALA A CA 1
ATOM 2525 C C . ALA A 1 332 ? 4.379 -4.750 -9.092 1.00 73.50 332 ALA A C 1
ATOM 2527 O O . ALA A 1 332 ? 5.349 -3.986 -9.055 1.00 73.50 332 ALA A O 1
ATOM 2528 N N . PRO A 1 333 ? 4.208 -5.715 -8.170 1.00 73.12 333 PRO A N 1
ATOM 2529 C CA . PRO A 1 333 ? 3.087 -6.659 -8.100 1.00 73.12 333 PRO A CA 1
ATOM 2530 C C . PRO A 1 333 ? 1.979 -6.249 -7.112 1.00 73.12 333 PRO A C 1
ATOM 2532 O O . PRO A 1 333 ? 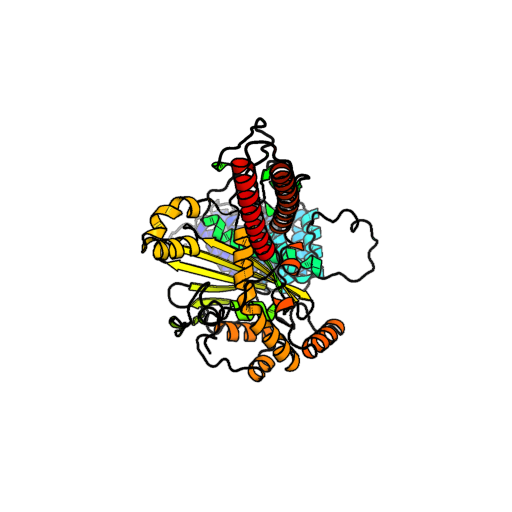0.978 -6.947 -7.006 1.00 73.12 333 PRO A O 1
ATOM 2535 N N . PHE A 1 334 ? 2.135 -5.134 -6.391 1.00 80.50 334 PHE A N 1
ATOM 2536 C CA . PHE A 1 334 ? 1.363 -4.853 -5.169 1.00 80.50 334 PHE A CA 1
ATOM 2537 C C . PHE A 1 334 ? 0.690 -3.478 -5.128 1.00 80.50 334 PHE A C 1
ATOM 2539 O O . PHE A 1 334 ? 0.144 -3.097 -4.094 1.00 80.50 334 PHE A O 1
ATOM 2546 N N . THR A 1 335 ? 0.772 -2.688 -6.199 1.00 83.56 335 THR A N 1
ATOM 2547 C CA . THR A 1 335 ? 0.411 -1.267 -6.137 1.00 83.56 335 THR A CA 1
ATOM 2548 C C . THR A 1 335 ? -0.632 -0.897 -7.176 1.00 83.56 335 THR A C 1
ATOM 2550 O O . THR A 1 335 ? -0.477 -1.196 -8.358 1.00 83.56 335 THR A O 1
ATOM 2553 N N . VAL A 1 336 ? -1.651 -0.155 -6.745 1.00 82.50 336 VAL A N 1
ATOM 2554 C CA . VAL A 1 336 ? -2.578 0.550 -7.634 1.00 82.50 336 VAL A CA 1
ATOM 2555 C C . VAL A 1 336 ? -2.486 2.040 -7.345 1.00 82.50 336 VAL A C 1
ATOM 2557 O O . VAL A 1 336 ? -2.713 2.491 -6.223 1.00 82.50 336 VAL A O 1
ATOM 2560 N N . HIS A 1 337 ? -2.149 2.819 -8.364 1.00 83.06 337 HIS A N 1
ATOM 2561 C CA . HIS A 1 337 ? -2.155 4.270 -8.305 1.00 83.06 337 HIS A CA 1
ATOM 2562 C C . HIS A 1 337 ? -3.328 4.809 -9.121 1.00 83.06 337 HIS A C 1
ATOM 2564 O O . HIS A 1 337 ? -3.452 4.538 -10.311 1.00 83.06 337 HIS A O 1
ATOM 2570 N N . SER A 1 338 ? -4.184 5.601 -8.486 1.00 82.25 338 SER A N 1
ATOM 2571 C CA . SER A 1 338 ? -5.283 6.306 -9.130 1.00 82.25 338 SER A CA 1
ATOM 2572 C C . SER A 1 338 ? -5.063 7.807 -8.994 1.00 82.25 338 SER A C 1
ATOM 2574 O O . SER A 1 338 ? -4.887 8.326 -7.892 1.00 82.25 338 SER A O 1
ATOM 2576 N N . SER A 1 339 ? -5.133 8.525 -10.108 1.00 80.50 339 SER A N 1
ATOM 2577 C CA . SER A 1 339 ? -5.109 9.988 -10.115 1.00 80.50 339 SER A CA 1
ATOM 2578 C C . SER A 1 339 ? -6.403 10.529 -10.695 1.00 80.50 339 SER A C 1
ATOM 2580 O O . SER A 1 339 ? -6.969 9.954 -11.624 1.00 80.50 339 SER A O 1
ATOM 2582 N N . PHE A 1 340 ? -6.880 11.623 -10.118 1.00 78.56 340 PHE A N 1
ATOM 2583 C CA . PHE A 1 340 ? -8.088 12.314 -10.527 1.00 78.56 340 PHE A CA 1
ATOM 2584 C C . PHE A 1 340 ? -7.757 13.778 -10.788 1.00 78.56 340 PHE A C 1
ATOM 2586 O O . PHE A 1 340 ? -7.203 14.457 -9.918 1.00 78.56 340 PHE A O 1
ATOM 2593 N N . LYS A 1 341 ? -8.078 14.252 -11.992 1.00 78.00 341 LYS A N 1
ATOM 2594 C CA . LYS A 1 341 ? -7.764 15.605 -12.449 1.00 78.00 341 LYS A CA 1
ATOM 2595 C C . LYS A 1 341 ? -9.006 16.272 -13.021 1.00 78.00 341 LYS A C 1
ATOM 2597 O O . LYS A 1 341 ? -9.569 15.827 -14.017 1.00 78.00 341 LYS A O 1
ATOM 2602 N N . LEU A 1 342 ? -9.387 17.376 -12.397 1.00 72.88 342 LEU A N 1
ATOM 2603 C CA . LEU A 1 342 ? -10.372 18.335 -12.875 1.00 72.88 342 LEU A CA 1
ATOM 2604 C C . LEU A 1 342 ? -9.766 19.747 -12.812 1.00 72.88 342 LEU A C 1
ATOM 2606 O O . LEU A 1 342 ? -8.831 19.983 -12.041 1.00 72.88 342 LEU A O 1
ATOM 2610 N N . PRO A 1 343 ? -10.288 20.717 -13.581 1.00 69.44 343 PRO A N 1
ATOM 2611 C CA . PRO A 1 343 ? -9.884 22.113 -13.442 1.00 69.44 343 PRO A CA 1
ATOM 2612 C C . PRO A 1 343 ? -9.998 22.578 -11.982 1.00 69.44 343 PRO A C 1
ATOM 2614 O O . PRO A 1 343 ? -11.070 22.520 -11.384 1.00 69.44 343 PRO A O 1
ATOM 2617 N N . GLY A 1 344 ? -8.875 22.987 -11.386 1.00 64.81 344 GLY A N 1
ATOM 2618 C CA . GLY A 1 344 ? -8.816 23.429 -9.988 1.00 64.81 344 GLY A CA 1
ATOM 2619 C C . GLY A 1 344 ? -8.926 22.321 -8.930 1.00 64.81 344 GLY A C 1
ATOM 2620 O O . GLY A 1 3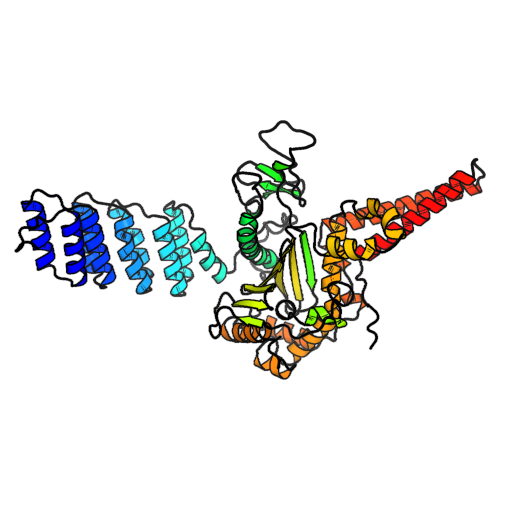44 ? -8.980 22.638 -7.745 1.00 64.81 344 GLY A O 1
ATOM 2621 N N . MET A 1 345 ? -8.941 21.038 -9.305 1.00 62.50 345 MET A N 1
ATOM 2622 C CA . MET A 1 345 ? -8.974 19.915 -8.364 1.00 62.50 345 MET A CA 1
ATOM 2623 C C . MET A 1 345 ? -8.082 18.780 -8.853 1.00 62.50 345 MET A C 1
ATOM 2625 O O . MET A 1 345 ? -8.321 18.170 -9.891 1.00 62.50 345 MET A O 1
ATOM 2629 N N . GLU A 1 346 ? -7.072 18.453 -8.059 1.00 67.56 346 GLU A N 1
ATOM 2630 C CA . GLU A 1 346 ? -6.163 17.359 -8.366 1.00 67.56 346 GLU A CA 1
ATOM 2631 C C . GLU A 1 346 ? -5.970 16.497 -7.123 1.00 67.56 346 GLU A C 1
ATOM 2633 O O . GLU A 1 346 ? -5.550 16.989 -6.071 1.00 67.56 346 GLU A O 1
ATOM 2638 N N . SER A 1 347 ? -6.312 15.216 -7.239 1.00 67.81 347 SER A N 1
ATOM 2639 C CA . SER A 1 347 ? -6.215 14.251 -6.150 1.00 67.81 347 SER A CA 1
ATOM 2640 C C . SER A 1 347 ? -5.515 12.979 -6.603 1.00 67.81 347 SER A C 1
ATOM 2642 O O . SER A 1 347 ? -5.654 12.532 -7.741 1.00 67.81 347 SER A O 1
ATOM 2644 N N . TYR A 1 348 ? -4.773 12.387 -5.679 1.00 71.31 348 TYR A N 1
ATOM 2645 C CA . TYR A 1 348 ? -3.998 11.176 -5.880 1.00 71.31 348 TYR A CA 1
ATOM 2646 C C . TYR A 1 348 ? -4.327 10.189 -4.782 1.00 71.31 348 TYR A C 1
ATOM 2648 O O . TYR A 1 348 ? -4.403 10.543 -3.605 1.00 71.31 348 TYR A O 1
ATOM 2656 N N . PHE A 1 349 ? -4.477 8.939 -5.174 1.00 74.06 349 PHE A N 1
ATOM 2657 C CA . PHE A 1 349 ? -4.723 7.842 -4.272 1.00 74.06 349 PHE A CA 1
ATOM 2658 C C . PHE A 1 349 ? -3.812 6.694 -4.671 1.00 74.06 349 PHE A C 1
ATOM 2660 O O . PHE A 1 349 ? -3.877 6.204 -5.793 1.00 74.06 349 PHE A O 1
ATOM 2667 N N . THR A 1 350 ? -2.925 6.296 -3.768 1.00 78.50 350 THR A N 1
ATOM 2668 C CA . THR A 1 350 ? -2.059 5.136 -3.983 1.00 78.50 350 THR A CA 1
ATOM 2669 C C . THR A 1 350 ? -2.396 4.084 -2.952 1.00 78.50 350 THR A C 1
ATOM 2671 O O . THR A 1 350 ? -2.387 4.368 -1.756 1.00 78.50 350 THR A O 1
ATOM 2674 N N . LEU A 1 351 ? -2.689 2.885 -3.428 1.00 84.50 351 LEU A N 1
ATOM 2675 C CA . LEU A 1 351 ? -2.983 1.723 -2.618 1.00 84.50 351 LEU A CA 1
ATOM 2676 C C . LEU A 1 351 ? -1.840 0.725 -2.756 1.00 84.50 351 LEU A C 1
ATOM 2678 O O . LEU A 1 351 ? -1.470 0.352 -3.868 1.00 84.50 351 LEU A O 1
ATOM 2682 N N . TYR A 1 352 ? -1.321 0.276 -1.619 1.00 81.69 352 TYR A N 1
ATOM 2683 C CA . TYR A 1 352 ? -0.398 -0.848 -1.529 1.00 81.69 352 TYR A CA 1
ATOM 2684 C C . TYR A 1 352 ? -1.128 -2.020 -0.888 1.00 81.69 352 TYR A C 1
ATOM 2686 O O . TYR A 1 352 ? -1.593 -1.902 0.246 1.00 81.69 352 TYR A O 1
ATOM 2694 N N . ALA A 1 353 ? -1.237 -3.129 -1.610 1.00 85.38 353 ALA A N 1
ATOM 2695 C CA . ALA A 1 353 ? -1.789 -4.378 -1.115 1.00 85.38 353 ALA A CA 1
ATOM 2696 C C . ALA A 1 353 ? -0.627 -5.292 -0.722 1.00 85.38 353 ALA A C 1
ATOM 2698 O O . ALA A 1 353 ? 0.055 -5.858 -1.573 1.00 85.38 353 ALA A O 1
ATOM 2699 N N . VAL A 1 354 ? -0.364 -5.382 0.576 1.00 83.19 354 VAL A N 1
ATOM 2700 C CA . VAL A 1 354 ? 0.759 -6.141 1.113 1.00 83.19 354 VAL A CA 1
ATOM 2701 C C . VAL A 1 354 ? 0.283 -7.537 1.522 1.00 83.19 354 VAL A C 1
ATOM 2703 O O . VAL A 1 354 ? -0.591 -7.628 2.387 1.00 83.19 354 VAL A O 1
ATOM 2706 N N . PRO A 1 355 ? 0.851 -8.615 0.961 1.00 83.69 355 PRO A N 1
ATOM 2707 C CA . PRO A 1 355 ? 0.571 -9.976 1.413 1.00 83.69 355 PRO A CA 1
ATOM 2708 C C . PRO A 1 355 ? 1.050 -10.179 2.859 1.00 83.69 355 PRO A C 1
ATOM 2710 O O . PRO A 1 355 ? 2.156 -9.761 3.197 1.00 83.69 355 PRO A O 1
ATOM 2713 N N . LEU A 1 356 ? 0.231 -10.813 3.705 1.00 80.38 356 LEU A N 1
ATOM 2714 C CA . LEU A 1 356 ? 0.647 -11.252 5.047 1.00 80.38 356 LEU A CA 1
ATOM 2715 C C . LEU A 1 356 ? 0.727 -12.778 5.106 1.00 80.38 356 LEU A C 1
ATOM 2717 O O . LEU A 1 356 ? 1.778 -13.337 5.383 1.00 80.38 356 LEU A O 1
ATOM 2721 N N . GLU A 1 357 ? -0.383 -13.431 4.776 1.00 83.56 357 GLU A N 1
ATOM 2722 C CA . GLU A 1 357 ? -0.517 -14.880 4.615 1.00 83.56 357 GLU A CA 1
ATOM 2723 C C . GLU A 1 357 ? -1.665 -15.150 3.627 1.00 83.56 357 GLU A C 1
ATOM 2725 O O . GLU A 1 357 ? -2.469 -14.243 3.390 1.00 83.56 357 GLU A O 1
ATOM 2730 N N . PRO A 1 358 ? -1.782 -16.351 3.034 1.00 86.31 358 PRO A N 1
ATOM 2731 C CA . PRO A 1 358 ? -2.908 -16.685 2.167 1.00 86.31 358 PRO A CA 1
ATOM 2732 C C . PRO A 1 358 ? -4.260 -16.323 2.798 1.00 86.31 358 PRO A C 1
ATOM 2734 O O . PRO A 1 358 ? -4.578 -16.731 3.915 1.00 86.31 358 PRO A O 1
ATOM 2737 N N . GLY A 1 359 ? -5.053 -15.519 2.090 1.00 88.31 359 GLY A N 1
ATOM 2738 C CA . GLY A 1 359 ? -6.339 -15.022 2.581 1.00 88.31 359 GLY A CA 1
ATOM 2739 C C . GLY A 1 359 ? -6.260 -13.859 3.572 1.00 88.31 359 GLY A C 1
ATOM 2740 O O . GLY A 1 359 ? -7.285 -13.502 4.160 1.00 88.31 359 GLY A O 1
ATOM 2741 N N . ARG A 1 360 ? -5.086 -13.244 3.770 1.00 89.81 360 ARG A N 1
ATOM 2742 C CA . ARG A 1 360 ? -4.921 -12.018 4.562 1.00 89.81 360 ARG A CA 1
ATOM 2743 C C . ARG A 1 360 ? -3.893 -11.068 3.967 1.00 89.81 360 ARG A C 1
ATOM 2745 O O . ARG A 1 360 ? -2.769 -11.426 3.617 1.00 89.81 360 ARG A O 1
ATOM 2752 N N . ALA A 1 361 ? -4.244 -9.793 3.990 1.00 90.50 361 ALA A N 1
ATOM 2753 C CA . ALA A 1 361 ? -3.388 -8.723 3.513 1.00 90.50 361 ALA A CA 1
ATOM 2754 C C . ALA A 1 361 ? -3.361 -7.548 4.484 1.00 90.50 361 ALA A C 1
ATOM 2756 O O . ALA A 1 361 ? -4.233 -7.384 5.336 1.00 90.50 361 ALA A O 1
ATOM 2757 N N . ARG A 1 362 ? -2.369 -6.679 4.329 1.00 89.06 362 ARG A N 1
ATOM 2758 C CA . ARG A 1 362 ? -2.397 -5.322 4.864 1.00 89.06 362 ARG A CA 1
ATOM 2759 C C . ARG A 1 362 ? -2.514 -4.359 3.700 1.00 89.06 362 ARG A C 1
ATOM 2761 O O . ARG A 1 362 ? -1.659 -4.338 2.824 1.00 89.06 362 ARG A O 1
ATOM 2768 N N . VAL A 1 363 ? -3.536 -3.517 3.715 1.00 86.56 363 VAL A N 1
ATOM 2769 C CA . VAL A 1 363 ? -3.589 -2.375 2.808 1.00 86.56 363 VAL A CA 1
ATOM 2770 C C . VAL A 1 363 ? -2.922 -1.172 3.448 1.00 86.56 363 VAL A C 1
ATOM 2772 O O . VAL A 1 363 ? -3.094 -0.923 4.640 1.00 86.56 363 VAL A O 1
ATOM 2775 N N . ILE A 1 364 ? -2.181 -0.415 2.648 1.00 82.62 364 ILE A N 1
ATOM 2776 C CA . ILE A 1 364 ? -1.694 0.918 2.988 1.00 82.62 364 ILE A CA 1
ATOM 2777 C C . ILE A 1 364 ? -2.205 1.873 1.911 1.00 82.62 364 ILE A C 1
ATOM 2779 O O . ILE A 1 364 ? -1.842 1.763 0.743 1.00 82.62 364 ILE A O 1
ATOM 2783 N N . GLN A 1 365 ? -3.060 2.805 2.305 1.00 76.56 365 GLN A N 1
ATOM 2784 C CA . GLN A 1 365 ? -3.626 3.834 1.448 1.00 76.56 365 GLN A CA 1
ATOM 2785 C C . GLN A 1 365 ? -2.939 5.166 1.708 1.00 76.56 365 GLN A C 1
ATOM 2787 O O . GLN A 1 365 ? -2.857 5.622 2.849 1.00 76.56 365 GLN A O 1
ATOM 2792 N N . VAL A 1 366 ? -2.488 5.812 0.639 1.00 71.88 366 VAL A N 1
ATOM 2793 C CA . VAL A 1 366 ? -1.894 7.147 0.668 1.00 71.88 366 VAL A CA 1
ATOM 2794 C C . VAL A 1 366 ? -2.753 8.068 -0.183 1.00 71.88 366 VAL A C 1
ATOM 2796 O O . VAL A 1 366 ? -2.774 7.955 -1.410 1.00 71.88 366 VAL A O 1
ATOM 2799 N N . GLY A 1 367 ? -3.471 8.970 0.480 1.00 65.94 367 GLY A N 1
ATOM 2800 C CA . GLY A 1 367 ? -4.361 9.934 -0.161 1.00 65.94 367 GLY A CA 1
ATOM 2801 C C . GLY A 1 367 ? -3.770 11.338 -0.156 1.00 65.94 367 GLY A C 1
ATOM 2802 O O . GLY A 1 367 ? -3.227 11.787 0.856 1.00 65.94 367 GLY A O 1
ATOM 2803 N N . GLN A 1 368 ? -3.895 12.043 -1.279 1.00 62.66 368 GLN A N 1
ATOM 2804 C CA . GLN A 1 368 ? -3.463 13.431 -1.419 1.00 62.66 368 GLN A CA 1
ATOM 2805 C C . GLN A 1 368 ? -4.415 14.242 -2.270 1.00 62.66 368 GLN A C 1
ATOM 2807 O O . GLN A 1 368 ? -4.986 13.748 -3.236 1.00 62.66 368 GLN A O 1
ATOM 2812 N N . SER A 1 369 ? -4.536 15.517 -1.934 1.00 59.09 369 SER A N 1
ATOM 2813 C CA . SER A 1 369 ? -5.285 16.486 -2.716 1.00 59.09 369 SER A CA 1
ATOM 2814 C C . SER A 1 369 ? -4.513 17.796 -2.719 1.00 59.09 369 SER A C 1
ATOM 2816 O O . SER A 1 369 ? -4.064 18.239 -1.664 1.00 59.09 369 SER A O 1
ATOM 2818 N N . LYS A 1 370 ? -4.337 18.406 -3.896 1.00 53.00 370 LYS A N 1
ATOM 2819 C CA . LYS A 1 370 ? -3.721 19.739 -4.022 1.00 53.00 370 LYS A CA 1
ATOM 2820 C C . LYS A 1 370 ? -4.622 20.858 -3.504 1.00 53.00 370 LYS A C 1
ATOM 2822 O O . LYS A 1 370 ? -4.139 21.938 -3.190 1.00 53.00 370 LYS A O 1
ATOM 2827 N N . THR A 1 371 ? -5.920 20.601 -3.423 1.00 51.62 371 THR A N 1
ATOM 2828 C CA . THR A 1 371 ? -6.921 21.486 -2.826 1.00 51.62 371 THR A CA 1
ATOM 2829 C C . THR A 1 371 ? -7.470 20.866 -1.547 1.00 51.62 371 THR A C 1
ATOM 2831 O O . THR A 1 371 ? -7.477 19.639 -1.424 1.00 51.62 371 THR A O 1
ATOM 2834 N N . ASP A 1 372 ? -7.917 21.690 -0.591 1.00 48.47 372 ASP A N 1
ATOM 2835 C CA . ASP A 1 372 ? -8.580 21.238 0.641 1.00 48.47 372 ASP A CA 1
ATOM 2836 C C . ASP A 1 372 ? -9.530 20.068 0.345 1.00 48.47 372 ASP A C 1
ATOM 2838 O O . ASP A 1 372 ? -10.492 20.231 -0.407 1.00 48.47 372 ASP A O 1
ATOM 2842 N N . GLY A 1 373 ? -9.224 18.899 0.917 1.00 50.22 373 GLY A N 1
ATOM 2843 C CA . GLY A 1 373 ? -9.629 17.586 0.409 1.00 50.22 373 GLY A CA 1
ATOM 2844 C C . GLY A 1 373 ? -11.058 17.459 -0.134 1.00 50.22 373 GLY A C 1
ATOM 2845 O O . GLY A 1 373 ? -12.008 18.012 0.414 1.00 50.22 373 GLY A O 1
ATOM 2846 N N . PHE A 1 374 ? -11.209 16.638 -1.175 1.00 43.59 374 PHE A N 1
ATOM 2847 C CA . PHE A 1 374 ? -12.455 16.226 -1.844 1.00 43.59 374 PHE A CA 1
ATOM 2848 C C . PHE A 1 374 ? -13.716 16.196 -0.945 1.00 43.59 374 PHE A C 1
ATOM 2850 O O . PHE A 1 374 ? -14.739 16.813 -1.252 1.00 43.59 374 PHE A O 1
ATOM 2857 N N . LEU A 1 375 ? -13.632 15.557 0.228 1.00 45.25 375 LEU A N 1
ATOM 2858 C CA . LEU A 1 375 ? -14.725 15.469 1.207 1.00 45.25 375 LEU A CA 1
ATOM 2859 C C . LEU A 1 375 ? -15.085 16.807 1.876 1.00 45.25 375 LEU A C 1
ATOM 2861 O O . LEU A 1 375 ? -16.257 17.043 2.171 1.00 45.25 375 LEU A O 1
ATOM 2865 N N . ALA A 1 376 ? -14.112 17.684 2.122 1.00 48.69 376 ALA A N 1
ATOM 2866 C CA . ALA A 1 376 ? -14.329 19.007 2.700 1.00 48.69 376 ALA A CA 1
ATOM 2867 C C . ALA A 1 376 ? -15.052 19.935 1.714 1.00 48.69 376 ALA A C 1
ATOM 2869 O O . ALA A 1 376 ? -15.890 20.733 2.123 1.00 48.69 376 ALA A O 1
ATOM 2870 N N . GLN A 1 377 ? -14.783 19.822 0.413 1.00 47.62 377 GLN A N 1
ATOM 2871 C CA . GLN A 1 377 ? -15.446 20.642 -0.606 1.00 47.62 377 GLN A CA 1
ATOM 2872 C C . GLN A 1 377 ? -16.882 20.167 -0.893 1.00 47.62 377 GLN A C 1
ATOM 2874 O O . GLN A 1 377 ? -17.801 20.986 -0.917 1.00 47.62 377 GLN A O 1
ATOM 2879 N N . ILE A 1 378 ? -17.112 18.850 -0.981 1.00 48.53 378 ILE A N 1
ATOM 2880 C CA . ILE A 1 378 ? -18.461 18.276 -1.152 1.00 48.53 378 ILE A CA 1
ATOM 2881 C C . ILE A 1 378 ? -19.340 18.534 0.081 1.00 48.53 378 ILE A C 1
ATOM 2883 O O . ILE A 1 378 ? -20.510 18.901 -0.061 1.00 48.53 378 ILE A O 1
ATOM 2887 N N . LYS A 1 379 ? -18.791 18.397 1.299 1.00 45.84 379 LYS A N 1
ATOM 2888 C CA . LYS A 1 379 ? -19.523 18.729 2.532 1.00 45.84 379 LYS A CA 1
ATOM 2889 C C . LYS A 1 379 ? -19.827 20.224 2.628 1.00 45.84 379 LYS A C 1
ATOM 2891 O O . LYS A 1 379 ? -20.958 20.552 2.969 1.00 45.84 379 LYS A O 1
ATOM 2896 N N . ARG A 1 380 ? -18.894 21.117 2.260 1.00 51.94 380 ARG A N 1
ATOM 2897 C CA . ARG A 1 380 ? -19.140 22.575 2.189 1.00 51.94 380 ARG A CA 1
ATOM 2898 C C . ARG A 1 380 ? -20.297 22.904 1.236 1.00 51.94 380 ARG A C 1
ATOM 2900 O O . ARG A 1 380 ? -21.232 23.585 1.641 1.00 51.94 380 ARG A O 1
ATOM 2907 N N . ALA A 1 381 ? -20.303 22.326 0.033 1.00 47.59 381 ALA A N 1
ATOM 2908 C CA . ALA A 1 381 ? -21.346 22.567 -0.969 1.00 47.59 381 ALA A CA 1
ATOM 2909 C C . ALA A 1 381 ? -22.738 22.012 -0.588 1.00 47.59 381 ALA A C 1
ATOM 2911 O O . ALA A 1 381 ? -23.760 22.541 -1.030 1.00 47.59 381 ALA A O 1
ATOM 2912 N N . ARG A 1 382 ? -22.809 20.943 0.222 1.00 46.53 382 ARG A N 1
ATOM 2913 C CA . ARG A 1 382 ? -24.083 20.392 0.728 1.00 46.53 382 ARG A CA 1
ATOM 2914 C C . ARG A 1 382 ? -24.601 21.115 1.975 1.00 46.53 382 ARG A C 1
ATOM 2916 O O . ARG A 1 382 ? -25.805 21.324 2.066 1.00 46.53 382 ARG A O 1
ATOM 2923 N N . LEU A 1 383 ? -23.730 21.501 2.912 1.00 46.53 383 LEU A N 1
ATOM 2924 C CA . LEU A 1 383 ? -24.145 22.099 4.192 1.00 46.53 383 LEU A CA 1
ATOM 2925 C C . LEU A 1 383 ? -24.467 23.598 4.111 1.00 46.53 383 LEU A C 1
ATOM 2927 O O . LEU A 1 383 ? -25.232 24.088 4.934 1.00 46.53 383 LEU A O 1
ATOM 2931 N N . GLN A 1 384 ? -23.932 24.322 3.124 1.00 46.81 384 GLN A N 1
ATOM 2932 C CA . GLN A 1 384 ? -24.223 25.752 2.927 1.00 46.81 384 GLN A CA 1
ATOM 2933 C C . GLN A 1 384 ? -25.659 26.045 2.451 1.00 46.81 384 GLN A C 1
ATOM 2935 O O . GLN A 1 384 ? -26.029 27.205 2.325 1.00 46.81 384 GLN A O 1
ATOM 2940 N N . ARG A 1 385 ? -26.487 25.019 2.206 1.00 46.09 385 ARG A N 1
ATOM 2941 C CA . ARG A 1 385 ? -27.874 25.178 1.736 1.00 46.09 385 ARG A CA 1
ATOM 2942 C C . ARG A 1 385 ? -28.934 25.268 2.851 1.00 46.09 385 ARG A C 1
ATOM 2944 O O . ARG A 1 385 ? -30.115 25.288 2.529 1.00 46.09 385 ARG A O 1
ATOM 2951 N N . GLY A 1 386 ? -28.561 25.324 4.137 1.00 48.62 386 GLY A N 1
ATOM 2952 C CA . GLY A 1 386 ? -29.527 25.414 5.249 1.00 48.62 386 GLY A CA 1
ATOM 2953 C C . GLY A 1 386 ? -29.097 26.338 6.396 1.00 48.62 386 GLY A C 1
ATOM 2954 O O . GLY A 1 386 ? -27.904 26.494 6.653 1.00 48.62 386 GLY A O 1
ATOM 2955 N N . LEU A 1 387 ? -30.073 26.912 7.120 1.00 43.62 387 LEU A N 1
ATOM 2956 C CA . LEU A 1 387 ? -29.858 27.850 8.242 1.00 43.62 387 LEU A CA 1
ATOM 2957 C C . LEU A 1 387 ? -28.944 27.294 9.355 1.00 43.62 387 LEU A C 1
ATOM 2959 O O . LEU A 1 387 ? -28.182 28.041 9.965 1.00 43.62 387 LEU A O 1
ATOM 2963 N N . SER A 1 388 ? -28.953 25.979 9.591 1.00 45.25 388 SER A N 1
ATOM 2964 C CA . SER A 1 388 ? -28.083 25.302 10.566 1.00 45.25 388 SER A CA 1
ATOM 2965 C C . SER A 1 388 ? -26.610 25.217 10.133 1.00 45.25 388 SER A C 1
ATOM 2967 O O . SER A 1 388 ? -25.726 25.073 10.980 1.00 45.25 388 SER A O 1
ATOM 2969 N N . GLY A 1 389 ? -26.318 25.351 8.835 1.00 46.12 389 GLY A N 1
ATOM 2970 C CA . GLY A 1 389 ? -24.960 25.316 8.288 1.00 46.12 389 GLY A CA 1
ATOM 2971 C C . GLY A 1 389 ? -24.142 26.577 8.576 1.00 46.12 389 GLY A C 1
ATOM 2972 O O . GLY A 1 389 ? -22.921 26.490 8.679 1.00 46.12 389 GLY A O 1
ATOM 2973 N N . VAL A 1 390 ? -24.795 27.730 8.761 1.00 49.53 390 VAL A N 1
ATOM 2974 C CA . VAL A 1 390 ? -24.133 29.024 9.017 1.00 49.53 390 VAL A CA 1
ATOM 2975 C C . VAL A 1 390 ? -23.649 29.127 10.468 1.00 49.53 390 VAL A C 1
ATOM 2977 O O . VAL A 1 390 ? -22.530 29.572 10.709 1.00 49.53 390 VAL A O 1
ATOM 2980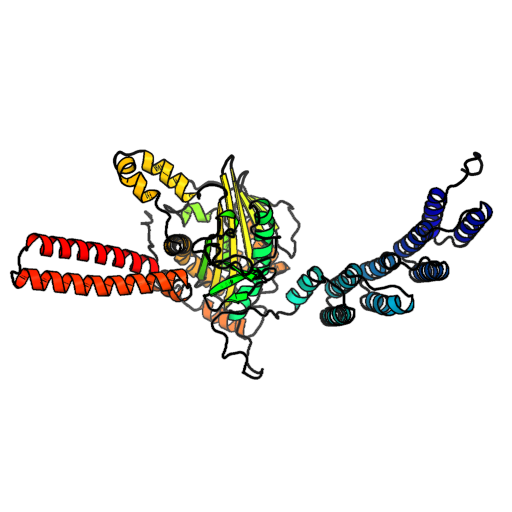 N N . VAL A 1 391 ? -24.435 28.628 11.429 1.00 51.12 391 VAL A N 1
ATOM 2981 C CA . VAL A 1 391 ? -24.122 28.693 12.873 1.00 51.12 391 VAL A CA 1
ATOM 2982 C C . VAL A 1 391 ? -23.042 27.678 13.284 1.00 51.12 391 VAL A C 1
ATOM 2984 O O . VAL A 1 391 ? -22.182 27.980 14.106 1.00 51.12 391 VAL A O 1
ATOM 2987 N N . LEU A 1 392 ? -23.033 26.482 12.683 1.00 44.56 392 LEU A N 1
ATOM 2988 C CA . LEU A 1 392 ? -22.042 25.423 12.957 1.00 44.56 392 LEU A CA 1
ATOM 2989 C C . LEU A 1 392 ? -20.776 25.507 12.079 1.00 44.56 392 LEU A C 1
ATOM 2991 O O . LEU A 1 392 ? -19.823 24.757 12.307 1.00 44.56 392 LEU A O 1
ATOM 2995 N N . SER A 1 393 ? -20.743 26.420 11.100 1.00 45.97 393 SER A N 1
ATOM 2996 C CA . SER A 1 393 ? -19.629 26.618 10.155 1.00 45.97 393 SER A CA 1
ATOM 2997 C C . SER A 1 393 ? -18.246 26.753 10.828 1.00 45.97 393 SER A C 1
ATOM 2999 O O . SER A 1 393 ? -17.319 26.052 10.407 1.00 45.97 393 SER A O 1
ATOM 3001 N N . PRO A 1 394 ? -18.069 27.534 11.919 1.00 51.75 394 PRO A N 1
ATOM 3002 C CA . PRO A 1 394 ? -16.756 27.691 12.554 1.00 51.75 394 PRO A CA 1
ATOM 3003 C C . PRO A 1 394 ? -16.220 26.386 13.168 1.00 51.75 394 PRO A C 1
ATOM 3005 O O . PRO A 1 394 ? -15.033 26.086 13.063 1.00 51.75 394 PRO A O 1
ATOM 3008 N N . LEU A 1 395 ? -17.098 25.564 13.754 1.00 51.06 395 LEU A N 1
ATOM 3009 C CA . LEU A 1 395 ? -16.739 24.283 14.381 1.00 51.06 395 LEU A CA 1
ATOM 3010 C C . LEU A 1 395 ? -16.405 23.199 13.344 1.00 51.06 395 LEU A C 1
ATOM 3012 O O . LEU A 1 395 ? -15.597 22.295 13.586 1.00 51.06 395 LEU A O 1
ATOM 3016 N N . LEU A 1 396 ? -17.004 23.286 12.157 1.00 50.44 396 LEU A N 1
ATOM 3017 C CA . LEU A 1 396 ? -16.709 22.389 11.042 1.00 50.44 396 LEU A CA 1
ATOM 3018 C C . LEU A 1 396 ? -15.329 22.664 10.433 1.00 50.44 396 LEU A C 1
ATOM 3020 O O . LEU A 1 396 ? -14.673 21.699 10.033 1.00 50.44 396 LEU A O 1
ATOM 3024 N N . ASN A 1 397 ? -14.879 23.923 10.466 1.00 46.31 397 ASN A N 1
ATOM 3025 C CA . ASN A 1 397 ? -13.578 24.383 9.967 1.00 46.31 397 ASN A CA 1
ATOM 3026 C C . ASN A 1 397 ? -12.404 24.123 10.926 1.00 46.31 397 ASN A C 1
ATOM 3028 O O . ASN A 1 397 ? -11.254 24.341 10.547 1.00 46.31 397 ASN A O 1
ATOM 3032 N N . LEU A 1 398 ? -12.656 23.634 12.147 1.00 57.91 398 LEU A N 1
ATOM 3033 C CA . LEU A 1 398 ? -11.575 23.233 13.047 1.00 57.91 398 LEU A CA 1
ATOM 3034 C C . LEU A 1 398 ? -10.769 22.069 12.443 1.00 57.91 398 LEU A C 1
ATOM 3036 O O . LEU A 1 398 ? -11.382 21.090 11.982 1.00 57.91 398 LEU A O 1
ATOM 3040 N N . PRO A 1 399 ? -9.421 22.137 12.487 1.00 60.19 399 PRO A N 1
ATOM 3041 C CA . PRO A 1 399 ? -8.557 21.080 11.984 1.00 60.19 399 PRO A CA 1
ATOM 3042 C C . PRO A 1 399 ? -8.915 19.763 12.669 1.00 60.19 399 PRO A C 1
ATOM 3044 O O . PRO A 1 399 ? -8.982 19.669 13.897 1.00 60.19 399 PRO A O 1
ATOM 3047 N N . LYS A 1 400 ? -9.209 18.742 11.862 1.00 70.50 400 LYS A N 1
ATOM 3048 C CA . LYS A 1 400 ? -9.581 17.429 12.390 1.00 70.50 400 LYS A CA 1
ATOM 3049 C C . LYS A 1 400 ? -8.325 16.716 12.894 1.00 70.50 400 LYS A C 1
ATOM 3051 O O . LYS A 1 400 ? -7.294 16.776 12.225 1.00 70.50 400 LYS A O 1
ATOM 3056 N N . PRO A 1 401 ? -8.392 16.034 14.049 1.00 78.38 401 PRO A N 1
ATOM 3057 C CA . PRO A 1 401 ? -7.253 15.281 14.548 1.00 78.38 401 PRO A CA 1
ATOM 3058 C C . PRO A 1 401 ? -6.945 14.099 13.620 1.00 78.38 401 PRO A C 1
ATOM 3060 O O . PRO A 1 401 ? -7.840 13.539 12.992 1.00 78.38 401 PRO A O 1
ATOM 3063 N N . LEU A 1 402 ? -5.682 13.680 13.564 1.00 71.94 402 LEU A N 1
ATOM 3064 C CA . LEU A 1 402 ? -5.231 12.649 12.621 1.00 71.94 402 LEU A CA 1
ATOM 3065 C C . LEU A 1 402 ? -5.932 11.287 12.817 1.00 71.94 402 LEU A C 1
ATOM 3067 O O . LEU A 1 402 ? -6.249 10.600 11.853 1.00 71.94 402 LEU A O 1
ATOM 3071 N N . TRP A 1 403 ? -6.260 10.906 14.056 1.00 80.00 403 TRP A N 1
ATOM 3072 C CA . TRP A 1 403 ? -7.011 9.667 14.307 1.00 80.00 403 TRP A CA 1
ATOM 3073 C C . TRP A 1 403 ? -8.402 9.685 13.651 1.00 80.00 403 TRP A C 1
ATOM 3075 O O . TRP A 1 403 ? -8.919 8.643 13.256 1.00 80.00 403 TRP A O 1
ATOM 3085 N N . TRP A 1 404 ? -9.014 10.865 13.508 1.00 83.81 404 TRP A N 1
ATOM 3086 C CA . TRP A 1 404 ? -10.339 11.011 12.910 1.00 83.81 404 TRP A CA 1
ATOM 3087 C C . TRP A 1 404 ? -10.287 10.787 11.399 1.00 83.81 404 TRP A C 1
ATOM 3089 O O . TRP A 1 404 ? -11.181 10.155 10.838 1.00 83.81 404 TRP A O 1
ATOM 3099 N N . THR A 1 405 ? -9.235 11.269 10.733 1.00 76.62 405 THR A N 1
ATOM 3100 C CA . THR A 1 405 ? -9.032 11.009 9.303 1.00 76.62 405 THR A CA 1
ATOM 3101 C C . THR A 1 405 ? -8.703 9.540 9.049 1.00 76.62 405 THR A C 1
ATOM 3103 O O . THR A 1 405 ? -9.216 8.975 8.087 1.00 76.62 405 THR A O 1
ATOM 3106 N N . HIS A 1 406 ? -7.945 8.892 9.942 1.00 79.62 406 HIS A N 1
ATOM 3107 C CA . HIS A 1 406 ? -7.711 7.445 9.885 1.00 79.62 406 HIS A CA 1
ATOM 3108 C C . HIS A 1 406 ? -9.014 6.653 10.027 1.00 79.62 406 HIS A C 1
ATOM 3110 O O . HIS A 1 406 ? -9.314 5.820 9.178 1.00 79.62 406 HIS A O 1
ATOM 3116 N N . ALA A 1 407 ? -9.833 6.965 11.037 1.00 85.75 407 ALA A N 1
ATOM 3117 C CA . ALA A 1 407 ? -11.114 6.293 11.251 1.00 85.75 407 ALA A CA 1
ATOM 3118 C C . ALA A 1 407 ? -12.073 6.443 10.053 1.00 85.75 407 ALA A C 1
ATOM 3120 O O . ALA A 1 407 ? -12.828 5.520 9.756 1.00 85.75 407 ALA A O 1
ATOM 3121 N N . GLN A 1 408 ? -12.040 7.580 9.343 1.00 82.31 408 GLN A N 1
ATOM 3122 C CA . GLN A 1 408 ? -12.799 7.750 8.098 1.00 82.31 408 GLN A CA 1
ATOM 3123 C C . GLN A 1 408 ? -12.248 6.904 6.946 1.00 82.31 408 GLN A C 1
ATOM 3125 O O . GLN A 1 408 ? -13.038 6.263 6.261 1.00 82.31 408 GLN A O 1
ATOM 3130 N N . GLY A 1 409 ? -10.927 6.885 6.742 1.00 80.19 409 GLY A N 1
ATOM 3131 C CA . GLY A 1 409 ? -10.301 6.069 5.696 1.00 80.19 409 GLY A CA 1
ATOM 3132 C C . GLY A 1 409 ? -10.534 4.571 5.906 1.00 80.19 409 GLY A C 1
ATOM 3133 O O . GLY A 1 409 ? -10.950 3.881 4.981 1.00 80.19 409 GLY A O 1
ATOM 3134 N N . SER A 1 410 ? -10.379 4.089 7.143 1.00 86.62 410 SER A N 1
ATOM 3135 C CA . SER A 1 410 ? -10.738 2.714 7.513 1.00 86.62 410 SER A CA 1
ATOM 3136 C C . SER A 1 410 ? -12.219 2.422 7.290 1.00 86.62 410 SER A C 1
ATOM 3138 O O . SER A 1 410 ? -12.565 1.359 6.795 1.00 86.62 410 SER A O 1
ATOM 3140 N N . GLY A 1 411 ? -13.103 3.380 7.585 1.00 87.25 411 GLY A N 1
ATOM 3141 C CA . GLY A 1 411 ? -14.536 3.225 7.338 1.00 87.25 411 GLY A CA 1
ATOM 3142 C C . GLY A 1 411 ? -14.885 2.951 5.873 1.00 87.25 411 GLY A C 1
ATOM 3143 O O . GLY A 1 411 ? -15.769 2.146 5.622 1.00 87.25 411 GLY A O 1
ATOM 3144 N N . ILE A 1 412 ? -14.172 3.566 4.924 1.00 85.12 412 ILE A N 1
ATOM 3145 C CA . ILE A 1 412 ? -14.363 3.315 3.485 1.00 85.12 412 ILE A CA 1
ATOM 3146 C C . ILE A 1 412 ? -13.951 1.879 3.138 1.00 85.12 412 ILE A C 1
ATOM 3148 O O . ILE A 1 412 ? -14.709 1.165 2.498 1.00 85.12 412 ILE A O 1
ATOM 3152 N N . LEU A 1 413 ? -12.788 1.429 3.617 1.00 88.25 413 LEU A N 1
ATOM 3153 C CA . LEU A 1 413 ? -12.312 0.053 3.420 1.00 88.25 413 LEU A CA 1
ATOM 3154 C C . LEU A 1 413 ? -13.265 -1.002 3.994 1.00 88.25 413 LEU A C 1
ATOM 3156 O O . LEU A 1 413 ? -13.419 -2.090 3.444 1.00 88.25 413 LEU A O 1
ATOM 3160 N N . GLU A 1 414 ? -13.893 -0.684 5.122 1.00 91.12 414 GLU A N 1
ATOM 3161 C CA . GLU A 1 414 ? -14.829 -1.568 5.811 1.00 91.12 414 GLU A CA 1
ATOM 3162 C C . GLU A 1 414 ? -16.144 -1.790 5.052 1.00 91.12 414 GLU A C 1
ATOM 3164 O O . GLU A 1 414 ? -16.810 -2.800 5.287 1.00 91.12 414 GLU A O 1
ATOM 3169 N N . GLU A 1 415 ? -16.519 -0.884 4.144 1.00 88.62 415 GLU A N 1
ATOM 3170 C CA . GLU A 1 415 ? -17.741 -0.998 3.334 1.00 88.62 415 GLU A CA 1
ATOM 3171 C C . GLU A 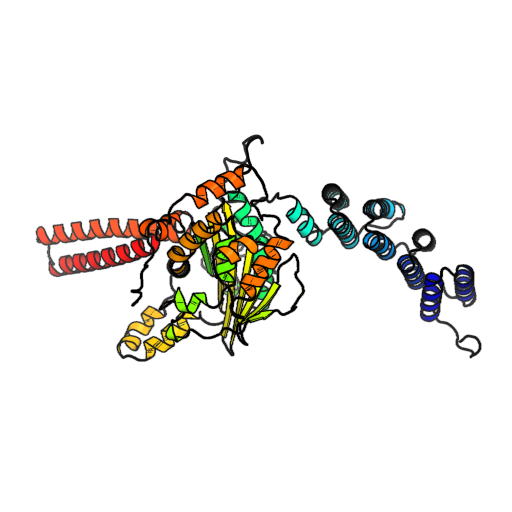1 415 ? -17.665 -2.158 2.326 1.00 88.62 415 GLU A C 1
ATOM 3173 O O . GLU A 1 415 ? -18.693 -2.774 2.021 1.00 88.62 415 GLU A O 1
ATOM 3178 N N . ASP A 1 416 ? -16.454 -2.511 1.883 1.00 91.50 416 ASP A N 1
ATOM 3179 C CA . ASP A 1 416 ? -16.216 -3.595 0.924 1.00 91.50 416 ASP A CA 1
ATOM 3180 C C . ASP A 1 416 ? -16.056 -4.968 1.601 1.00 91.50 416 ASP A C 1
ATOM 3182 O O . ASP A 1 416 ? -16.326 -6.004 0.985 1.00 91.50 416 ASP A O 1
ATOM 3186 N N . LEU A 1 417 ? -15.652 -5.000 2.882 1.00 92.62 417 LEU A N 1
ATOM 3187 C CA . LEU A 1 417 ? -15.281 -6.231 3.600 1.00 92.62 417 LEU A CA 1
ATOM 3188 C C . LEU A 1 417 ? -16.310 -7.370 3.492 1.00 92.62 417 LEU A C 1
ATOM 3190 O O . LEU A 1 417 ? -15.887 -8.500 3.241 1.00 92.62 417 LEU A O 1
ATOM 3194 N N . PRO A 1 418 ? -17.632 -7.136 3.642 1.00 89.94 418 PRO A N 1
ATOM 3195 C CA . PRO A 1 418 ? -18.612 -8.220 3.571 1.00 89.94 418 PRO A CA 1
ATOM 3196 C C . PRO A 1 418 ? -18.699 -8.876 2.194 1.00 89.94 418 PRO A C 1
ATOM 3198 O O . PRO A 1 418 ? -19.010 -10.059 2.100 1.00 89.94 418 PRO A O 1
ATOM 3201 N N . ILE A 1 419 ? -18.446 -8.118 1.126 1.00 90.69 419 ILE A N 1
ATOM 3202 C CA . ILE A 1 419 ? -18.515 -8.624 -0.249 1.00 90.69 419 ILE A CA 1
ATOM 3203 C C . ILE A 1 419 ? -17.208 -9.339 -0.583 1.00 90.69 419 ILE A C 1
ATOM 3205 O O . ILE A 1 419 ? -17.229 -10.491 -1.016 1.00 90.69 419 ILE A O 1
ATOM 3209 N N . LEU A 1 420 ? -16.077 -8.691 -0.304 1.00 93.06 420 LEU A N 1
ATOM 3210 C CA . LEU A 1 420 ? -14.759 -9.212 -0.655 1.00 93.06 420 LEU A CA 1
ATOM 3211 C C . LEU A 1 420 ? -14.388 -10.462 0.145 1.00 93.06 420 LEU A C 1
ATOM 3213 O O . LEU A 1 420 ? -13.801 -11.384 -0.410 1.00 93.06 420 LEU A O 1
ATOM 3217 N N . ASN A 1 421 ? -14.791 -10.559 1.417 1.00 93.12 421 ASN A N 1
ATOM 3218 C CA . ASN A 1 421 ? -14.572 -11.781 2.188 1.00 93.12 421 ASN A CA 1
ATOM 3219 C C . ASN A 1 421 ? -15.367 -12.967 1.617 1.00 93.12 421 ASN A C 1
ATOM 3221 O O . ASN A 1 421 ? -14.855 -14.078 1.594 1.00 93.12 421 ASN A O 1
ATOM 3225 N N . VAL A 1 422 ? -16.580 -12.755 1.096 1.00 90.81 422 VAL A N 1
ATOM 3226 C CA . VAL A 1 422 ? -17.337 -13.820 0.413 1.00 90.81 422 VAL A CA 1
ATOM 3227 C C . VAL A 1 422 ? -16.687 -14.182 -0.925 1.00 90.81 422 VAL A C 1
ATOM 3229 O O . VAL A 1 422 ? -16.572 -15.366 -1.246 1.00 90.81 422 VAL A O 1
ATOM 3232 N N . GLN A 1 423 ? -16.261 -13.180 -1.699 1.00 89.94 423 GLN A N 1
ATOM 3233 C CA . GLN A 1 423 ? -15.581 -13.371 -2.984 1.00 89.94 423 GLN A CA 1
ATOM 3234 C C . GLN A 1 423 ? -14.304 -14.201 -2.828 1.00 89.94 423 GLN A C 1
ATOM 3236 O O . GLN A 1 423 ? -14.142 -15.192 -3.535 1.00 89.94 423 GLN A O 1
ATOM 3241 N N . GLU A 1 424 ? -13.463 -13.856 -1.854 1.00 90.94 424 GLU A N 1
ATOM 3242 C CA . GLU A 1 424 ? -12.238 -14.573 -1.493 1.00 90.94 424 GLU A CA 1
ATOM 3243 C C . GLU A 1 424 ? -12.488 -16.077 -1.317 1.00 90.94 424 GLU A C 1
ATOM 3245 O O . GLU A 1 424 ? -11.832 -16.909 -1.942 1.00 90.94 424 GLU A O 1
ATOM 3250 N N . LYS A 1 425 ? -13.487 -16.439 -0.501 1.00 89.06 425 LYS A N 1
ATOM 3251 C CA . LYS A 1 425 ? -13.812 -17.844 -0.212 1.00 89.06 425 LYS A CA 1
ATOM 3252 C C . LYS A 1 425 ? -14.293 -18.589 -1.454 1.00 89.06 425 LYS A C 1
ATOM 3254 O O . LYS A 1 425 ? -13.904 -19.735 -1.676 1.00 89.06 425 LYS A O 1
ATOM 3259 N N . ARG A 1 426 ? -15.110 -17.937 -2.287 1.00 86.56 426 ARG A N 1
ATOM 3260 C CA . ARG A 1 426 ? -15.607 -18.522 -3.543 1.00 86.56 426 ARG A CA 1
ATOM 3261 C C . ARG A 1 426 ? -14.489 -18.731 -4.560 1.00 86.56 426 ARG A C 1
ATOM 3263 O O . ARG A 1 426 ? -14.456 -19.781 -5.194 1.00 86.56 426 ARG A O 1
ATOM 3270 N N . LEU A 1 427 ? -13.579 -17.769 -4.697 1.00 86.25 427 LEU A N 1
ATOM 3271 C CA . LEU A 1 427 ? -12.423 -17.878 -5.587 1.00 86.25 427 LEU A CA 1
ATOM 3272 C C . LEU A 1 427 ? -11.460 -18.969 -5.125 1.00 86.25 427 LEU A C 1
ATOM 3274 O O . LEU A 1 427 ? -11.069 -19.818 -5.927 1.00 86.25 427 LEU A O 1
ATOM 3278 N N . ALA A 1 428 ? -11.151 -19.017 -3.827 1.00 85.69 428 ALA A N 1
ATOM 3279 C CA . ALA A 1 428 ? -10.325 -20.074 -3.252 1.00 85.69 428 ALA A CA 1
ATOM 3280 C C . ALA A 1 428 ? -10.897 -21.474 -3.558 1.00 85.69 428 ALA A C 1
ATOM 3282 O O . ALA A 1 428 ? -10.156 -22.369 -3.961 1.00 85.69 428 ALA A O 1
ATOM 3283 N N . ALA A 1 429 ? -12.222 -21.649 -3.473 1.00 83.69 429 ALA A N 1
ATOM 3284 C CA . ALA A 1 429 ? -12.895 -22.909 -3.805 1.00 83.69 429 ALA A CA 1
ATOM 3285 C C . ALA A 1 429 ? -12.851 -23.284 -5.304 1.00 83.69 429 ALA A C 1
ATOM 3287 O O . ALA A 1 429 ? -12.983 -24.458 -5.640 1.00 83.69 429 ALA A O 1
ATOM 3288 N N . GLN A 1 430 ? -12.651 -22.317 -6.206 1.00 82.25 430 GLN A N 1
ATOM 3289 C CA . GLN A 1 430 ? -12.558 -22.526 -7.661 1.00 82.25 430 GLN A CA 1
ATOM 3290 C C . GLN A 1 430 ? -11.113 -22.726 -8.158 1.00 82.25 430 GLN A C 1
ATOM 3292 O O . GLN A 1 430 ? -10.877 -22.795 -9.367 1.00 82.25 430 GLN A O 1
ATOM 3297 N N . GLY A 1 431 ? -10.142 -22.833 -7.245 1.00 76.44 431 GLY A N 1
ATOM 3298 C CA . GLY A 1 431 ? -8.723 -22.988 -7.580 1.00 76.44 431 GLY A CA 1
ATOM 3299 C C . GLY A 1 431 ? -7.924 -21.679 -7.579 1.00 76.44 431 GLY A C 1
ATOM 3300 O O . GLY A 1 431 ? -6.852 -21.626 -8.180 1.00 76.44 431 GLY A O 1
ATOM 3301 N N . GLY A 1 432 ? -8.424 -20.632 -6.913 1.00 78.88 432 GLY A N 1
ATOM 3302 C CA . GLY A 1 432 ? -7.694 -19.390 -6.640 1.00 78.88 432 GLY A CA 1
ATOM 3303 C C . GLY A 1 432 ? -7.828 -18.310 -7.721 1.00 78.88 432 GLY A C 1
ATOM 3304 O O . GLY A 1 432 ? -8.844 -18.207 -8.402 1.00 78.88 432 GLY A O 1
ATOM 3305 N N . TRP A 1 433 ? -6.786 -17.486 -7.872 1.00 76.25 433 TRP A N 1
ATOM 3306 C CA . TRP A 1 433 ? -6.793 -16.216 -8.625 1.00 76.25 433 TRP A CA 1
ATOM 3307 C C . TRP A 1 433 ? -6.224 -16.327 -10.044 1.00 76.25 433 TRP A C 1
ATOM 3309 O O . TRP A 1 433 ? -5.650 -15.377 -10.567 1.00 76.25 433 TRP A O 1
ATOM 3319 N N . SER A 1 434 ? -6.348 -17.490 -10.688 1.00 75.75 434 SER A N 1
ATOM 3320 C CA . SER A 1 434 ? -6.023 -17.596 -12.118 1.00 75.75 434 SER A CA 1
ATOM 3321 C C . SER A 1 434 ? -7.146 -17.011 -12.971 1.00 75.75 434 SER A C 1
ATOM 3323 O O . SER A 1 434 ? -8.318 -17.080 -12.594 1.00 75.75 434 SER A O 1
ATOM 3325 N N . ASN A 1 435 ? -6.825 -16.531 -14.172 1.00 75.44 435 ASN A N 1
ATOM 3326 C CA . ASN A 1 435 ? -7.837 -16.037 -15.116 1.00 75.44 435 ASN A CA 1
ATOM 3327 C C . ASN A 1 435 ? -8.873 -17.118 -15.489 1.00 75.44 435 ASN A C 1
ATOM 3329 O O . ASN A 1 435 ? -10.014 -16.827 -15.834 1.00 75.44 435 ASN A O 1
ATOM 3333 N N . SER A 1 436 ? -8.478 -18.394 -15.458 1.00 75.75 436 SER A N 1
ATOM 3334 C CA . SER A 1 436 ? -9.392 -19.518 -15.693 1.00 75.75 436 SER A CA 1
ATOM 3335 C C . SER A 1 436 ? -10.363 -19.715 -14.527 1.00 75.75 436 SER A C 1
ATOM 3337 O O . SER A 1 436 ? -11.562 -19.874 -14.750 1.00 75.75 436 SER A O 1
ATOM 3339 N N . ALA A 1 437 ? -9.860 -19.679 -13.290 1.00 76.06 437 ALA A N 1
ATOM 3340 C CA . ALA A 1 437 ? -10.671 -19.839 -12.086 1.00 76.06 437 ALA A CA 1
ATOM 3341 C C . ALA A 1 437 ? -11.643 -18.667 -11.888 1.00 76.06 437 ALA A C 1
ATOM 3343 O O . ALA A 1 437 ? -12.818 -18.884 -11.596 1.00 76.06 437 ALA A O 1
ATOM 3344 N N . THR A 1 438 ? -11.200 -17.433 -12.133 1.00 77.12 438 THR A N 1
ATOM 3345 C CA . THR A 1 438 ? -12.045 -16.241 -11.968 1.00 77.12 438 THR A CA 1
ATOM 3346 C C . THR A 1 438 ? -13.195 -16.219 -12.970 1.00 77.12 438 THR A C 1
ATOM 3348 O O . THR A 1 438 ? -14.337 -16.011 -12.570 1.00 77.12 438 THR A O 1
ATOM 3351 N N . ARG A 1 439 ? -12.945 -16.587 -14.237 1.00 75.50 439 ARG A N 1
ATOM 3352 C CA . ARG A 1 439 ? -14.003 -16.767 -15.252 1.00 75.50 439 ARG A CA 1
ATOM 3353 C C . ARG A 1 439 ? -15.027 -17.850 -14.903 1.00 75.50 439 ARG A C 1
ATOM 3355 O O . ARG A 1 439 ? -16.154 -17.784 -15.387 1.00 75.50 439 ARG A O 1
ATOM 3362 N N . LYS A 1 440 ? -14.652 -18.856 -14.104 1.00 75.69 440 LYS A N 1
ATOM 3363 C CA . LYS A 1 440 ? -15.599 -19.854 -13.571 1.00 75.69 440 LYS A CA 1
ATOM 3364 C C . LYS A 1 440 ? -16.392 -19.311 -12.383 1.00 75.69 440 LYS A C 1
ATOM 3366 O O . LYS A 1 440 ? -17.536 -19.708 -12.190 1.00 75.69 440 LYS A O 1
ATOM 3371 N N . ALA A 1 441 ? -15.784 -18.435 -11.584 1.00 72.25 441 ALA A N 1
ATOM 3372 C CA . ALA A 1 441 ? -16.382 -17.898 -10.368 1.00 72.25 441 ALA A CA 1
ATOM 3373 C C . ALA A 1 441 ? -17.408 -16.784 -10.636 1.00 72.25 441 ALA A C 1
ATOM 3375 O O . ALA A 1 441 ? -18.419 -16.723 -9.935 1.00 72.25 441 ALA A O 1
ATOM 3376 N N . TYR A 1 442 ? -17.168 -15.904 -11.615 1.00 74.75 442 TYR A N 1
ATOM 3377 C CA . TYR A 1 442 ? -18.103 -14.841 -12.009 1.00 74.75 442 TYR A CA 1
ATOM 3378 C C . TYR A 1 442 ? -17.812 -14.291 -13.416 1.00 74.75 442 TYR A C 1
ATOM 3380 O O . TYR A 1 442 ? -16.746 -14.494 -13.992 1.00 74.75 442 TYR A O 1
ATOM 3388 N N . CYS A 1 443 ? -18.805 -13.608 -13.992 1.00 68.31 443 CYS A N 1
ATOM 3389 C CA . CYS A 1 443 ? -18.744 -13.043 -15.337 1.00 68.31 443 CYS A CA 1
ATOM 3390 C C . CYS A 1 443 ? -18.201 -11.604 -15.299 1.00 68.31 443 CYS A C 1
ATOM 3392 O O . CYS A 1 443 ? -18.737 -10.779 -14.564 1.00 68.31 443 CYS A O 1
ATOM 3394 N N . THR A 1 444 ? -17.206 -11.290 -16.136 1.00 68.69 444 THR A N 1
ATOM 3395 C CA . THR A 1 444 ? -16.685 -9.924 -16.367 1.00 68.69 444 THR A CA 1
ATOM 3396 C C . THR A 1 444 ? -16.893 -9.512 -17.836 1.00 68.69 444 THR A C 1
ATOM 3398 O O . THR A 1 444 ? -15.942 -9.532 -18.626 1.00 68.69 444 THR A O 1
ATOM 3401 N N . PRO A 1 445 ? -18.138 -9.268 -18.284 1.00 59.03 445 PRO A N 1
ATOM 3402 C CA . PRO A 1 445 ? -18.440 -9.155 -19.708 1.00 59.03 445 PRO A CA 1
ATOM 3403 C C . PRO A 1 445 ? -18.251 -7.738 -20.273 1.00 59.03 445 PRO A C 1
ATOM 3405 O O . PRO A 1 445 ? -18.405 -7.557 -21.481 1.00 59.03 445 PRO A O 1
ATOM 3408 N N . MET A 1 446 ? -17.966 -6.724 -19.445 1.00 67.25 446 MET A N 1
ATOM 3409 C CA . MET A 1 446 ? -18.081 -5.321 -19.857 1.00 67.25 446 MET A CA 1
ATOM 3410 C C . MET A 1 446 ? -16.736 -4.606 -19.991 1.00 67.25 446 MET A C 1
ATOM 3412 O O . MET A 1 446 ? -15.758 -4.911 -19.316 1.00 67.25 446 MET A O 1
ATOM 3416 N N . GLY A 1 447 ? -16.701 -3.571 -20.839 1.00 70.75 447 GLY A N 1
ATOM 3417 C CA . GLY A 1 447 ? -15.526 -2.703 -20.994 1.00 70.75 447 GLY A CA 1
ATOM 3418 C C . GLY A 1 447 ? -15.100 -1.993 -19.700 1.00 70.75 447 GLY A C 1
ATOM 3419 O O . GLY A 1 447 ? -13.951 -1.578 -19.591 1.00 70.75 447 GLY A O 1
ATOM 3420 N N . THR A 1 448 ? -15.985 -1.900 -18.703 1.00 78.38 448 THR A N 1
ATOM 3421 C CA . THR A 1 448 ? -15.673 -1.416 -17.347 1.00 78.38 448 THR A CA 1
ATOM 3422 C C . THR A 1 448 ? -14.679 -2.317 -16.615 1.00 78.38 448 THR A C 1
ATOM 3424 O O . THR A 1 448 ? -13.858 -1.813 -15.852 1.00 78.38 448 THR A O 1
ATOM 3427 N N . ASP A 1 449 ? -14.675 -3.615 -16.930 1.00 86.44 449 ASP A N 1
ATOM 3428 C CA . ASP A 1 449 ? -13.860 -4.646 -16.277 1.00 86.44 449 ASP A CA 1
ATOM 3429 C C . ASP A 1 449 ? -12.490 -4.813 -16.961 1.00 86.44 449 ASP A C 1
ATOM 3431 O O . ASP A 1 449 ? -11.756 -5.776 -16.712 1.00 86.44 449 ASP A O 1
ATOM 3435 N N . LEU A 1 450 ? -12.127 -3.886 -17.859 1.00 89.62 450 LEU A N 1
ATOM 3436 C CA . LEU A 1 450 ? -10.913 -3.964 -18.671 1.00 89.62 450 LEU A CA 1
ATOM 3437 C C . LEU A 1 450 ? -9.650 -4.098 -17.814 1.00 89.62 450 LEU A C 1
ATOM 3439 O O . LEU A 1 450 ? -8.786 -4.913 -18.133 1.00 89.62 450 LEU A O 1
ATOM 3443 N N . PHE A 1 451 ? -9.531 -3.329 -16.728 1.00 90.88 451 PHE A N 1
ATOM 3444 C CA . PHE A 1 451 ? -8.348 -3.378 -15.863 1.00 90.88 451 PHE A CA 1
ATOM 3445 C C . PHE A 1 451 ? -8.275 -4.658 -15.037 1.00 90.88 451 PHE A C 1
ATOM 3447 O O . PHE A 1 451 ? -7.191 -5.219 -14.910 1.00 90.88 451 PHE A O 1
ATOM 3454 N N . VAL A 1 452 ? -9.411 -5.165 -14.553 1.00 90.81 452 VAL A N 1
ATOM 3455 C CA . VAL A 1 452 ? -9.495 -6.467 -13.872 1.00 90.81 452 VAL A CA 1
ATOM 3456 C C . VAL A 1 452 ? -9.084 -7.588 -14.828 1.00 90.81 452 VAL A C 1
ATOM 3458 O O . VAL A 1 452 ? -8.213 -8.403 -14.522 1.00 90.81 452 VAL A O 1
ATOM 3461 N N . THR A 1 453 ? -9.623 -7.571 -16.047 1.00 88.50 453 THR A N 1
ATOM 3462 C CA . THR A 1 453 ? -9.265 -8.533 -17.098 1.00 88.50 453 THR A CA 1
ATOM 3463 C C . THR A 1 453 ? -7.777 -8.454 -17.446 1.00 88.50 453 THR A C 1
ATOM 3465 O O . THR A 1 453 ? -7.111 -9.478 -17.616 1.00 88.50 453 THR A O 1
ATOM 3468 N N . GLN A 1 454 ? -7.234 -7.240 -17.559 1.00 89.44 454 GLN A N 1
ATOM 3469 C CA . GLN A 1 454 ? -5.820 -7.022 -17.851 1.00 89.44 454 GLN A CA 1
ATOM 3470 C C . GLN A 1 454 ? -4.920 -7.489 -16.699 1.00 89.44 454 GLN A C 1
ATOM 3472 O O . GLN A 1 454 ? -3.869 -8.078 -16.957 1.00 89.44 454 GLN A O 1
ATOM 3477 N N . PHE A 1 455 ? -5.342 -7.292 -15.449 1.00 90.44 455 PHE A N 1
ATOM 3478 C CA . PHE A 1 455 ? -4.652 -7.789 -14.263 1.00 90.44 455 PHE A CA 1
ATOM 3479 C C . PHE A 1 455 ? -4.579 -9.311 -14.240 1.00 90.44 455 PHE A C 1
ATOM 3481 O O . PHE A 1 455 ? -3.490 -9.845 -14.063 1.00 90.44 455 PHE A O 1
ATOM 3488 N N . TYR A 1 456 ? -5.669 -10.019 -14.534 1.00 88.31 456 TYR A N 1
ATOM 3489 C CA . TYR A 1 456 ? -5.639 -11.483 -14.578 1.00 88.31 456 TYR A CA 1
ATOM 3490 C C . TYR A 1 456 ? -4.805 -12.049 -15.732 1.00 88.31 456 TYR A C 1
ATOM 3492 O O . TYR A 1 456 ? -4.129 -13.064 -15.572 1.00 88.31 456 TYR A O 1
ATOM 3500 N N . LYS A 1 457 ? -4.766 -11.368 -16.884 1.00 87.44 457 LYS A N 1
ATOM 3501 C CA . LYS A 1 457 ? -3.815 -11.710 -17.957 1.00 87.44 457 LYS A CA 1
ATOM 3502 C C . LYS A 1 457 ? -2.360 -11.494 -17.528 1.00 87.44 457 LYS A C 1
ATOM 3504 O O . LYS A 1 457 ? -1.489 -12.273 -17.910 1.00 87.44 457 LYS A O 1
ATOM 3509 N N . TRP A 1 458 ? -2.089 -10.433 -16.768 1.00 87.38 458 TRP A N 1
ATOM 3510 C CA . TRP A 1 458 ? -0.769 -10.173 -16.190 1.00 87.38 458 TRP A CA 1
ATOM 3511 C C . TRP A 1 458 ? -0.404 -11.221 -15.133 1.00 87.38 458 TRP A C 1
ATOM 3513 O O . TRP A 1 458 ? 0.715 -11.730 -15.156 1.00 87.38 458 TRP A O 1
ATOM 3523 N N . TRP A 1 459 ? -1.354 -11.593 -14.274 1.00 85.81 459 TRP A N 1
ATOM 3524 C CA . TRP A 1 459 ? -1.187 -12.589 -13.222 1.00 85.81 459 TRP A CA 1
ATOM 3525 C C . TRP A 1 459 ? -0.741 -13.936 -13.788 1.00 85.81 459 TRP A C 1
ATOM 3527 O O . TRP A 1 459 ? 0.331 -14.428 -13.440 1.00 85.81 459 TRP A O 1
ATOM 3537 N N . ASP A 1 460 ? -1.512 -14.483 -14.729 1.00 84.38 460 ASP A N 1
ATOM 3538 C CA . ASP A 1 460 ? -1.212 -15.777 -15.347 1.00 84.38 460 ASP A CA 1
ATOM 3539 C C . ASP A 1 460 ? 0.148 -15.780 -16.059 1.00 84.38 460 ASP A C 1
ATOM 3541 O O . ASP A 1 460 ? 0.845 -16.793 -16.067 1.00 84.38 460 ASP A O 1
ATOM 3545 N N . ARG A 1 461 ? 0.536 -14.650 -16.667 1.00 84.50 461 ARG A N 1
ATOM 3546 C CA . ARG A 1 461 ? 1.769 -14.557 -17.457 1.00 84.50 461 ARG A CA 1
ATOM 3547 C C . ARG A 1 461 ? 3.020 -14.324 -16.614 1.00 84.50 461 ARG A C 1
ATOM 3549 O O . ARG A 1 461 ? 4.076 -14.840 -16.968 1.00 84.50 461 ARG A O 1
ATOM 3556 N N . PHE A 1 462 ? 2.934 -13.494 -15.577 1.00 83.38 462 PHE A N 1
ATOM 3557 C CA . PHE A 1 462 ? 4.115 -12.972 -14.883 1.00 83.38 462 PHE A CA 1
ATOM 3558 C C . PHE A 1 462 ? 4.133 -13.230 -13.381 1.00 83.38 462 PHE A C 1
ATOM 3560 O O . PHE A 1 462 ? 5.218 -13.242 -12.806 1.00 83.38 462 PHE A O 1
ATOM 3567 N N . ALA A 1 463 ? 2.981 -13.410 -12.726 1.00 76.88 463 ALA A N 1
ATOM 3568 C CA . ALA A 1 463 ? 2.962 -13.536 -11.270 1.00 76.88 463 ALA A CA 1
ATOM 3569 C C . ALA A 1 463 ? 3.476 -14.900 -10.795 1.00 76.88 463 ALA A C 1
ATOM 3571 O O . ALA A 1 463 ? 3.958 -14.983 -9.672 1.00 76.88 463 ALA A O 1
ATOM 3572 N N . ALA A 1 464 ? 3.382 -15.953 -11.620 1.00 73.06 464 ALA A N 1
ATOM 3573 C CA . ALA A 1 464 ? 3.859 -17.306 -11.301 1.00 73.06 464 ALA A CA 1
ATOM 3574 C C . ALA A 1 464 ? 3.365 -17.838 -9.930 1.00 73.06 464 ALA A C 1
ATOM 3576 O O . ALA A 1 464 ? 4.097 -18.509 -9.208 1.00 73.06 464 ALA A O 1
ATOM 3577 N N . GLY A 1 465 ? 2.118 -17.521 -9.553 1.00 67.94 465 GLY A N 1
ATOM 3578 C CA . GLY A 1 465 ? 1.543 -17.861 -8.239 1.00 67.94 465 GLY A CA 1
ATOM 3579 C C . GLY A 1 465 ? 1.770 -16.809 -7.144 1.00 67.94 465 GLY A C 1
ATOM 3580 O O . GLY A 1 465 ? 1.317 -16.985 -6.014 1.00 67.94 465 GLY A O 1
ATOM 3581 N N . GLY A 1 466 ? 2.421 -15.694 -7.478 1.00 75.25 466 GLY A N 1
ATOM 3582 C CA . GLY A 1 466 ? 2.657 -14.565 -6.588 1.00 75.25 466 GLY A CA 1
ATOM 3583 C C . GLY A 1 466 ? 3.619 -14.909 -5.440 1.00 75.25 466 GLY A C 1
ATOM 3584 O O . GLY A 1 466 ? 4.450 -15.807 -5.576 1.00 75.25 466 GLY A O 1
ATOM 3585 N N . PRO A 1 467 ? 3.514 -14.232 -4.281 1.00 73.75 467 PRO A N 1
ATOM 3586 C CA . PRO A 1 467 ? 4.312 -14.539 -3.091 1.00 73.75 467 PRO A CA 1
ATOM 3587 C C . PRO A 1 467 ? 3.990 -15.928 -2.513 1.00 73.75 467 PRO A C 1
ATOM 3589 O O . PRO A 1 467 ? 4.698 -16.409 -1.635 1.00 73.75 467 PRO A O 1
ATOM 3592 N N . TRP A 1 468 ? 2.935 -16.574 -3.017 1.00 78.06 468 TRP A N 1
ATOM 3593 C CA . TRP A 1 468 ? 2.443 -17.879 -2.591 1.00 78.06 468 TRP A CA 1
ATOM 3594 C C . TRP A 1 468 ? 2.828 -19.011 -3.552 1.00 78.06 468 TRP A C 1
ATOM 3596 O O . TRP A 1 468 ? 2.238 -20.090 -3.465 1.00 78.06 468 TRP A O 1
ATOM 3606 N N . ALA A 1 469 ? 3.760 -18.772 -4.487 1.00 69.44 469 ALA A N 1
ATOM 3607 C CA . ALA A 1 469 ? 4.209 -19.754 -5.476 1.00 69.44 469 ALA A CA 1
ATOM 3608 C C . ALA A 1 469 ? 4.446 -21.141 -4.846 1.00 69.44 469 ALA A C 1
ATOM 3610 O O . ALA A 1 469 ? 4.898 -21.228 -3.708 1.00 69.44 469 ALA A O 1
ATOM 3611 N N . SER A 1 470 ? 4.098 -22.196 -5.596 1.00 64.12 470 SER A N 1
ATOM 3612 C CA . SER A 1 470 ? 3.777 -23.583 -5.195 1.00 64.12 470 SER A CA 1
ATOM 3613 C C . SER A 1 470 ? 4.618 -24.222 -4.076 1.00 64.12 470 SER A C 1
ATOM 3615 O O . SER A 1 470 ? 5.333 -25.202 -4.289 1.00 64.12 470 SER A O 1
ATOM 3617 N N . THR A 1 471 ? 4.483 -23.715 -2.857 1.00 67.62 471 THR A N 1
ATOM 3618 C CA . THR A 1 471 ? 4.931 -24.385 -1.641 1.00 67.62 471 THR A CA 1
ATOM 3619 C C . THR A 1 471 ? 3.787 -25.243 -1.113 1.00 67.62 471 THR A C 1
ATOM 3621 O O . THR A 1 471 ? 2.616 -24.867 -1.206 1.00 67.62 471 THR A O 1
ATOM 3624 N N . ALA A 1 472 ? 4.111 -26.400 -0.533 1.00 72.75 472 ALA A N 1
ATOM 3625 C CA . ALA A 1 472 ? 3.109 -27.254 0.108 1.00 72.75 472 ALA A CA 1
ATOM 3626 C C . ALA A 1 472 ? 2.329 -26.488 1.197 1.00 72.75 472 ALA A C 1
ATOM 3628 O O . ALA A 1 472 ? 1.111 -26.612 1.285 1.00 72.75 472 ALA A O 1
ATOM 3629 N N . ALA A 1 473 ? 3.019 -25.614 1.940 1.00 73.25 473 ALA A N 1
ATOM 3630 C CA . ALA A 1 473 ? 2.424 -24.752 2.957 1.00 73.25 473 ALA A CA 1
ATOM 3631 C C . ALA A 1 473 ? 1.399 -23.760 2.378 1.00 73.25 473 ALA A C 1
ATOM 3633 O O . ALA A 1 473 ? 0.311 -23.610 2.930 1.00 73.25 473 ALA A O 1
ATOM 3634 N N . ALA A 1 474 ? 1.698 -23.113 1.244 1.00 74.06 474 ALA A N 1
ATOM 3635 C CA . ALA A 1 474 ? 0.740 -22.221 0.593 1.00 74.06 474 ALA A CA 1
ATOM 3636 C C . ALA A 1 474 ? -0.489 -22.984 0.075 1.00 74.06 474 ALA A C 1
ATOM 3638 O O . ALA A 1 474 ? -1.611 -22.506 0.226 1.00 74.06 474 ALA A O 1
ATOM 3639 N N . ALA A 1 475 ? -0.303 -24.179 -0.496 1.00 78.62 475 ALA A N 1
ATOM 3640 C CA . ALA A 1 475 ? -1.413 -25.012 -0.962 1.00 78.62 475 ALA A CA 1
ATOM 3641 C C . ALA A 1 475 ? -2.335 -25.451 0.192 1.00 78.62 475 ALA A C 1
ATOM 3643 O O . ALA A 1 475 ? -3.562 -25.396 0.069 1.00 78.62 475 ALA A O 1
ATOM 3644 N N . GLU A 1 476 ? -1.756 -25.837 1.331 1.00 83.81 476 GLU A N 1
ATOM 3645 C CA . GLU A 1 476 ? -2.506 -26.182 2.539 1.00 83.81 476 GLU A CA 1
ATOM 3646 C C . GLU A 1 476 ? -3.268 -24.975 3.100 1.00 83.81 476 GLU A C 1
ATOM 3648 O O . GLU A 1 476 ? -4.474 -25.069 3.353 1.00 83.81 476 GLU A O 1
ATOM 3653 N N . ALA A 1 477 ? -2.603 -23.823 3.214 1.00 83.50 477 ALA A N 1
ATOM 3654 C CA . ALA A 1 477 ? -3.220 -22.583 3.671 1.00 83.50 477 ALA A CA 1
ATOM 3655 C C . ALA A 1 477 ? -4.387 -22.163 2.763 1.00 83.50 477 ALA A C 1
ATOM 3657 O O . ALA A 1 477 ? -5.465 -21.834 3.258 1.00 83.50 477 ALA A O 1
ATOM 3658 N N . TRP A 1 478 ? -4.236 -22.264 1.439 1.00 85.06 478 TRP A N 1
ATOM 3659 C CA . TRP A 1 478 ? -5.319 -21.974 0.495 1.00 85.06 478 TRP A CA 1
ATOM 3660 C C . TRP A 1 478 ? -6.499 -22.946 0.606 1.00 85.06 478 TRP A C 1
ATOM 3662 O O . TRP A 1 478 ? -7.656 -22.521 0.558 1.00 85.06 478 TRP A O 1
ATOM 3672 N N . SER A 1 479 ? -6.230 -24.234 0.827 1.00 85.31 479 SER A N 1
ATOM 3673 C CA . SER A 1 479 ? -7.266 -25.232 1.125 1.00 85.31 479 SER A CA 1
ATOM 3674 C C . SER A 1 479 ? -8.012 -24.903 2.426 1.00 85.31 479 SER A C 1
ATOM 3676 O O . SER A 1 479 ? -9.241 -25.017 2.482 1.00 85.31 479 SER A O 1
ATOM 3678 N N . ALA A 1 480 ? -7.306 -24.437 3.460 1.00 87.44 480 ALA A N 1
ATOM 3679 C CA . ALA A 1 480 ? -7.929 -23.979 4.698 1.00 87.44 480 ALA A CA 1
ATOM 3680 C C . ALA A 1 480 ? -8.796 -22.731 4.466 1.00 87.44 480 ALA A C 1
ATOM 3682 O O . ALA A 1 480 ? -9.940 -22.686 4.924 1.00 87.44 480 ALA A O 1
ATOM 3683 N N . VAL A 1 481 ? -8.299 -21.753 3.700 1.00 87.88 481 VAL A N 1
ATOM 3684 C CA . VAL A 1 481 ? -9.058 -20.552 3.325 1.00 87.88 481 VAL A CA 1
ATOM 3685 C C . VAL A 1 481 ? -10.353 -20.933 2.614 1.00 87.88 481 VAL A C 1
ATOM 3687 O O . VAL A 1 481 ? -11.391 -20.413 3.013 1.00 87.88 481 VAL A O 1
ATOM 3690 N N . ALA A 1 482 ? -10.318 -21.849 1.639 1.00 86.31 482 ALA A N 1
ATOM 3691 C CA . ALA A 1 482 ? -11.484 -22.272 0.856 1.00 86.31 482 ALA A CA 1
ATOM 3692 C C . ALA A 1 482 ? -12.585 -22.958 1.687 1.00 86.31 482 ALA A C 1
ATOM 3694 O O . ALA A 1 482 ? -13.764 -22.862 1.350 1.00 86.31 482 ALA A O 1
ATOM 3695 N N . LYS A 1 483 ? -12.217 -23.646 2.776 1.00 89.62 483 LYS A N 1
ATOM 3696 C CA . LYS A 1 483 ? -13.161 -24.366 3.652 1.00 89.62 483 LYS A CA 1
ATOM 3697 C C . LYS A 1 483 ? -13.796 -23.482 4.724 1.00 89.62 483 LYS A C 1
ATOM 3699 O O . LYS A 1 483 ? -14.813 -23.859 5.304 1.00 89.62 483 LYS A O 1
ATOM 3704 N N . GLN A 1 484 ? -13.197 -22.334 5.025 1.00 88.25 484 GLN A N 1
ATOM 3705 C CA . GLN A 1 484 ? -13.723 -21.427 6.040 1.00 88.25 484 GLN A CA 1
ATOM 3706 C C . GLN A 1 484 ? -14.988 -20.716 5.534 1.00 88.25 484 GLN A C 1
ATOM 3708 O O . GLN A 1 484 ? -14.972 -20.158 4.434 1.00 88.25 484 GLN A O 1
ATOM 3713 N N . PRO A 1 485 ? -16.062 -20.650 6.339 1.00 90.81 485 PRO A N 1
ATOM 3714 C CA . PRO A 1 485 ? -17.206 -19.815 6.004 1.00 90.81 485 PRO A CA 1
ATOM 3715 C C . PRO A 1 485 ? -16.811 -18.325 5.997 1.00 90.81 485 PRO A C 1
ATOM 3717 O O . PRO A 1 485 ? -15.826 -17.942 6.642 1.00 90.81 485 PRO A O 1
ATOM 3720 N N . PRO A 1 486 ? -17.578 -17.463 5.303 1.00 90.62 486 PRO A N 1
ATOM 3721 C CA . PRO A 1 486 ? -17.416 -16.021 5.419 1.00 90.62 486 PRO A CA 1
ATOM 3722 C C . PRO A 1 486 ? -17.509 -15.566 6.879 1.00 90.62 486 PRO A C 1
ATOM 3724 O O . PRO A 1 486 ? -18.316 -16.082 7.657 1.00 90.62 486 PRO A O 1
ATOM 3727 N N . LEU A 1 487 ? -16.683 -14.592 7.253 1.00 92.31 487 LEU A N 1
ATOM 3728 C CA . LEU A 1 487 ? -16.654 -14.069 8.612 1.00 92.31 487 LEU A CA 1
ATOM 3729 C C . LEU A 1 487 ? -17.954 -13.319 8.939 1.00 92.31 487 LEU A C 1
ATOM 3731 O O . LEU A 1 487 ? -18.484 -12.595 8.090 1.00 92.31 487 LEU A O 1
ATOM 3735 N N . PRO A 1 488 ? -18.452 -13.424 10.182 1.00 92.50 488 PRO A N 1
ATOM 3736 C CA . PRO A 1 488 ? -19.611 -12.658 10.609 1.00 92.50 488 PRO A CA 1
ATOM 3737 C C . PRO A 1 488 ? -19.281 -11.159 10.714 1.00 92.50 488 PRO A C 1
ATOM 3739 O O . PRO A 1 488 ? -18.130 -10.745 10.886 1.00 92.50 488 PRO A O 1
ATOM 3742 N N . MET A 1 489 ? -20.318 -10.323 10.614 1.00 90.31 489 MET A N 1
ATOM 3743 C CA . MET A 1 489 ? -20.183 -8.862 10.530 1.00 90.31 489 MET A CA 1
ATOM 3744 C C . MET A 1 489 ? -19.467 -8.226 11.728 1.00 90.31 489 MET A C 1
ATOM 3746 O O . MET A 1 489 ? -18.779 -7.223 11.563 1.00 90.31 489 MET A O 1
ATOM 3750 N N . ASP A 1 490 ? -19.619 -8.774 12.934 1.00 90.69 490 ASP A N 1
ATOM 3751 C CA . ASP A 1 490 ? -18.930 -8.282 14.131 1.00 90.69 490 ASP A CA 1
ATOM 3752 C C . ASP A 1 490 ? -17.408 -8.446 14.031 1.00 90.69 490 ASP A C 1
ATOM 3754 O O . ASP A 1 490 ? -16.682 -7.572 14.499 1.00 90.69 490 ASP A O 1
ATOM 3758 N N . LYS A 1 491 ? -16.939 -9.512 13.369 1.00 93.06 491 LYS A N 1
ATOM 3759 C CA . LYS A 1 491 ? -15.516 -9.761 13.108 1.00 93.06 491 LYS A CA 1
ATOM 3760 C C . LYS A 1 491 ? -14.991 -8.935 11.944 1.00 93.06 491 LYS A C 1
ATOM 3762 O O . LYS A 1 491 ? -13.900 -8.388 12.042 1.00 93.06 491 LYS A O 1
ATOM 3767 N N . LEU A 1 492 ? -15.770 -8.797 10.870 1.00 92.38 492 LEU A N 1
ATOM 3768 C CA . LEU A 1 492 ? -15.388 -7.953 9.732 1.00 92.38 492 LEU A CA 1
ATOM 3769 C C . LEU A 1 492 ? -15.233 -6.483 10.143 1.00 92.38 492 LEU A C 1
ATOM 3771 O O . LEU A 1 492 ? -14.317 -5.808 9.692 1.00 92.38 492 LEU A O 1
ATOM 3775 N N . LEU A 1 493 ? -16.104 -5.988 11.023 1.00 92.31 493 LEU A N 1
ATOM 3776 C CA . LEU A 1 493 ? -16.092 -4.594 11.474 1.00 92.31 493 LEU A CA 1
ATOM 3777 C C . LEU A 1 493 ? -15.266 -4.369 12.751 1.00 92.31 493 LEU A C 1
ATOM 3779 O O . LEU A 1 493 ? -15.402 -3.314 13.382 1.00 92.31 493 LEU A O 1
ATOM 3783 N N . ASP A 1 494 ? -14.421 -5.325 13.145 1.00 94.56 494 ASP A N 1
ATOM 3784 C CA . ASP A 1 494 ? -13.475 -5.158 14.250 1.00 94.56 494 ASP A CA 1
ATOM 3785 C C . ASP A 1 494 ? -12.287 -4.277 13.823 1.00 94.56 494 ASP A C 1
ATOM 3787 O O . ASP A 1 494 ? -11.176 -4.732 13.532 1.00 94.56 494 ASP A O 1
ATOM 3791 N N . ARG A 1 495 ? -12.533 -2.964 13.804 1.00 94.25 495 ARG A N 1
ATOM 3792 C CA . ARG A 1 495 ? -11.513 -1.945 13.526 1.00 94.25 495 ARG A CA 1
ATOM 3793 C C . ARG A 1 495 ? -10.397 -1.960 14.567 1.00 94.25 495 ARG A C 1
ATOM 3795 O O . ARG A 1 495 ? -9.269 -1.573 14.247 1.00 94.25 495 ARG A O 1
ATOM 3802 N N . TYR A 1 496 ? -10.686 -2.368 15.804 1.00 94.69 496 TYR A N 1
ATOM 3803 C CA . TYR A 1 496 ? -9.672 -2.411 16.846 1.00 94.69 496 TYR A CA 1
ATOM 3804 C C . TYR A 1 496 ? -8.528 -3.333 16.443 1.00 94.69 496 TYR A C 1
ATOM 3806 O O . TYR A 1 496 ? -7.386 -2.878 16.384 1.00 94.69 496 TYR A O 1
ATOM 3814 N N . THR A 1 497 ? -8.854 -4.576 16.094 1.00 92.88 497 THR A N 1
ATOM 3815 C CA . THR A 1 497 ? -7.871 -5.575 15.664 1.00 92.88 497 THR A CA 1
ATOM 3816 C C . THR A 1 497 ? -7.284 -5.241 14.293 1.00 92.88 497 THR A C 1
ATOM 3818 O O . THR A 1 497 ? -6.074 -5.339 14.104 1.00 92.88 497 THR A O 1
ATOM 3821 N N . ALA A 1 498 ? -8.113 -4.795 13.345 1.00 90.62 498 ALA A N 1
ATOM 3822 C CA . ALA A 1 498 ? -7.671 -4.545 11.973 1.00 90.62 498 ALA A CA 1
ATOM 3823 C C . ALA A 1 498 ? -6.773 -3.299 11.815 1.00 90.62 498 ALA A C 1
ATOM 3825 O O . ALA A 1 498 ? -5.981 -3.229 10.873 1.00 90.62 498 ALA A O 1
ATOM 3826 N N . HIS A 1 499 ? -6.899 -2.299 12.695 1.00 89.69 499 HIS A N 1
ATOM 3827 C CA . HIS A 1 499 ? -6.214 -1.010 12.552 1.00 89.69 499 HIS A CA 1
ATOM 3828 C C . HIS A 1 499 ? -5.752 -0.401 13.879 1.00 89.69 499 HIS A C 1
ATOM 3830 O O . HIS A 1 499 ? -4.578 -0.068 14.033 1.00 89.69 499 HIS A O 1
ATOM 3836 N N . THR A 1 500 ? -6.657 -0.186 14.834 1.00 87.00 500 THR A N 1
ATOM 3837 C CA . THR A 1 500 ? -6.368 0.709 15.967 1.00 87.00 500 THR A CA 1
ATOM 3838 C C . THR A 1 500 ? -5.296 0.169 16.901 1.00 87.00 500 THR A C 1
ATOM 3840 O O . THR A 1 500 ? -4.503 0.968 17.393 1.00 87.00 500 THR A O 1
ATOM 3843 N N . SER A 1 501 ? -5.236 -1.144 17.134 1.00 86.12 501 SER A N 1
ATOM 3844 C CA . SER A 1 501 ? -4.209 -1.781 17.970 1.00 86.12 501 SER A CA 1
ATOM 3845 C C . SER A 1 501 ? -2.801 -1.644 17.382 1.00 86.12 501 SER A C 1
ATOM 3847 O O . SER A 1 501 ? -1.849 -1.467 18.135 1.00 86.12 501 SER A O 1
ATOM 3849 N N . ILE A 1 502 ? -2.686 -1.640 16.051 1.00 77.94 502 ILE A N 1
ATOM 3850 C CA . ILE A 1 502 ? -1.419 -1.563 15.306 1.00 77.94 502 ILE A CA 1
ATOM 3851 C C . ILE A 1 502 ? -1.077 -0.145 14.821 1.00 77.94 502 ILE A C 1
ATOM 3853 O O . ILE A 1 502 ? -0.057 0.062 14.170 1.00 77.94 502 ILE A O 1
ATOM 3857 N N . CYS A 1 503 ? -1.924 0.850 15.100 1.00 76.75 503 CYS A N 1
ATOM 3858 C CA . CYS A 1 503 ? -1.707 2.242 14.715 1.00 76.75 503 CYS A CA 1
ATOM 3859 C C . CYS A 1 503 ? -1.390 3.092 15.952 1.00 76.75 503 CYS A C 1
ATOM 3861 O O . CYS A 1 503 ? -2.238 3.286 16.827 1.00 76.75 503 CYS A O 1
ATOM 3863 N N . ALA A 1 504 ? -0.189 3.674 16.025 1.00 74.81 504 ALA A N 1
ATOM 3864 C CA . ALA A 1 504 ? 0.228 4.504 17.163 1.00 74.81 504 ALA A CA 1
ATOM 3865 C C . ALA A 1 504 ? -0.697 5.718 17.398 1.00 74.81 504 ALA A C 1
ATOM 3867 O O . ALA A 1 504 ? -1.006 6.065 18.540 1.00 74.81 504 ALA A O 1
ATOM 3868 N N . VAL A 1 505 ? -1.190 6.331 16.316 1.00 79.06 505 VAL A N 1
ATOM 3869 C CA . VAL A 1 505 ? -2.096 7.490 16.360 1.00 79.06 505 VAL A CA 1
ATOM 3870 C C . VAL A 1 505 ? -3.445 7.107 16.972 1.00 79.06 505 VAL A C 1
ATOM 3872 O O . VAL A 1 505 ? -3.908 7.744 17.921 1.00 79.06 505 VAL A O 1
ATOM 3875 N N . CYS A 1 506 ? -4.070 6.048 16.455 1.00 82.56 506 CYS A N 1
ATOM 3876 C CA . CYS A 1 506 ? -5.402 5.627 16.882 1.00 82.56 506 CYS A CA 1
ATOM 3877 C C . CYS A 1 506 ? -5.376 4.929 18.246 1.00 82.56 506 CYS A C 1
ATOM 3879 O O . CYS A 1 506 ? -6.247 5.199 19.072 1.00 82.56 506 CYS A O 1
ATOM 3881 N N . SER A 1 507 ? -4.360 4.109 18.538 1.00 84.75 507 SER A N 1
ATOM 3882 C CA . SER A 1 507 ? -4.180 3.515 19.871 1.00 84.75 507 SER A CA 1
ATOM 3883 C C . SER A 1 507 ? -3.921 4.582 20.937 1.00 84.75 507 SER A C 1
ATOM 3885 O O . SER A 1 507 ? -4.486 4.509 22.028 1.00 84.75 507 SER A O 1
ATOM 3887 N N . GLY A 1 508 ? -3.114 5.605 20.629 1.00 85.94 508 GLY A N 1
ATOM 3888 C CA . GLY A 1 508 ? -2.877 6.748 21.510 1.00 85.94 508 GLY A CA 1
ATOM 3889 C C . GLY A 1 508 ? -4.158 7.529 21.794 1.00 85.94 508 GLY A C 1
ATOM 3890 O O . GLY A 1 508 ? -4.481 7.776 22.959 1.00 85.94 508 GLY A O 1
ATOM 3891 N N . ALA A 1 509 ? -4.930 7.839 20.748 1.00 88.25 509 ALA A N 1
ATOM 3892 C CA . ALA A 1 509 ? -6.235 8.481 20.883 1.00 88.25 509 ALA A CA 1
ATOM 3893 C C . ALA A 1 509 ? -7.197 7.637 21.735 1.00 88.25 509 ALA A C 1
ATOM 3895 O O . ALA A 1 509 ? -7.816 8.163 22.658 1.00 88.25 509 ALA A O 1
ATOM 3896 N N . LEU A 1 510 ? -7.263 6.323 21.499 1.00 94.44 510 LEU A N 1
ATOM 3897 C CA . LEU A 1 510 ? -8.112 5.408 22.262 1.00 94.44 510 LEU A CA 1
ATOM 3898 C C . LEU A 1 510 ? -7.724 5.374 23.746 1.00 94.44 510 LEU A C 1
ATOM 3900 O O . LEU A 1 510 ? -8.600 5.460 24.607 1.00 94.44 510 LEU A O 1
ATOM 3904 N N . ARG A 1 511 ? -6.423 5.307 24.068 1.00 96.31 511 ARG A N 1
ATOM 3905 C CA . ARG A 1 511 ? -5.940 5.387 25.460 1.00 96.31 511 ARG A CA 1
ATOM 3906 C C . ARG A 1 511 ? -6.345 6.704 26.119 1.00 96.31 511 ARG A C 1
ATOM 3908 O O . ARG A 1 511 ? -6.825 6.689 27.251 1.00 96.31 511 ARG A O 1
ATOM 3915 N N . GLY A 1 512 ? -6.177 7.827 25.420 1.00 95.00 512 GLY A N 1
ATOM 3916 C CA . GLY A 1 512 ? -6.570 9.149 25.916 1.00 95.00 512 GLY A CA 1
ATOM 3917 C C . GLY A 1 512 ? -8.072 9.248 26.188 1.00 95.00 512 GLY A C 1
ATOM 3918 O O . GLY A 1 512 ? -8.482 9.666 27.268 1.00 95.00 512 GLY A O 1
ATOM 3919 N N . VAL A 1 513 ? -8.893 8.781 25.246 1.00 95.50 513 VAL A N 1
ATOM 3920 C CA . VAL A 1 513 ? -10.359 8.765 25.359 1.00 95.50 513 VAL A CA 1
ATOM 3921 C C . VAL A 1 513 ? -10.825 7.871 26.508 1.00 95.50 513 VAL A C 1
ATOM 3923 O O . VAL A 1 513 ? -11.698 8.276 27.274 1.00 95.50 513 VAL A O 1
ATOM 3926 N N . ARG A 1 514 ? -10.221 6.690 26.688 1.00 96.31 514 ARG A N 1
ATOM 3927 C CA . ARG A 1 514 ? -10.524 5.798 27.820 1.00 96.31 514 ARG A CA 1
ATOM 3928 C C . ARG A 1 514 ? -10.173 6.431 29.164 1.00 96.31 514 ARG A C 1
ATOM 3930 O O . ARG A 1 514 ? -11.003 6.413 30.067 1.00 96.31 514 ARG A O 1
ATOM 3937 N N . LYS A 1 515 ? -8.999 7.065 29.283 1.00 96.69 515 LYS A N 1
ATOM 3938 C CA . LYS A 1 515 ? -8.618 7.819 30.493 1.00 96.69 515 LYS A CA 1
ATOM 3939 C C . LYS A 1 515 ? -9.600 8.956 30.785 1.00 96.69 515 LYS A C 1
ATOM 3941 O O . LYS A 1 515 ? -10.035 9.101 31.924 1.00 96.69 515 LYS A O 1
ATOM 3946 N N . ALA A 1 516 ? -9.987 9.717 29.759 1.00 95.19 516 ALA A N 1
ATOM 3947 C CA . ALA A 1 516 ? -10.974 10.785 29.893 1.00 95.19 516 ALA A CA 1
ATOM 3948 C C . ALA A 1 516 ? -12.333 10.245 30.364 1.00 95.19 516 ALA A C 1
ATOM 3950 O O . ALA A 1 516 ? -12.939 10.834 31.252 1.00 95.19 516 ALA A O 1
ATOM 3951 N N . ARG A 1 517 ? -12.789 9.097 29.843 1.00 95.44 517 ARG A N 1
ATOM 3952 C CA . ARG A 1 517 ? -14.029 8.443 30.300 1.00 95.44 517 ARG A CA 1
ATOM 3953 C C . ARG A 1 517 ? -13.962 8.078 31.775 1.00 95.44 517 ARG A C 1
ATOM 3955 O O . ARG A 1 517 ? -14.888 8.419 32.501 1.00 95.44 517 ARG A O 1
ATOM 3962 N N . THR A 1 518 ? -12.872 7.462 32.229 1.00 95.25 518 THR A N 1
ATOM 3963 C CA . THR A 1 518 ? -12.688 7.142 33.652 1.00 95.25 518 THR A CA 1
ATOM 3964 C C . THR A 1 518 ? -12.718 8.401 34.519 1.00 95.25 518 THR A C 1
ATOM 3966 O O . THR A 1 518 ? -13.454 8.445 35.502 1.00 95.25 518 THR A O 1
ATOM 3969 N N . ALA A 1 519 ? -11.988 9.452 34.133 1.00 94.62 519 ALA A N 1
ATOM 3970 C CA . ALA A 1 519 ? -11.965 10.716 34.871 1.00 94.62 519 ALA A CA 1
ATOM 3971 C C . ALA A 1 519 ? -13.347 11.391 34.924 1.00 94.62 519 ALA A C 1
ATOM 3973 O O . ALA A 1 519 ? -13.763 11.861 35.980 1.00 94.62 519 ALA A O 1
ATOM 3974 N N . LEU A 1 520 ? -14.088 11.393 33.811 1.00 93.75 520 LEU A N 1
ATOM 3975 C CA . LEU A 1 520 ? -15.443 11.944 33.737 1.00 93.75 520 LEU A CA 1
ATOM 3976 C C . LEU A 1 520 ? -16.436 11.152 34.595 1.00 93.75 520 LEU A C 1
ATOM 3978 O O . LEU A 1 520 ? -17.295 11.764 35.223 1.00 93.75 520 LEU A O 1
ATOM 3982 N N . THR A 1 521 ? -16.303 9.823 34.674 1.00 92.94 521 THR A N 1
ATOM 3983 C CA . THR A 1 521 ? -17.106 8.998 35.592 1.00 92.94 521 THR A CA 1
ATOM 3984 C C . THR A 1 521 ? -16.845 9.389 37.049 1.00 92.94 521 THR A C 1
ATOM 3986 O O . THR A 1 521 ? -17.793 9.596 37.803 1.00 92.94 521 THR A O 1
ATOM 3989 N N . VAL A 1 522 ? -15.574 9.542 37.440 1.00 91.81 522 VAL A N 1
ATOM 3990 C CA . VAL A 1 522 ? -15.197 9.964 38.802 1.00 91.81 522 VAL A CA 1
ATOM 3991 C C . VAL A 1 522 ? -15.712 11.374 39.104 1.00 91.81 522 VAL A C 1
ATOM 3993 O O . VAL A 1 522 ? -16.290 11.600 40.165 1.00 91.81 522 VAL A O 1
ATOM 3996 N N . ALA A 1 523 ? -15.571 12.312 38.164 1.00 88.00 523 ALA A N 1
ATOM 3997 C CA . ALA A 1 523 ? -16.060 13.681 38.316 1.00 88.00 523 ALA A CA 1
ATOM 3998 C C . ALA A 1 523 ? -17.592 13.744 38.442 1.00 88.00 523 ALA A C 1
ATOM 4000 O O . ALA A 1 523 ? -18.107 14.462 39.298 1.00 88.00 523 ALA A O 1
ATOM 4001 N N . ALA A 1 524 ? -18.323 12.968 37.635 1.00 87.31 524 ALA A N 1
ATOM 4002 C CA . ALA A 1 524 ? -19.778 12.875 37.724 1.00 87.31 524 ALA A CA 1
ATOM 4003 C C . ALA A 1 524 ? -20.228 12.272 39.065 1.00 87.31 524 ALA A C 1
ATOM 4005 O O . ALA A 1 524 ? -21.160 12.789 39.684 1.00 87.31 524 ALA A O 1
ATOM 4006 N N . ALA A 1 525 ? -19.539 11.233 39.553 1.00 88.12 525 ALA A N 1
ATOM 4007 C CA . ALA A 1 525 ? -19.803 10.648 40.866 1.00 88.12 525 ALA A CA 1
ATOM 4008 C C . ALA A 1 525 ? -19.557 11.664 41.994 1.00 88.12 525 ALA A C 1
ATOM 4010 O O . ALA A 1 525 ? -20.439 11.874 42.821 1.00 88.12 525 ALA A O 1
ATOM 4011 N N . ALA A 1 526 ? -18.421 12.370 41.980 1.00 86.25 526 ALA A N 1
ATOM 4012 C CA . ALA A 1 526 ? -18.103 13.399 42.972 1.00 86.25 526 ALA A CA 1
ATOM 4013 C C . ALA A 1 526 ? -19.114 14.561 42.962 1.00 86.25 526 ALA A C 1
ATOM 4015 O O . ALA A 1 526 ? -19.587 14.978 44.020 1.00 86.25 526 ALA A O 1
ATOM 4016 N N . ALA A 1 527 ? -19.498 15.052 41.777 1.00 83.56 527 ALA A N 1
ATOM 4017 C CA . ALA A 1 527 ? -20.514 16.095 41.631 1.00 83.56 527 ALA A CA 1
ATOM 4018 C C . ALA A 1 527 ? -21.886 15.643 42.156 1.00 83.56 527 ALA A C 1
ATOM 4020 O O . ALA A 1 527 ? -22.573 16.410 42.831 1.00 83.56 527 ALA A O 1
ATOM 4021 N N . THR A 1 528 ? -22.257 14.385 41.899 1.00 83.94 528 THR A N 1
ATOM 4022 C CA . THR A 1 528 ? -23.497 13.787 42.414 1.00 83.94 528 THR A CA 1
ATOM 4023 C C . THR A 1 528 ? -23.462 13.687 43.939 1.00 83.94 528 THR A C 1
ATOM 4025 O O . THR A 1 528 ? -24.409 14.115 44.595 1.00 83.94 528 THR A O 1
ATOM 4028 N N . THR A 1 529 ? -22.353 13.224 44.522 1.00 84.69 529 THR A N 1
ATOM 4029 C CA . THR A 1 529 ? -22.172 13.164 45.980 1.00 84.69 529 THR A CA 1
ATOM 4030 C C . THR A 1 529 ? -22.274 14.550 46.622 1.00 84.69 529 THR A C 1
ATOM 4032 O O . THR A 1 529 ? -23.010 14.712 47.591 1.00 84.69 529 THR A O 1
ATOM 4035 N N . MET A 1 530 ? -21.622 15.578 46.066 1.00 80.06 530 MET A N 1
ATOM 4036 C CA . MET A 1 530 ? -21.732 16.956 46.578 1.00 80.06 530 MET A CA 1
ATOM 4037 C C . MET A 1 530 ? -23.164 17.505 46.499 1.00 80.06 530 MET A C 1
ATOM 4039 O O . MET A 1 530 ? -23.617 18.183 47.425 1.00 80.06 530 MET A O 1
ATOM 4043 N N . ALA A 1 531 ? -23.893 17.188 45.422 1.00 77.00 531 ALA A N 1
ATOM 4044 C CA . ALA A 1 531 ? -25.289 17.583 45.266 1.00 77.00 531 ALA A CA 1
ATOM 4045 C C . ALA A 1 531 ? -26.199 16.918 46.317 1.00 77.00 531 ALA A C 1
ATOM 4047 O O . ALA A 1 531 ? -27.057 17.599 46.886 1.00 77.00 531 ALA A O 1
ATOM 4048 N N . VAL A 1 532 ? -25.980 15.625 46.606 1.00 81.06 532 VAL A N 1
ATOM 4049 C CA . VAL A 1 532 ? -26.704 14.851 47.634 1.00 81.06 532 VAL A CA 1
ATOM 4050 C C . VAL A 1 532 ? -26.392 15.358 49.043 1.00 81.06 532 VAL A C 1
ATOM 4052 O O . VAL A 1 532 ? -27.311 15.560 49.833 1.00 81.06 532 VAL A O 1
ATOM 4055 N N . LEU A 1 533 ? -25.120 15.647 49.340 1.00 82.25 533 LEU A N 1
ATOM 4056 C CA . LEU A 1 533 ? -24.665 16.182 50.634 1.00 82.25 533 LEU A CA 1
ATOM 4057 C C . LEU A 1 533 ? -25.070 17.647 50.883 1.00 82.25 533 LEU A C 1
ATOM 4059 O O . LEU A 1 533 ? -24.729 18.228 51.909 1.00 82.25 533 LEU A O 1
ATOM 4063 N N . ARG A 1 534 ? -25.818 18.248 49.954 1.00 70.44 534 ARG A N 1
ATOM 4064 C CA . ARG A 1 534 ? -26.330 19.619 50.002 1.00 70.44 534 ARG A CA 1
ATOM 4065 C C . ARG A 1 534 ? -25.284 20.727 50.164 1.00 70.44 534 ARG A C 1
ATOM 4067 O O . ARG A 1 534 ? -25.569 21.787 50.724 1.00 70.44 534 ARG A O 1
ATOM 4074 N N . ILE A 1 535 ? -24.094 20.522 49.611 1.00 65.19 535 ILE A N 1
ATOM 4075 C CA . ILE A 1 535 ? -23.042 21.541 49.589 1.00 65.19 535 ILE A CA 1
ATOM 4076 C C . ILE A 1 535 ? -23.402 22.559 48.486 1.00 65.19 535 ILE A C 1
ATOM 4078 O O . ILE A 1 535 ? -23.405 22.230 47.299 1.00 65.19 535 ILE A O 1
ATOM 4082 N N . ARG A 1 536 ? -23.806 23.784 48.864 1.00 67.06 536 ARG A N 1
ATOM 4083 C CA . ARG A 1 536 ? -24.247 24.834 47.919 1.00 67.06 536 ARG A CA 1
ATOM 4084 C C . ARG A 1 536 ? -23.091 25.297 47.009 1.00 67.06 536 ARG A C 1
ATOM 4086 O O . ARG A 1 536 ? -21.977 25.426 47.507 1.00 67.06 536 ARG A O 1
ATOM 4093 N N . PRO A 1 537 ? -23.352 25.637 45.724 1.00 68.88 537 PRO A N 1
ATOM 4094 C CA . PRO A 1 537 ? -24.661 25.725 45.067 1.00 68.88 537 PRO A CA 1
ATOM 4095 C C . PRO A 1 537 ? -25.018 24.485 44.215 1.00 68.88 537 PRO A C 1
ATOM 4097 O O . PRO A 1 537 ? -24.346 24.155 43.240 1.00 68.88 537 PRO A O 1
ATOM 4100 N N . HIS A 1 538 ? -26.159 23.852 44.521 1.00 71.44 538 HIS A N 1
ATOM 4101 C CA . HIS A 1 538 ? -26.653 22.626 43.865 1.00 71.44 538 HIS A CA 1
ATOM 4102 C C . HIS A 1 538 ? -26.842 22.741 42.346 1.00 71.44 538 HIS A C 1
ATOM 4104 O O . HIS A 1 538 ? -26.632 21.768 41.625 1.00 71.44 538 HIS A O 1
ATOM 4110 N N . ALA A 1 539 ? -27.223 23.922 41.850 1.00 76.56 539 ALA A N 1
ATOM 4111 C CA . ALA A 1 539 ? -27.418 24.161 40.421 1.00 76.56 539 ALA A CA 1
ATOM 4112 C C . ALA A 1 539 ? -26.112 23.983 39.626 1.00 76.56 539 ALA A C 1
ATOM 4114 O O . ALA A 1 539 ? -26.121 23.405 38.540 1.00 76.56 539 ALA A O 1
ATOM 4115 N N . MET A 1 540 ? -24.976 24.399 40.198 1.00 79.81 540 MET A N 1
ATOM 4116 C CA . MET A 1 540 ? -23.661 24.228 39.576 1.00 79.81 540 MET A CA 1
ATOM 4117 C C . MET A 1 540 ? -23.223 22.762 39.579 1.00 79.81 540 MET A C 1
ATOM 4119 O O . MET A 1 540 ? -22.681 22.288 38.584 1.00 79.81 540 MET A O 1
ATOM 4123 N N . ALA A 1 541 ? -23.506 22.021 40.656 1.00 77.56 541 ALA A N 1
ATOM 4124 C CA . ALA A 1 541 ? -23.216 20.588 40.733 1.00 77.56 541 ALA A CA 1
ATOM 4125 C C . ALA A 1 541 ? -24.058 19.771 39.732 1.00 77.56 541 ALA A C 1
ATOM 4127 O O . ALA A 1 541 ? -23.529 18.890 39.051 1.00 77.56 541 ALA A O 1
ATOM 4128 N N . ALA A 1 542 ? -25.345 20.105 39.580 1.00 79.19 542 ALA A N 1
ATOM 4129 C CA . ALA A 1 542 ? -26.228 19.487 38.591 1.00 79.19 542 ALA A CA 1
ATOM 4130 C C . ALA A 1 542 ? -25.771 19.777 37.151 1.00 79.19 542 ALA A C 1
ATOM 4132 O O . ALA A 1 542 ? -25.680 18.857 36.335 1.00 79.19 542 ALA A O 1
ATOM 4133 N N . LEU A 1 543 ? -25.411 21.031 36.850 1.00 84.25 543 LEU A N 1
ATOM 4134 C CA . LEU A 1 543 ? -24.870 21.418 35.545 1.00 84.25 543 LEU A CA 1
ATOM 4135 C C . LEU A 1 543 ? -23.541 20.707 35.248 1.00 84.25 543 LEU A C 1
ATOM 4137 O O . LEU A 1 543 ? -23.359 20.176 34.154 1.00 84.25 543 LEU A O 1
ATOM 4141 N N . ALA A 1 544 ? -22.633 20.634 36.225 1.00 83.38 544 ALA A N 1
ATOM 4142 C CA . ALA A 1 544 ? -21.367 19.919 36.087 1.00 83.38 544 ALA A CA 1
ATOM 4143 C C . ALA A 1 544 ? -21.579 18.422 35.805 1.00 83.38 544 ALA A C 1
ATOM 4145 O O . ALA A 1 544 ? -20.926 17.870 34.920 1.00 83.38 544 ALA A O 1
ATOM 4146 N N . CYS A 1 545 ? -22.529 17.777 36.492 1.00 84.56 545 CYS A N 1
ATOM 4147 C CA . CYS A 1 545 ? -22.879 16.376 36.254 1.00 84.56 545 CYS A CA 1
ATOM 4148 C C . CYS A 1 545 ? -23.463 16.156 34.845 1.00 84.56 545 CYS A C 1
ATOM 4150 O O . CYS A 1 545 ? -23.055 15.229 34.135 1.00 84.56 545 CYS A O 1
ATOM 4152 N N . ALA A 1 546 ? -24.353 17.044 34.389 1.00 85.88 546 ALA A N 1
ATOM 4153 C CA . ALA A 1 546 ? -24.906 16.995 33.036 1.00 85.88 546 ALA A CA 1
ATOM 4154 C C . ALA A 1 546 ? -23.812 17.159 31.964 1.00 85.88 546 ALA A C 1
ATOM 4156 O O . ALA A 1 546 ? -23.723 16.348 31.037 1.00 85.88 546 ALA A O 1
ATOM 4157 N N . CYS A 1 547 ? -22.928 18.147 32.124 1.00 88.94 547 CYS A N 1
ATOM 4158 C CA . CYS A 1 547 ? -21.786 18.368 31.236 1.00 88.94 547 CYS A CA 1
ATOM 4159 C C . CYS A 1 547 ? -20.829 17.167 31.219 1.00 88.94 547 CYS A C 1
ATOM 4161 O O . CYS A 1 547 ? -20.440 16.714 30.140 1.00 88.94 547 CYS A O 1
ATOM 4163 N N . ALA A 1 548 ? -20.495 16.604 32.386 1.00 88.06 548 ALA A N 1
ATOM 4164 C CA . ALA A 1 548 ? -19.638 15.425 32.492 1.00 88.06 548 ALA A CA 1
ATOM 4165 C C . ALA A 1 548 ? -20.261 14.203 31.800 1.00 88.06 548 ALA A C 1
ATOM 4167 O O . ALA A 1 548 ? -19.575 13.483 31.076 1.00 88.06 548 ALA A O 1
ATOM 4168 N N . THR A 1 549 ? -21.575 14.011 31.943 1.00 87.44 549 THR A N 1
ATOM 4169 C CA . THR A 1 549 ? -22.313 12.923 31.286 1.00 87.44 549 THR A CA 1
ATOM 4170 C C . THR A 1 549 ? -22.328 13.082 29.764 1.00 87.44 549 THR A C 1
ATOM 4172 O O . THR A 1 549 ? -22.104 12.112 29.035 1.00 87.44 549 THR A O 1
ATOM 4175 N N . LEU A 1 550 ? -22.559 14.298 29.257 1.00 90.25 550 LEU A N 1
ATOM 4176 C CA . LEU A 1 550 ? -22.510 14.587 27.820 1.00 90.25 550 LEU A CA 1
ATOM 4177 C C . LEU A 1 550 ? -21.104 14.369 27.249 1.00 90.25 550 LEU A C 1
ATOM 4179 O O . LEU A 1 550 ? -20.959 13.703 26.222 1.00 90.25 550 LEU A O 1
ATOM 4183 N N . ALA A 1 551 ? -20.070 14.853 27.942 1.00 91.62 551 ALA A N 1
ATOM 4184 C CA . ALA A 1 551 ? -18.677 14.619 27.571 1.00 91.62 551 ALA A CA 1
ATOM 4185 C C . ALA A 1 551 ? -18.337 13.119 27.580 1.00 91.62 551 ALA A C 1
ATOM 4187 O O . ALA A 1 551 ? -17.712 12.619 26.645 1.00 91.62 551 ALA A O 1
ATOM 4188 N N . TRP A 1 552 ? -18.817 12.368 28.575 1.00 93.81 552 TRP A N 1
ATOM 4189 C CA . TRP A 1 552 ? -18.598 10.926 28.673 1.00 93.81 552 TRP A CA 1
ATOM 4190 C C . TRP A 1 552 ? -19.238 10.174 27.503 1.00 93.81 552 TRP A C 1
ATOM 4192 O O . TRP A 1 552 ? -18.600 9.296 26.910 1.00 93.81 552 TRP A O 1
ATOM 4202 N N . LYS A 1 553 ? -20.469 10.547 27.119 1.00 92.12 553 LYS A N 1
ATOM 4203 C CA . LYS A 1 553 ? -21.157 10.006 25.933 1.00 92.12 553 LYS A CA 1
ATOM 4204 C C . LYS A 1 553 ? -20.403 10.339 24.645 1.00 92.12 553 LYS A C 1
ATOM 4206 O O . LYS A 1 553 ? -20.214 9.450 23.816 1.00 92.12 553 LYS A O 1
ATOM 4211 N N . ALA A 1 554 ? -19.917 11.573 24.498 1.00 91.75 554 ALA A N 1
ATOM 4212 C CA . ALA A 1 554 ? -19.105 11.978 23.351 1.00 91.75 554 ALA A CA 1
ATOM 4213 C C . ALA A 1 554 ? -17.806 11.159 23.258 1.00 91.75 554 ALA A C 1
ATOM 4215 O O . ALA A 1 554 ? -17.493 10.618 22.197 1.00 91.75 554 ALA A O 1
ATOM 4216 N N . CYS A 1 555 ? -17.096 10.969 24.375 1.00 93.50 555 CYS A N 1
ATOM 4217 C CA . CYS A 1 555 ? -15.935 10.083 24.432 1.00 93.50 555 CYS A CA 1
ATOM 4218 C C . CYS A 1 555 ? -16.296 8.632 24.084 1.00 93.50 555 CYS A C 1
ATOM 4220 O O . CYS A 1 555 ? -15.526 7.971 23.398 1.00 93.50 555 CYS A O 1
ATOM 4222 N N . GLY A 1 556 ? -17.464 8.139 24.507 1.00 94.31 556 GLY A N 1
ATOM 4223 C CA . GLY A 1 556 ? -17.950 6.805 24.138 1.00 94.31 556 GLY A CA 1
ATOM 4224 C C . GLY A 1 556 ? -18.180 6.651 22.631 1.00 94.31 556 GLY A C 1
ATOM 4225 O O . GLY A 1 556 ? -17.802 5.638 22.050 1.00 94.31 556 GLY A O 1
ATOM 4226 N N . ALA A 1 557 ? -18.723 7.678 21.972 1.00 91.94 557 ALA A N 1
ATOM 4227 C CA . ALA A 1 557 ? -18.874 7.693 20.518 1.00 91.94 557 ALA A CA 1
ATOM 4228 C C . ALA A 1 557 ? -17.517 7.712 19.789 1.00 91.94 557 ALA A C 1
ATOM 4230 O O . ALA A 1 557 ? -17.360 7.044 18.765 1.00 91.94 557 ALA A O 1
ATOM 4231 N N . ILE A 1 558 ? -16.529 8.438 20.327 1.00 92.75 558 ILE A N 1
ATOM 4232 C CA . ILE A 1 558 ? -15.157 8.437 19.799 1.00 92.75 558 ILE A CA 1
ATOM 4233 C C . ILE A 1 558 ? -14.517 7.059 19.980 1.00 92.75 558 ILE A C 1
ATOM 4235 O O . ILE A 1 558 ? -13.980 6.519 19.016 1.00 92.75 558 ILE A O 1
ATOM 4239 N N . GLU A 1 559 ? -14.611 6.469 21.173 1.00 95.12 559 GLU A N 1
ATOM 4240 C CA . GLU A 1 559 ? -14.116 5.118 21.454 1.00 95.12 559 GLU A CA 1
ATOM 4241 C C . GLU A 1 559 ? -14.720 4.103 20.478 1.00 95.12 559 GLU A C 1
ATOM 4243 O O . GLU A 1 559 ? -13.969 3.391 19.818 1.00 95.12 559 GLU A O 1
ATOM 4248 N N . MET A 1 560 ? -16.043 4.120 20.290 1.00 93.00 560 MET A N 1
ATOM 4249 C CA . MET A 1 560 ? -16.727 3.264 19.315 1.00 93.00 560 MET A CA 1
ATOM 4250 C C . MET A 1 560 ? -16.200 3.481 17.892 1.00 93.00 560 MET A C 1
ATOM 4252 O O . MET A 1 560 ? -15.989 2.526 17.154 1.00 93.00 560 MET A O 1
ATOM 4256 N N . SER A 1 561 ? -15.936 4.732 17.501 1.00 91.56 561 SER A N 1
ATOM 4257 C CA . SER A 1 561 ? -15.349 5.044 16.192 1.00 91.56 561 SER A CA 1
ATOM 4258 C C . SER A 1 561 ? -13.884 4.617 16.049 1.00 91.56 561 SER A C 1
ATOM 4260 O O . SER A 1 561 ? -13.379 4.547 14.936 1.00 91.56 561 SER A O 1
ATOM 4262 N N . LEU A 1 562 ? -13.182 4.323 17.137 1.00 93.38 562 LEU A N 1
ATOM 4263 C CA . LEU A 1 562 ? -11.819 3.799 17.089 1.00 93.38 562 LEU A CA 1
ATOM 4264 C C . LEU A 1 562 ? -11.807 2.271 17.156 1.00 93.38 562 LEU A C 1
ATOM 4266 O O . LEU A 1 562 ? -10.864 1.658 16.672 1.00 93.38 562 LEU A O 1
ATOM 4270 N N . THR A 1 563 ? -12.833 1.635 17.716 1.00 94.62 563 THR A N 1
ATOM 4271 C CA . THR A 1 563 ? -12.847 0.179 17.908 1.00 94.62 563 THR A CA 1
ATOM 4272 C C . THR A 1 563 ? -13.730 -0.570 16.923 1.00 94.62 563 THR A C 1
ATOM 4274 O O . THR A 1 563 ? -13.459 -1.737 16.658 1.00 94.62 563 THR A O 1
ATOM 4277 N N . ARG A 1 564 ? -14.755 0.073 16.354 1.00 93.25 564 ARG A N 1
ATOM 4278 C CA . ARG A 1 564 ? -15.744 -0.604 15.513 1.00 93.25 564 ARG A CA 1
ATOM 4279 C C . ARG A 1 564 ? -16.084 0.162 14.237 1.00 93.25 564 ARG A C 1
ATOM 4281 O O . ARG A 1 564 ? -16.211 1.394 14.217 1.00 93.25 564 ARG A O 1
ATOM 4288 N N . GLY A 1 565 ? -16.264 -0.599 13.165 1.00 87.38 565 GLY A N 1
ATOM 4289 C CA . GLY A 1 565 ? -16.835 -0.127 11.913 1.00 87.38 565 GLY A CA 1
ATOM 4290 C C . GLY A 1 565 ? -18.309 0.249 12.028 1.00 87.38 565 GLY A C 1
ATOM 4291 O O . GLY A 1 565 ? -19.015 -0.211 12.924 1.00 87.38 565 GLY A O 1
ATOM 4292 N N . LYS A 1 566 ? -18.778 1.128 11.136 1.00 77.75 566 LYS A N 1
ATOM 4293 C CA . LYS A 1 566 ? -20.140 1.701 11.194 1.00 77.75 566 LYS A CA 1
ATOM 4294 C C . LYS A 1 566 ? -21.179 0.989 10.313 1.00 77.75 566 LYS A C 1
ATOM 4296 O O . LYS A 1 566 ? -22.332 1.406 10.317 1.00 77.75 566 LYS A O 1
ATOM 4301 N N . PHE A 1 567 ? -20.802 -0.040 9.556 1.00 72.06 567 PHE A N 1
ATOM 4302 C CA . PHE A 1 567 ? -21.698 -0.696 8.592 1.00 72.06 567 PHE A CA 1
ATOM 4303 C C . PHE A 1 567 ? -22.903 -1.374 9.301 1.00 72.06 567 PHE A C 1
ATOM 4305 O O . PHE A 1 567 ? -22.692 -1.923 10.385 1.00 72.06 567 PHE A O 1
ATOM 4312 N N . PRO A 1 568 ? -24.149 -1.364 8.756 1.00 56.03 568 PRO A N 1
ATOM 4313 C CA . PRO A 1 568 ? -24.536 -1.163 7.358 1.00 56.03 568 PRO A CA 1
ATOM 4314 C C . PRO A 1 568 ? -25.375 0.097 7.104 1.00 56.03 568 PRO A C 1
ATOM 4316 O O . PRO A 1 568 ? -26.340 0.379 7.815 1.00 56.03 568 PRO A O 1
ATOM 4319 N N . PHE A 1 569 ? -25.097 0.814 6.010 1.00 53.56 569 PHE A N 1
ATOM 4320 C CA . PHE A 1 569 ? -26.166 1.604 5.398 1.00 53.56 569 PHE A CA 1
ATOM 4321 C C . PHE A 1 569 ? -27.293 0.637 5.035 1.00 53.56 569 PHE A C 1
ATOM 4323 O O . PHE A 1 569 ? -27.026 -0.442 4.499 1.00 53.56 569 PHE A O 1
ATOM 4330 N N . LYS A 1 570 ? -28.543 0.997 5.355 1.00 47.09 570 LYS A N 1
ATOM 4331 C CA . LYS A 1 570 ? -29.717 0.258 4.887 1.00 47.09 570 LYS A CA 1
ATOM 4332 C C . LYS A 1 570 ? -29.607 0.163 3.369 1.00 47.09 570 LYS A C 1
ATOM 4334 O O . LYS A 1 570 ? -29.839 1.140 2.662 1.00 47.09 570 LYS A O 1
ATOM 4339 N N . ARG A 1 571 ? -29.214 -1.010 2.876 1.00 50.84 571 ARG A N 1
ATOM 4340 C CA . ARG A 1 571 ? -29.420 -1.386 1.487 1.00 50.84 571 ARG A CA 1
ATOM 4341 C C . ARG A 1 571 ? -30.934 -1.514 1.393 1.00 50.84 571 ARG A C 1
ATOM 4343 O O . ARG A 1 571 ? -31.476 -2.518 1.839 1.00 50.84 571 ARG A O 1
ATOM 4350 N N . HIS A 1 572 ? -31.620 -0.453 0.976 1.00 39.66 572 HIS A N 1
ATOM 4351 C CA . HIS A 1 572 ? -32.959 -0.625 0.432 1.00 39.66 572 HIS A CA 1
ATOM 4352 C C . HIS A 1 572 ? -32.754 -1.571 -0.756 1.00 39.66 572 HIS A C 1
ATOM 4354 O O . HIS A 1 572 ? -32.142 -1.182 -1.751 1.00 39.66 572 HIS A O 1
ATOM 4360 N N . LEU A 1 573 ? -33.036 -2.854 -0.518 1.00 35.06 573 LEU A N 1
ATOM 4361 C CA . LEU A 1 573 ? -33.164 -3.859 -1.561 1.00 35.06 573 LEU A CA 1
ATOM 4362 C C . LEU A 1 573 ? -34.401 -3.523 -2.383 1.00 35.06 573 LEU A C 1
ATOM 4364 O O . LEU A 1 573 ? -35.404 -3.110 -1.751 1.00 35.06 573 LEU A O 1
#

InterPro domains:
  IPR011990 Tetratricopeptide-like helical domain superfamily [G3DSA:1.25.40.10] (1-180)
  IPR013626 Pheophorbide a oxygenase [PF08417] (330-431)
  IPR017941 Rieske [2Fe-2S] iron-sulphur domain [PF00355] (212-253)
  IPR017941 Rieske [2Fe-2S] iron-sulphur domain [PS51296] (211-264)
  IPR036922 Rieske [2Fe-2S] iron-sulphur domain superfamily [G3DSA:2.102.10.10] (202-265)
  IPR036922 Rieske [2Fe-2S] iron-sulphur domain superfamily [SSF50022] (211-262)
  IPR050584 Cholesterol 7-desaturase [PTHR21266] (268-523)

Radius of gyration: 32.12 Å; chains: 1; bounding box: 84×56×106 Å